Protein AF-0000000083462766 (afdb_homodimer)

Organism: Laodelphax striatellus (NCBI:txid195883)

InterPro domains:
  IPR001007 VWFC domain [PS50184] (150-227)

Secondary structure (DSSP, 8-state):
--------------------------B--SS--HHHHHTTPEEEE-TTT-BEEEEE-HHHHT--TTSEEETTEEE-TT-EEEGGG-S-TTEEEEEEEEETTEEEEEEEEPPPHHHH-----TTEEEE--TT-SS--EEEE--SS------EEEETTEEEETT-EE--TT-TTEEEE--TT--S---TTTEEE----HHHHSHHHHHTT-EEEEETTS-SS-SEEEPP-TT-EE-HHHHHHHHHSTTS-TT--EEEETTEEEETT-BEESSS-TTSEEEE-SSTTS-EEEE-HHHHHT-/--------------------------B--SS--HHHHHTTPEEEE-TTT-BEEEEE-HHHHT--TTSEEETTEEE-TT-EEEGGG-S-TTEEEEEEEEETTEEEEEEEEPPPHHHH-----TTEEEE--TT-SS--EEEE--SS------EEEETTEEEETT-EE--TT-TTEEEE--TT--S---TTTEEE----HHHHSHHHHHTT-EEEEESSS-SS-SEEEPP-TT-EE-HHHHHHHHHSTTS-TT--EEEETTEEEETT-BEESSS-GGGEEEE-SSTTS-EEEE-HHHHHT-

Foldseek 3Di:
DPPPPPPPPPPPPPPPPPPPPPDDPQDAPAFDCLVCVQLVWAFDADPVVSHGFATHNVLLVPDDFQWADHPSDTHHAQDKDACVNDPDQFWGIWGWHADPNGTAIDTDGHDEVCVVVVDDDPQKAFADAPNHPYTPGIDHDDPDDDDDFQWDDDPHDIDTARHWDADQVQQQKIAGRDPPDDHDQDPPGIDGHDQCCSRHPVVLVSQQWFFECAPRRHNYGPDTGADDPPKDWDPVQVVVCVVVVVVPDPDAFEDHVVDTHDAPIWIPPCQDPQQWHWGHGYPHGIHIYRDPVVNVVD/DPPPPPPPPPPPPPPPPPPPPPPDPQDAPAFDCLVCVQLVWAFDADPVVSHGFATHNVLLVPDDFQWADHPSDTHHAQDKDACVNDPDQFWGIWGWHADPNGTAIDTDGHDEVCVVVVDDDPQKAFADAPNHPYTPGIDHDDPDDDDDFQWDDDPHDIDTARHWDADQVQQQKIAGRDPPDDHDQDPPGIDGHDQCCSRHPVVLVSQQWFFECAPRRHNYGPDTGADDPPKDWDPVQVVVCVVVVPVPDPDAFEDHVVDTHDAPIWIPPCQDDQQWHWGHGYPHGIHIYRDPVVNVVD

Solvent-accessible surface area (backbone atoms only — not comparable to full-atom values): 34525 Å² total; per-residue (Å²): 136,82,78,77,78,75,78,74,76,73,76,73,72,74,72,73,70,72,68,71,65,79,63,79,84,71,37,79,76,66,68,71,54,48,64,43,61,76,69,65,32,44,77,39,63,38,82,88,78,41,26,52,52,32,43,53,51,63,74,63,74,69,53,59,56,67,29,26,57,56,97,87,39,80,38,46,72,70,37,72,44,51,40,90,78,40,88,50,64,42,41,53,34,31,30,23,34,76,54,94,69,27,21,30,46,49,67,44,65,61,83,46,67,56,79,79,46,71,77,69,62,88,68,45,44,56,22,50,47,97,85,42,61,42,70,77,45,70,51,65,69,68,91,73,84,68,77,86,73,50,66,35,72,56,97,90,43,76,40,45,58,26,22,69,49,56,51,82,91,42,38,47,35,46,28,40,30,47,88,82,70,78,78,65,81,43,75,91,39,16,44,76,63,75,72,58,53,53,50,73,37,36,56,46,54,75,67,44,28,28,55,27,25,59,42,71,68,33,32,46,46,59,49,68,52,65,60,54,94,80,63,44,63,33,64,71,49,55,56,47,46,72,68,41,62,70,81,40,90,85,62,75,43,14,52,48,64,92,43,77,35,50,65,74,32,34,35,43,58,62,58,34,96,45,24,38,29,38,29,19,68,46,24,42,45,48,46,30,22,33,38,57,75,51,44,72,70,50,135,84,78,76,76,76,77,76,76,76,77,75,73,75,72,72,70,71,68,72,66,79,66,77,84,73,37,80,77,66,66,70,54,50,65,43,59,76,69,66,34,44,77,40,62,38,83,88,78,41,25,51,52,33,42,51,52,63,74,64,74,69,54,59,54,66,30,26,58,54,94,89,38,79,37,46,70,71,37,72,44,50,41,90,77,41,90,49,63,42,43,54,34,32,30,24,35,77,54,95,70,26,21,29,47,48,66,44,67,62,82,47,68,54,78,78,46,71,76,68,62,88,67,45,45,58,22,51,48,98,84,40,62,44,69,78,47,69,50,63,69,68,93,72,84,70,77,88,74,51,67,36,70,56,97,90,42,77,40,44,59,25,23,69,49,57,50,80,89,43,39,45,35,46,29,39,29,46,86,81,70,78,78,63,81,43,75,91,40,16,44,75,63,77,70,57,53,55,52,73,38,36,57,46,53,74,67,42,29,26,54,26,26,59,41,72,68,30,32,45,50,58,50,67,53,65,60,55,94,81,62,44,64,33,64,73,48,53,57,49,46,72,67,42,64,69,81,41,90,84,62,75,43,13,53,47,65,92,43,76,35,50,67,73,33,34,36,42,54,67,61,28,87,53,24,36,31,38,28,18,69,46,23,42,45,48,44,30,22,33,38,57,77,52,44,71,70,50

Radius of gyration: 29.71 Å; Cα contacts (8 Å, |Δi|>4): 1114; chains: 2; bounding box: 69×146×95 Å

Structure (mmCIF, N/CA/C/O backbone):
data_AF-0000000083462766-model_v1
#
loop_
_entity.id
_entity.type
_entity.pdbx_description
1 polymer 'VWFC domain-containing protein'
#
loop_
_atom_site.group_PDB
_atom_site.id
_atom_site.type_symbol
_atom_site.label_atom_id
_atom_site.label_alt_id
_atom_site.label_comp_id
_atom_site.label_asym_id
_atom_site.label_entity_id
_atom_site.label_seq_id
_atom_site.pdbx_PDB_ins_code
_atom_site.Cartn_x
_atom_site.Cartn_y
_atom_site.Cartn_z
_atom_site.occupancy
_atom_site.B_iso_or_equiv
_atom_site.auth_seq_id
_atom_site.auth_comp_id
_atom_site.auth_asym_id
_atom_site.auth_atom_id
_atom_site.pdbx_PDB_model_num
ATOM 1 N N . MET A 1 1 ? -16.875 82.688 24.891 1 31.55 1 MET A N 1
ATOM 2 C CA . MET A 1 1 ? -16.188 81.5 25.453 1 31.55 1 MET A CA 1
ATOM 3 C C . MET A 1 1 ? -17.062 80.25 25.328 1 31.55 1 MET A C 1
ATOM 5 O O . MET A 1 1 ? -17.906 80 26.172 1 31.55 1 MET A O 1
ATOM 9 N N . THR A 1 2 ? -17.562 80 24.078 1 38.16 2 THR A N 1
ATOM 10 C CA . THR A 1 2 ? -18.375 78.875 23.641 1 38.16 2 THR A CA 1
ATOM 11 C C . THR A 1 2 ? -17.609 77.562 23.828 1 38.16 2 THR A C 1
ATOM 13 O O . THR A 1 2 ? -16.5 77.438 23.281 1 38.16 2 THR A O 1
ATOM 16 N N . ASP A 1 3 ? -17.75 76.938 24.969 1 34.5 3 ASP A N 1
ATOM 17 C CA . ASP A 1 3 ? -17.203 75.625 25.375 1 34.5 3 ASP A CA 1
ATOM 18 C C . ASP A 1 3 ? -17.641 74.562 24.438 1 34.5 3 ASP A C 1
ATOM 20 O O . ASP A 1 3 ? -18.828 74.25 24.297 1 34.5 3 ASP A O 1
ATOM 24 N N . VAL A 1 4 ? -16.938 74.375 23.328 1 42.16 4 VAL A N 1
ATOM 25 C CA . VAL A 1 4 ? -17.078 73.25 22.406 1 42.16 4 VAL A CA 1
ATOM 26 C C . VAL A 1 4 ? -16.859 71.938 23.141 1 42.16 4 VAL A C 1
ATOM 28 O O . VAL A 1 4 ? -15.781 71.688 23.672 1 42.16 4 VAL A O 1
ATOM 31 N N . LEU A 1 5 ? -17.922 71.438 23.797 1 38 5 LEU A N 1
ATOM 32 C CA . LEU A 1 5 ? -17.891 70.125 24.375 1 38 5 LEU A CA 1
ATOM 33 C C . LEU A 1 5 ? -17.484 69.062 23.328 1 38 5 LEU A C 1
ATOM 35 O O . LEU A 1 5 ? -18.172 68.938 22.312 1 38 5 LEU A O 1
ATOM 39 N N . LYS A 1 6 ? -16.172 68.812 23.188 1 40.78 6 LYS A N 1
ATOM 40 C CA . LYS A 1 6 ? -15.656 67.688 22.375 1 40.78 6 LYS A CA 1
ATOM 41 C C . LYS A 1 6 ? -16.203 66.375 22.859 1 40.78 6 LYS A C 1
ATOM 43 O O . LYS A 1 6 ? -15.938 66 24 1 40.78 6 LYS A O 1
ATOM 48 N N . ILE A 1 7 ? -17.375 66 22.406 1 39.03 7 ILE A N 1
ATOM 49 C CA . ILE A 1 7 ? -17.844 64.625 22.688 1 39.03 7 ILE A CA 1
ATOM 50 C C . ILE A 1 7 ? -16.859 63.656 22.078 1 39.03 7 ILE A C 1
ATOM 52 O O . ILE A 1 7 ? -16.656 63.625 20.859 1 39.03 7 ILE A O 1
ATOM 56 N N . LEU A 1 8 ? -15.82 63.344 22.844 1 35.56 8 LEU A N 1
ATOM 57 C CA . LEU A 1 8 ? -15 62.219 22.453 1 35.56 8 LEU A CA 1
ATOM 58 C C . LEU A 1 8 ? -15.844 60.938 22.344 1 35.56 8 LEU A C 1
ATOM 60 O O . LEU A 1 8 ? -16.406 60.469 23.328 1 35.56 8 LEU A O 1
ATOM 64 N N . LEU A 1 9 ? -16.375 60.719 21.141 1 36.56 9 LEU A N 1
ATOM 65 C CA . LEU A 1 9 ? -17 59.438 20.859 1 36.56 9 LEU A CA 1
ATOM 66 C C . LEU A 1 9 ? -16.016 58.312 21.062 1 36.56 9 LEU A C 1
ATOM 68 O O . LEU A 1 9 ? -15 58.219 20.359 1 36.56 9 LEU A O 1
ATOM 72 N N . ILE A 1 10 ? -15.93 57.844 22.312 1 38.28 10 ILE A N 1
ATOM 73 C CA . ILE A 1 10 ? -15.195 56.625 22.547 1 38.28 10 ILE A CA 1
ATOM 74 C C . ILE A 1 10 ? -15.828 55.5 21.734 1 38.28 10 ILE A C 1
ATOM 76 O O . ILE A 1 10 ? -16.984 55.125 21.969 1 38.28 10 ILE A O 1
ATOM 80 N N . VAL A 1 11 ? -15.398 55.344 20.516 1 38.25 11 VAL A N 1
ATOM 81 C CA . VAL A 1 11 ? -15.75 54.125 19.797 1 38.25 11 VAL A CA 1
ATOM 82 C C . VAL A 1 11 ? -15.219 52.906 20.547 1 38.25 11 VAL A C 1
ATOM 84 O O . VAL A 1 11 ? -14 52.719 20.656 1 38.25 11 VAL A O 1
ATOM 87 N N . GLN A 1 12 ? -15.961 52.469 21.531 1 39.69 12 GLN A N 1
ATOM 88 C CA . GLN A 1 12 ? -15.625 51.156 22.094 1 39.69 12 GLN A CA 1
ATOM 89 C C . GLN A 1 12 ? -15.633 50.062 21 1 39.69 12 GLN A C 1
ATOM 91 O O . GLN A 1 12 ? -16.672 49.812 20.406 1 39.69 12 GLN A O 1
ATOM 96 N N . THR A 1 13 ? -14.555 49.969 20.359 1 39.75 13 THR A N 1
ATOM 97 C CA . THR A 1 13 ? -14.461 48.781 19.531 1 39.75 13 THR A CA 1
ATOM 98 C C . THR A 1 13 ? -14.633 47.531 20.359 1 39.75 13 THR A C 1
ATOM 100 O O . THR A 1 13 ? -13.867 47.281 21.297 1 39.75 13 THR A O 1
ATOM 103 N N . PHE A 1 14 ? -15.898 47.188 20.562 1 38.22 14 PHE A N 1
ATOM 104 C CA . PHE A 1 14 ? -16.078 45.812 21.047 1 38.22 14 PHE A CA 1
ATOM 105 C C . PHE A 1 14 ? -15.289 44.844 20.203 1 38.22 14 PHE A C 1
ATOM 107 O O . PHE A 1 14 ? -15.57 44.656 19.016 1 38.22 14 PHE A O 1
ATOM 114 N N . ALA A 1 15 ? -14.062 44.688 20.594 1 37.03 15 ALA A N 1
ATOM 115 C CA . ALA A 1 15 ? -13.414 43.5 20.062 1 37.03 15 ALA A CA 1
ATOM 116 C C . ALA A 1 15 ? -14.242 42.25 20.359 1 37.03 15 ALA A C 1
ATOM 118 O O . ALA A 1 15 ? -14.453 41.906 21.516 1 37.03 15 ALA A O 1
ATOM 119 N N . ALA A 1 16 ? -15.242 42 19.578 1 35.84 16 ALA A N 1
ATOM 120 C CA . ALA A 1 16 ? -15.773 40.625 19.641 1 35.84 16 ALA A CA 1
ATOM 121 C C . ALA A 1 16 ? -14.648 39.594 19.656 1 35.84 16 ALA A C 1
ATOM 123 O O . ALA A 1 16 ? -13.922 39.438 18.672 1 35.84 16 ALA A O 1
ATOM 124 N N . SER A 1 17 ? -14.078 39.406 20.797 1 33.94 17 SER A N 1
ATOM 125 C CA . SER A 1 17 ? -13.297 38.188 20.875 1 33.94 17 SER A CA 1
ATOM 126 C C . SER A 1 17 ? -14.047 37 20.266 1 33.94 17 SER A C 1
ATOM 128 O O . SER A 1 17 ? -15.117 36.625 20.75 1 33.94 17 SER A O 1
ATOM 130 N N . SER A 1 18 ? -14 36.875 19.016 1 34.31 18 SER A N 1
ATOM 131 C CA . SER A 1 18 ? -14.383 35.531 18.578 1 34.31 18 SER A CA 1
ATOM 132 C C . SER A 1 18 ? -13.781 34.469 19.484 1 34.31 18 SER A C 1
ATOM 134 O O . SER A 1 18 ? -12.562 34.281 19.516 1 34.31 18 SER A O 1
ATOM 136 N N . VAL A 1 19 ? -14.305 34.344 20.656 1 31.89 19 VAL A N 1
ATOM 137 C CA . VAL A 1 19 ? -14 33.062 21.297 1 31.89 19 VAL A CA 1
ATOM 138 C C . VAL A 1 19 ? -14.047 31.953 20.266 1 31.89 19 VAL A C 1
ATOM 140 O O . VAL A 1 19 ? -15.086 31.734 19.625 1 31.89 19 VAL A O 1
ATOM 143 N N . TYR A 1 20 ? -13.031 31.75 19.547 1 33.16 20 TYR A N 1
ATOM 144 C CA . TYR A 1 20 ? -12.945 30.406 19 1 33.16 20 TYR A CA 1
ATOM 145 C C . TYR A 1 20 ? -13.398 29.375 20.016 1 33.16 20 TYR A C 1
ATOM 147 O O . TYR A 1 20 ? -12.766 29.203 21.062 1 33.16 20 TYR A O 1
ATOM 155 N N . VAL A 1 21 ? -14.672 29.359 20.375 1 33.16 21 VAL A N 1
ATOM 156 C CA . VAL A 1 21 ? -15.156 28.188 21.078 1 33.16 21 VAL A CA 1
ATOM 157 C C . VAL A 1 21 ? -14.352 26.953 20.641 1 33.16 21 VAL A C 1
ATOM 159 O O . VAL A 1 21 ? -14.289 26.641 19.453 1 33.16 21 VAL A O 1
ATOM 162 N N . LEU A 1 22 ? -13.25 26.719 21.234 1 35.84 22 LEU A N 1
ATOM 163 C CA . LEU A 1 22 ? -12.75 25.344 21.219 1 35.84 22 LEU A CA 1
ATOM 164 C C . LEU A 1 22 ? -13.906 24.344 21.188 1 35.84 22 LEU A C 1
ATOM 166 O O . LEU A 1 22 ? -14.703 24.297 22.141 1 35.84 22 LEU A O 1
ATOM 170 N N . GLY A 1 23 ? -14.773 24.359 20.172 1 37.78 23 GLY A N 1
ATOM 171 C CA . GLY A 1 23 ? -15.906 23.469 20 1 37.78 23 GLY A CA 1
ATOM 172 C C . GLY A 1 23 ? -15.758 22.156 20.734 1 37.78 23 GLY A C 1
ATOM 173 O O . GLY A 1 23 ? -14.648 21.781 21.125 1 37.78 23 GLY A O 1
ATOM 174 N N . GLU A 1 24 ? -16.875 21.562 21.219 1 47.84 24 GLU A N 1
ATOM 175 C CA . GLU A 1 24 ? -17.141 20.234 21.766 1 47.84 24 GLU A CA 1
ATOM 176 C C . GLU A 1 24 ? -16.234 19.188 21.109 1 47.84 24 GLU A C 1
ATOM 178 O O . GLU A 1 24 ? -15.875 19.312 19.938 1 47.84 24 GLU A O 1
ATOM 183 N N . ASP A 1 25 ? -15.477 18.438 21.828 1 55.19 25 ASP A N 1
ATOM 184 C CA . ASP A 1 25 ? -14.648 17.281 21.531 1 55.19 25 ASP A CA 1
ATOM 185 C C . ASP A 1 25 ? -15.312 16.391 20.484 1 55.19 25 ASP A C 1
ATOM 187 O O . ASP A 1 25 ? -16.266 15.664 20.781 1 55.19 25 ASP A O 1
ATOM 191 N N . LYS A 1 26 ? -15.57 16.828 19.281 1 65.69 26 LYS A N 1
ATOM 192 C CA . LYS A 1 26 ? -16.094 15.961 18.219 1 65.69 26 LYS A CA 1
ATOM 193 C C . LYS A 1 26 ? -15.438 14.578 18.281 1 65.69 26 LYS A C 1
ATOM 195 O O . LYS A 1 26 ? -14.219 14.469 18.391 1 65.69 26 LYS A O 1
ATOM 200 N N . LYS A 1 27 ? -16.359 13.672 18.484 1 82.94 27 LYS A N 1
ATOM 201 C CA . LYS A 1 27 ? -15.961 12.281 18.656 1 82.94 27 LYS A CA 1
ATOM 202 C C . LYS A 1 27 ? -15.656 11.617 17.312 1 82.94 27 LYS A C 1
ATOM 204 O O . LYS A 1 27 ? -16.5 11.617 16.422 1 82.94 27 LYS A O 1
ATOM 209 N N . VAL A 1 28 ? -14.453 11.266 17.109 1 79.88 28 VAL A N 1
ATOM 210 C CA . VAL A 1 28 ? -14.055 10.484 15.938 1 79.88 28 VAL A CA 1
ATOM 211 C C . VAL A 1 28 ? -14.391 9.016 16.156 1 79.88 28 VAL A C 1
ATOM 213 O O . VAL A 1 28 ? -13.828 8.375 17.062 1 79.88 28 VAL A O 1
ATOM 216 N N . CYS A 1 29 ? -15.328 8.539 15.359 1 89 29 CYS A N 1
ATOM 217 C CA . CYS A 1 29 ? -15.812 7.18 15.57 1 89 29 CYS A CA 1
ATOM 218 C C . CYS A 1 29 ? -15.281 6.242 14.484 1 89 29 CYS A C 1
ATOM 220 O O . CYS A 1 29 ? -15.602 5.055 14.484 1 89 29 CYS A O 1
ATOM 222 N N . HIS A 1 30 ? -14.578 6.805 13.539 1 91.06 30 HIS A N 1
ATOM 223 C CA . HIS A 1 30 ? -13.977 6.008 12.477 1 91.06 30 HIS A CA 1
ATOM 224 C C . HIS A 1 30 ? -12.484 6.273 12.367 1 91.06 30 HIS A C 1
ATOM 226 O O . HIS A 1 30 ? -12.008 7.355 12.727 1 91.06 30 HIS A O 1
ATOM 232 N N . ASN A 1 31 ? -11.789 5.262 11.875 1 90.75 31 ASN A N 1
ATOM 233 C CA . ASN A 1 31 ? -10.352 5.402 11.68 1 90.75 31 ASN A CA 1
ATOM 234 C C . ASN A 1 31 ? -10.023 5.898 10.273 1 90.75 31 ASN A C 1
ATOM 236 O O . ASN A 1 31 ? -10.906 5.98 9.414 1 90.75 31 ASN A O 1
ATOM 240 N N . ASN A 1 32 ? -8.781 6.293 10.094 1 92.81 32 ASN A N 1
ATOM 241 C CA . ASN A 1 32 ? -8.273 6.625 8.766 1 92.81 32 ASN A CA 1
ATOM 242 C C . ASN A 1 32 ? -8.992 7.832 8.172 1 92.81 32 ASN A C 1
ATOM 244 O O . ASN A 1 32 ? -9.469 7.781 7.039 1 92.81 32 ASN A O 1
ATOM 248 N N . LEU A 1 33 ? -9.055 8.914 8.992 1 94.94 33 LEU A N 1
ATOM 249 C CA . LEU A 1 33 ? -9.781 10.094 8.539 1 94.94 33 LEU A CA 1
ATOM 250 C C . LEU A 1 33 ? -8.836 11.273 8.359 1 94.94 33 LEU A C 1
ATOM 252 O O . LEU A 1 33 ? -9.281 12.414 8.188 1 94.94 33 LEU A O 1
ATOM 256 N N . LYS A 1 34 ? -7.508 11.008 8.375 1 94.94 34 LYS A N 1
ATOM 257 C CA . LYS A 1 34 ? -6.504 12.062 8.344 1 94.94 34 LYS A CA 1
ATOM 258 C C . LYS A 1 34 ? -6.637 12.914 7.086 1 94.94 34 LYS A C 1
ATOM 260 O O . LYS A 1 34 ? -6.371 14.117 7.109 1 94.94 34 LYS A O 1
ATOM 265 N N . HIS A 1 35 ? -7.117 12.344 5.984 1 96.62 35 HIS A N 1
ATOM 266 C CA . HIS A 1 35 ? -7.215 13.062 4.719 1 96.62 35 HIS A CA 1
ATOM 267 C C . HIS A 1 35 ? -8.234 14.195 4.809 1 96.62 35 HIS A C 1
ATOM 269 O O . HIS A 1 35 ? -8.039 15.258 4.215 1 96.62 35 HIS A O 1
ATOM 275 N N . TYR A 1 36 ? -9.266 14.055 5.59 1 96.56 36 TYR A N 1
ATOM 276 C CA . TYR A 1 36 ? -10.273 15.102 5.703 1 96.56 36 TYR A CA 1
ATOM 277 C C . TYR A 1 36 ? -9.703 16.328 6.41 1 96.56 36 TYR A C 1
ATOM 279 O O . TYR A 1 36 ? -9.961 17.469 5.996 1 96.56 36 TYR A O 1
ATOM 287 N N . GLU A 1 37 ? -8.945 16.031 7.426 1 93.31 37 GLU A N 1
ATOM 288 C CA . GLU A 1 37 ? -8.312 17.125 8.164 1 93.31 37 GLU A CA 1
ATOM 289 C C . GLU A 1 37 ? -7.309 17.875 7.297 1 93.31 37 GLU A C 1
ATOM 291 O O . GLU A 1 37 ? -7.328 19.109 7.234 1 93.31 37 GLU A O 1
ATOM 296 N N . GLU A 1 38 ? -6.496 17.141 6.688 1 93.88 38 GLU A N 1
ATOM 297 C CA . GLU A 1 38 ? -5.418 17.766 5.926 1 93.88 38 GLU A CA 1
ATOM 298 C C . GLU A 1 38 ? -5.961 18.5 4.699 1 93.88 38 GLU A C 1
ATOM 300 O O . GLU A 1 38 ? -5.379 19.484 4.246 1 93.88 38 GLU A O 1
ATOM 305 N N . LEU A 1 39 ? -7.074 18.078 4.164 1 95.5 39 LEU A N 1
ATOM 306 C CA . LEU A 1 39 ? -7.684 18.734 3.004 1 95.5 39 LEU A CA 1
ATOM 307 C C . LEU A 1 39 ? -8.648 19.828 3.436 1 95.5 39 LEU A C 1
ATOM 309 O O . LEU A 1 39 ? -9.352 20.406 2.604 1 95.5 39 LEU A O 1
ATOM 313 N N . ARG A 1 40 ? -8.727 20.016 4.75 1 94.38 40 ARG A N 1
ATOM 314 C CA . ARG A 1 40 ? -9.492 21.109 5.355 1 94.38 40 ARG A CA 1
ATOM 315 C C . ARG A 1 40 ? -10.984 20.938 5.086 1 94.38 40 ARG A C 1
ATOM 317 O O . ARG A 1 40 ? -11.68 21.906 4.77 1 94.38 40 ARG A O 1
ATOM 324 N N . CYS A 1 41 ? -11.43 19.719 5.086 1 96.31 41 CYS A N 1
ATOM 325 C CA . CYS A 1 41 ? -12.859 19.453 5.059 1 96.31 41 CYS A CA 1
ATOM 326 C C . CYS A 1 41 ? -13.492 19.734 6.414 1 96.31 41 CYS A C 1
ATOM 328 O O . CYS A 1 41 ? -12.836 19.609 7.449 1 96.31 41 CYS A O 1
ATOM 330 N N . THR A 1 42 ? -14.734 20.125 6.41 1 95.69 42 THR A N 1
ATOM 331 C CA . THR A 1 42 ? -15.438 20.453 7.645 1 95.69 42 THR A CA 1
ATOM 332 C C . THR A 1 42 ? -16.25 19.25 8.141 1 95.69 42 THR A C 1
ATOM 334 O O . THR A 1 42 ? -17.094 18.734 7.414 1 95.69 42 THR A O 1
ATOM 337 N N . PRO A 1 43 ? -15.969 18.859 9.344 1 95.81 43 PRO A N 1
ATOM 338 C CA . PRO A 1 43 ? -16.719 17.703 9.852 1 95.81 43 PRO A CA 1
ATOM 339 C C . PRO A 1 43 ? -18.172 18.031 10.18 1 95.81 43 PRO A C 1
ATOM 341 O O . PRO A 1 43 ? -18.469 19.141 10.609 1 95.81 43 PRO A O 1
ATOM 344 N N . VAL A 1 44 ? -19.047 17.109 9.906 1 94.69 44 VAL A N 1
ATOM 345 C CA . VAL A 1 44 ? -20.453 17.156 10.289 1 94.69 44 VAL A CA 1
ATOM 346 C C . VAL A 1 44 ? -20.75 16.078 11.32 1 94.69 44 VAL A C 1
ATOM 348 O O . VAL A 1 44 ? -20.469 14.891 11.086 1 94.69 44 VAL A O 1
ATOM 351 N N . THR A 1 45 ? -21.281 16.453 12.438 1 92.75 45 THR A N 1
ATOM 352 C CA . THR A 1 45 ? -21.5 15.531 13.547 1 92.75 45 THR A CA 1
ATOM 353 C C . THR A 1 45 ? -22.969 15.156 13.656 1 92.75 45 THR A C 1
ATOM 355 O O . THR A 1 45 ? -23.844 15.992 13.438 1 92.75 45 THR A O 1
ATOM 358 N N . ASP A 1 46 ? -23.141 13.898 13.883 1 90.38 46 ASP A N 1
ATOM 359 C CA . ASP A 1 46 ? -24.484 13.438 14.242 1 90.38 46 ASP A CA 1
ATOM 360 C C . ASP A 1 46 ? -24.828 13.82 15.68 1 90.38 46 ASP A C 1
ATOM 362 O O . ASP A 1 46 ? -24.062 13.547 16.609 1 90.38 46 ASP A O 1
ATOM 366 N N . GLN A 1 47 ? -25.984 14.414 15.898 1 87.81 47 GLN A N 1
ATOM 367 C CA . GLN A 1 47 ? -26.359 14.953 17.203 1 87.81 47 GLN A CA 1
ATOM 368 C C . GLN A 1 47 ? -26.594 13.828 18.203 1 87.81 47 GLN A C 1
ATOM 370 O O . GLN A 1 47 ? -26.266 13.961 19.391 1 87.81 47 GLN A O 1
ATOM 375 N N . ALA A 1 48 ? -27.141 12.758 17.688 1 88.38 48 ALA A N 1
ATOM 376 C CA . ALA A 1 48 ? -27.5 11.656 18.578 1 88.38 48 ALA A CA 1
ATOM 377 C C . ALA A 1 48 ? -26.25 10.93 19.078 1 88.38 48 ALA A C 1
ATOM 379 O O . ALA A 1 48 ? -26.109 10.703 20.281 1 88.38 48 ALA A O 1
ATOM 380 N N . SER A 1 49 ? -25.328 10.641 18.25 1 87.81 49 SER A N 1
ATOM 381 C CA . SER A 1 49 ? -24.156 9.836 18.609 1 87.81 49 SER A CA 1
ATOM 382 C C . SER A 1 49 ? -22.969 10.711 18.969 1 87.81 49 SER A C 1
ATOM 384 O O . SER A 1 49 ? -22.047 10.266 19.656 1 87.81 49 SER A O 1
ATOM 386 N N . GLY A 1 50 ? -23.031 11.961 18.547 1 91.06 50 GLY A N 1
ATOM 387 C CA . GLY A 1 50 ? -21.891 12.836 18.719 1 91.06 50 GLY A CA 1
ATOM 388 C C . GLY A 1 50 ? -20.734 12.516 17.797 1 91.06 50 GLY A C 1
ATOM 389 O O . GLY A 1 50 ? -19.703 13.18 17.812 1 91.06 50 GLY A O 1
ATOM 390 N N . CYS A 1 51 ? -20.875 11.539 16.906 1 93.06 51 CYS A N 1
ATOM 391 C CA . CYS A 1 51 ? -19.812 11.086 16.016 1 93.06 51 CYS A CA 1
ATOM 392 C C . CYS A 1 51 ? -19.812 11.914 14.727 1 93.06 51 CYS A C 1
ATOM 394 O O . CYS A 1 51 ? -20.859 12.336 14.25 1 93.06 51 CYS A O 1
ATOM 396 N N . ILE A 1 52 ? -18.625 12.102 14.289 1 94.38 52 ILE A N 1
ATOM 397 C CA . ILE A 1 52 ? -18.516 12.641 12.938 1 94.38 52 ILE A CA 1
ATOM 398 C C . ILE A 1 52 ? -19.016 11.617 11.93 1 94.38 52 ILE A C 1
ATOM 400 O O . ILE A 1 52 ? -18.516 10.484 11.875 1 94.38 52 ILE A O 1
ATOM 404 N N . VAL A 1 53 ? -19.953 11.977 11.094 1 94 53 VAL A N 1
ATOM 405 C CA . VAL A 1 53 ? -20.578 10.992 10.227 1 94 53 VAL A CA 1
ATOM 406 C C . VAL A 1 53 ? -20.312 11.336 8.766 1 94 53 VAL A C 1
ATOM 408 O O . VAL A 1 53 ? -20.484 10.5 7.875 1 94 53 VAL A O 1
ATOM 411 N N . ASN A 1 54 ? -19.953 12.531 8.492 1 96 54 ASN A N 1
ATOM 412 C CA . ASN A 1 54 ? -19.547 12.938 7.152 1 96 54 ASN A CA 1
ATOM 413 C C . ASN A 1 54 ? -18.75 14.242 7.188 1 96 54 ASN A C 1
ATOM 415 O O . ASN A 1 54 ? -18.578 14.844 8.25 1 96 54 ASN A O 1
ATOM 419 N N . TYR A 1 55 ? -18.219 14.602 6.043 1 96.62 55 TYR A N 1
ATOM 420 C CA . TYR A 1 55 ? -17.484 15.852 5.902 1 96.62 55 TYR A CA 1
ATOM 421 C C . TYR A 1 55 ? -18 16.656 4.723 1 96.62 55 TYR A C 1
ATOM 423 O O . TYR A 1 55 ? -18.453 16.094 3.721 1 96.62 55 TYR A O 1
ATOM 431 N N . ASP A 1 56 ? -17.969 17.938 4.945 1 96.44 56 ASP A N 1
ATOM 432 C CA . ASP A 1 56 ? -18.172 18.844 3.818 1 96.44 56 ASP A CA 1
ATOM 433 C C . ASP A 1 56 ? -16.844 19.203 3.162 1 96.44 56 ASP A C 1
ATOM 435 O O . ASP A 1 56 ? -16.031 19.953 3.738 1 96.44 56 ASP A O 1
ATOM 439 N N . CYS A 1 57 ? -16.656 18.688 1.913 1 96 57 CYS A N 1
ATOM 440 C CA . CYS A 1 57 ? -15.422 18.938 1.181 1 96 57 CYS A CA 1
ATOM 441 C C . CYS A 1 57 ? -15.688 19.781 -0.057 1 96 57 CYS A C 1
ATOM 443 O O . CYS A 1 57 ? -14.992 19.656 -1.068 1 96 57 CYS A O 1
ATOM 445 N N . GLY A 1 58 ? -16.641 20.547 -0.034 1 93.31 58 GLY A N 1
ATOM 446 C CA . GLY A 1 58 ? -17.031 21.375 -1.166 1 93.31 58 GLY A CA 1
ATOM 447 C C . GLY A 1 58 ? -15.922 22.281 -1.654 1 93.31 58 GLY A C 1
ATOM 448 O O . GLY A 1 58 ? -15.867 22.625 -2.838 1 93.31 58 GLY A O 1
ATOM 449 N N . SER A 1 59 ? -15.031 22.719 -0.805 1 91.06 59 SER A N 1
ATOM 450 C CA . SER A 1 59 ? -13.93 23.609 -1.171 1 91.06 59 SER A CA 1
ATOM 451 C C . SER A 1 59 ? -13.016 22.953 -2.199 1 91.06 59 SER A C 1
ATOM 453 O O . SER A 1 59 ? -12.406 23.625 -3.021 1 91.06 59 SER A O 1
ATOM 455 N N . ILE A 1 60 ? -12.914 21.641 -2.193 1 91.31 60 ILE A N 1
ATOM 456 C CA . ILE A 1 60 ? -12.078 20.906 -3.141 1 91.31 60 ILE A CA 1
ATOM 457 C C . ILE A 1 60 ? -12.711 20.953 -4.527 1 91.31 60 ILE A C 1
ATOM 459 O O . ILE A 1 60 ? -12.023 21.172 -5.527 1 91.31 60 ILE A O 1
ATOM 463 N N . ALA A 1 61 ? -14.039 20.766 -4.539 1 84.94 61 ALA A N 1
ATOM 464 C CA . ALA A 1 61 ? -14.758 20.734 -5.805 1 84.94 61 ALA A CA 1
ATOM 465 C C . ALA A 1 61 ? -14.695 22.078 -6.516 1 84.94 61 ALA A C 1
ATOM 467 O O . ALA A 1 61 ? -14.852 22.156 -7.738 1 84.94 61 ALA A O 1
ATOM 468 N N . LYS A 1 62 ? -14.469 23.062 -5.812 1 89.38 62 LYS A N 1
ATOM 469 C CA . LYS A 1 62 ? -14.461 24.406 -6.367 1 89.38 62 LYS A CA 1
ATOM 470 C C . LYS A 1 62 ? -13.086 24.781 -6.918 1 89.38 62 LYS A C 1
ATOM 472 O O . LYS A 1 62 ? -12.93 25.812 -7.562 1 89.38 62 LYS A O 1
ATOM 477 N N . GLN A 1 63 ? -12.141 23.953 -6.703 1 91.62 63 GLN A N 1
ATOM 478 C CA . GLN A 1 63 ? -10.789 24.234 -7.164 1 91.62 63 GLN A CA 1
ATOM 479 C C . GLN A 1 63 ? -10.688 24.125 -8.68 1 91.62 63 GLN A C 1
A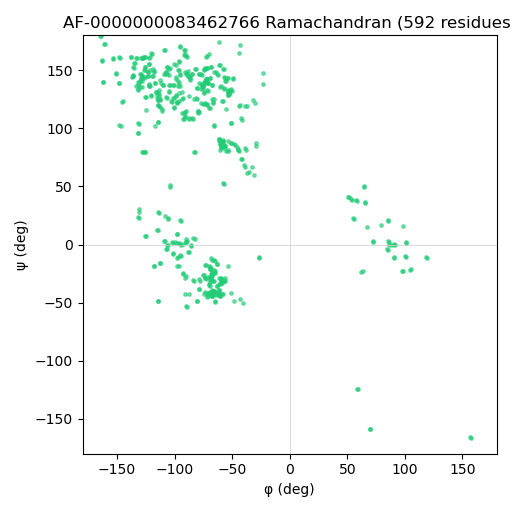TOM 481 O O . GLN A 1 63 ? -11.305 23.25 -9.289 1 91.62 63 GLN A O 1
ATOM 486 N N . LYS A 1 64 ? -9.969 25.047 -9.195 1 92.69 64 LYS A N 1
ATOM 487 C CA . LYS A 1 64 ? -9.719 25.016 -10.633 1 92.69 64 LYS A CA 1
ATOM 488 C C . LYS A 1 64 ? -8.641 24 -10.984 1 92.69 64 LYS A C 1
ATOM 490 O O . LYS A 1 64 ? -7.656 23.844 -10.25 1 92.69 64 LYS A O 1
ATOM 495 N N . GLU A 1 65 ? -8.773 23.391 -12.133 1 89 65 GLU A N 1
ATOM 496 C CA . GLU A 1 65 ? -7.867 22.328 -12.531 1 89 65 GLU A CA 1
ATOM 497 C C . GLU A 1 65 ? -6.496 22.875 -12.914 1 89 65 GLU A C 1
ATOM 499 O O . GLU A 1 65 ? -5.484 22.172 -12.797 1 89 65 GLU A O 1
ATOM 504 N N . ASP A 1 66 ? -6.539 24.125 -13.406 1 91.62 66 ASP A N 1
ATOM 505 C CA . ASP A 1 66 ? -5.297 24.672 -13.93 1 91.62 66 ASP A CA 1
ATOM 506 C C . ASP A 1 66 ? -4.566 25.484 -12.867 1 91.62 66 ASP A C 1
ATOM 508 O O . ASP A 1 66 ? -3.859 26.453 -13.188 1 91.62 66 ASP A O 1
ATOM 512 N N . LYS A 1 67 ? -4.887 25.234 -11.672 1 95.44 67 LYS A N 1
ATOM 513 C CA . LYS A 1 67 ? -4.238 25.875 -10.531 1 95.44 67 LYS A CA 1
ATOM 514 C C . LYS A 1 67 ? -3.766 24.844 -9.516 1 95.44 67 LYS A C 1
ATOM 516 O O . LYS A 1 67 ? -4.18 23.688 -9.562 1 95.44 67 LYS A O 1
ATOM 521 N N . CYS A 1 68 ? -2.852 25.281 -8.703 1 95.31 68 CYS A N 1
ATOM 522 C CA . CYS A 1 68 ? -2.49 24.5 -7.531 1 95.31 68 CYS A CA 1
ATOM 523 C C . CYS A 1 68 ? -3.084 25.109 -6.266 1 95.31 68 CYS A C 1
ATOM 525 O O . CYS A 1 68 ? -3.348 26.312 -6.215 1 95.31 68 CYS A O 1
ATOM 527 N N . TYR A 1 69 ? -3.316 24.297 -5.332 1 95.06 69 TYR A N 1
ATOM 528 C CA . TYR A 1 69 ? -3.863 24.766 -4.062 1 95.06 69 TYR A CA 1
ATOM 529 C C . TYR A 1 69 ? -3.096 24.156 -2.889 1 95.06 69 TYR A C 1
ATOM 531 O O . TYR A 1 69 ? -2.705 23 -2.926 1 95.06 69 TYR A O 1
ATOM 539 N N . TYR A 1 70 ? -2.818 24.984 -1.933 1 95.81 70 TYR A N 1
ATOM 540 C CA . TYR A 1 70 ? -2.197 24.547 -0.689 1 95.81 70 TYR A CA 1
ATOM 541 C C . TYR A 1 70 ? -2.713 25.359 0.495 1 95.81 70 TYR A C 1
ATOM 543 O O . TYR A 1 70 ? -2.678 26.594 0.475 1 95.81 70 TYR A O 1
ATOM 551 N N . GLN A 1 71 ? -3.242 24.656 1.451 1 93.75 71 GLN A N 1
ATOM 552 C CA . GLN A 1 71 ? -3.771 25.297 2.646 1 93.75 71 GLN A CA 1
ATOM 553 C C . GLN A 1 71 ? -4.777 26.391 2.283 1 93.75 71 GLN A C 1
ATOM 555 O O . GLN A 1 71 ? -4.758 27.484 2.861 1 93.75 71 GLN A O 1
ATOM 560 N N . GLY A 1 72 ? -5.535 26.109 1.315 1 91.81 72 GLY A N 1
ATOM 561 C CA . GLY A 1 72 ? -6.617 27 0.94 1 91.81 72 GLY A CA 1
ATOM 562 C C . GLY A 1 72 ? -6.176 28.125 0.019 1 91.81 72 GLY A C 1
ATOM 563 O O . GLY A 1 72 ? -6.996 28.922 -0.445 1 91.81 72 GLY A O 1
ATOM 564 N N . LYS A 1 73 ? -4.965 28.172 -0.226 1 94.5 73 LYS A N 1
ATOM 565 C CA . LYS A 1 73 ? -4.426 29.234 -1.088 1 94.5 73 LYS A CA 1
ATOM 566 C C . LYS A 1 73 ? -4.215 28.719 -2.51 1 94.5 73 LYS A C 1
ATOM 568 O O . LYS A 1 73 ? -3.768 27.578 -2.709 1 94.5 73 LYS A O 1
ATOM 573 N N . GLU A 1 74 ? -4.473 29.625 -3.43 1 95.69 74 GLU A N 1
ATOM 574 C CA . GLU A 1 74 ? -4.355 29.297 -4.848 1 95.69 74 GLU A CA 1
ATOM 575 C C . GLU A 1 74 ? -3.004 29.734 -5.406 1 95.69 74 GLU A C 1
ATOM 577 O O . GLU A 1 74 ? -2.512 30.812 -5.082 1 95.69 74 GLU A O 1
ATOM 582 N N . TYR A 1 75 ? -2.393 28.922 -6.285 1 96.56 75 TYR A N 1
ATOM 583 C CA . TYR A 1 75 ? -1.126 29.172 -6.961 1 96.56 75 TYR A CA 1
ATOM 584 C C . TYR A 1 75 ? -1.255 28.938 -8.461 1 96.56 75 TYR A C 1
ATOM 586 O O . TYR A 1 75 ? -1.932 28.016 -8.898 1 96.56 75 TYR A O 1
ATOM 594 N N . SER A 1 76 ? -0.615 29.797 -9.172 1 96.75 76 SER A N 1
ATOM 595 C CA . SER A 1 76 ? -0.573 29.625 -10.617 1 96.75 76 SER A CA 1
ATOM 596 C C . SER A 1 76 ? 0.644 28.812 -11.047 1 96.75 76 SER A C 1
ATOM 598 O O . SER A 1 76 ? 1.589 28.641 -10.273 1 96.75 76 SER A O 1
ATOM 600 N N . PHE A 1 77 ? 0.5 28.359 -12.297 1 95.06 77 PHE A N 1
ATOM 601 C CA . PHE A 1 77 ? 1.66 27.672 -12.852 1 95.06 77 PHE A CA 1
ATOM 602 C C . PHE A 1 77 ? 2.91 28.531 -12.727 1 95.06 77 PHE A C 1
ATOM 604 O O . PHE A 1 77 ? 2.879 29.719 -13.039 1 95.06 77 PHE A O 1
ATOM 611 N N . GLY A 1 78 ? 3.957 27.891 -12.18 1 95.62 78 GLY A N 1
ATOM 612 C CA . GLY A 1 78 ? 5.207 28.625 -12.031 1 95.62 78 GLY A CA 1
ATOM 613 C C . GLY A 1 78 ? 5.406 29.188 -10.641 1 95.62 78 GLY A C 1
ATOM 614 O O . GLY A 1 78 ? 6.535 29.484 -10.234 1 95.62 78 GLY A O 1
ATOM 615 N N . ASP A 1 79 ? 4.32 29.375 -9.906 1 96.62 79 ASP A N 1
ATOM 616 C CA . ASP A 1 79 ? 4.422 29.906 -8.547 1 96.62 79 ASP A CA 1
ATOM 617 C C . ASP A 1 79 ? 5.199 28.953 -7.648 1 96.62 79 ASP A C 1
ATOM 619 O O . ASP A 1 79 ? 5.145 27.734 -7.832 1 96.62 79 ASP A O 1
ATOM 623 N N . GLU A 1 80 ? 5.93 29.531 -6.707 1 95.5 80 GLU A N 1
ATOM 624 C CA . GLU A 1 80 ? 6.734 28.75 -5.777 1 95.5 80 GLU A CA 1
ATOM 625 C C . GLU A 1 80 ? 6.156 28.797 -4.367 1 95.5 80 GLU A C 1
ATOM 627 O O . GLU A 1 80 ? 5.652 29.828 -3.932 1 95.5 80 GLU A O 1
ATOM 632 N N . LEU A 1 81 ? 6.156 27.688 -3.793 1 94.5 81 LEU A N 1
ATOM 633 C CA . LEU A 1 81 ? 5.898 27.531 -2.365 1 94.5 81 LEU A CA 1
ATOM 634 C C . LEU A 1 81 ? 7.203 27.359 -1.596 1 94.5 81 LEU A C 1
ATOM 636 O O . LEU A 1 81 ? 7.91 26.359 -1.782 1 94.5 81 LEU A O 1
ATOM 640 N N . VAL A 1 82 ? 7.465 28.328 -0.665 1 90.31 82 VAL A N 1
ATOM 641 C CA . VAL A 1 82 ? 8.742 28.281 0.036 1 90.31 82 VAL A CA 1
ATOM 642 C C . VAL A 1 82 ? 8.578 27.562 1.369 1 90.31 82 VAL A C 1
ATOM 644 O O . VAL A 1 82 ? 7.453 27.344 1.826 1 90.31 82 VAL A O 1
ATOM 647 N N . SER A 1 83 ? 9.695 27.281 2.02 1 88.5 83 SER A N 1
ATOM 648 C CA . SER A 1 83 ? 9.734 26.422 3.205 1 88.5 83 SER A CA 1
ATOM 649 C C . SER A 1 83 ? 8.898 27.016 4.336 1 88.5 83 SER A C 1
ATOM 651 O O . SER A 1 83 ? 8.25 26.281 5.086 1 88.5 83 SER A O 1
ATOM 653 N N . SER A 1 84 ? 8.867 28.281 4.418 1 90.25 84 SER A N 1
ATOM 654 C CA . SER A 1 84 ? 8.156 28.938 5.508 1 90.25 84 SER A CA 1
ATOM 655 C C . SER A 1 84 ? 6.648 28.766 5.363 1 90.25 84 SER A C 1
ATOM 657 O O . SER A 1 84 ? 5.906 28.938 6.336 1 90.25 84 SER A O 1
ATOM 659 N N . GLU A 1 85 ? 6.211 28.484 4.203 1 91.06 85 GLU A N 1
ATOM 660 C CA . GLU A 1 85 ? 4.785 28.328 3.922 1 91.06 85 GLU A CA 1
ATOM 661 C C . GLU A 1 85 ? 4.363 26.859 4.004 1 91.06 85 GLU A C 1
ATOM 663 O O . GLU A 1 85 ? 3.174 26.547 3.943 1 91.06 85 GLU A O 1
ATOM 668 N N . ILE A 1 86 ? 5.344 26.078 4.098 1 93.81 86 ILE A N 1
ATOM 669 C CA . ILE A 1 86 ? 5.078 24.641 4.074 1 93.81 86 ILE A CA 1
ATOM 670 C C . ILE A 1 86 ? 5.062 24.094 5.5 1 93.81 86 ILE A C 1
ATOM 672 O O . ILE A 1 86 ? 5.992 24.344 6.273 1 93.81 86 ILE A O 1
ATOM 676 N N . LEU A 1 87 ? 4.035 23.406 5.875 1 91.5 87 LEU A N 1
ATOM 677 C CA . LEU A 1 87 ? 3.855 22.891 7.23 1 91.5 87 LEU A CA 1
ATOM 678 C C . LEU A 1 87 ? 4.898 21.828 7.547 1 91.5 87 LEU A C 1
ATOM 680 O O . LEU A 1 87 ? 5.422 21.781 8.664 1 91.5 87 LEU A O 1
ATOM 684 N N . SER A 1 88 ? 5.207 20.984 6.598 1 90.81 88 SER A N 1
ATOM 685 C CA . SER A 1 88 ? 6.172 19.906 6.793 1 90.81 88 SER A CA 1
ATOM 686 C C . SER A 1 88 ? 7.602 20.438 6.797 1 90.81 88 SER A C 1
ATOM 688 O O . SER A 1 88 ? 7.965 21.266 5.957 1 90.81 88 SER A O 1
ATOM 690 N N . ASN A 1 89 ? 8.367 19.953 7.727 1 90.69 89 ASN A N 1
ATOM 691 C CA . ASN A 1 89 ? 9.773 20.312 7.773 1 90.69 89 ASN A CA 1
ATOM 692 C C . ASN A 1 89 ? 10.609 19.469 6.824 1 90.69 89 ASN A C 1
ATOM 694 O O . ASN A 1 89 ? 11.828 19.625 6.75 1 90.69 89 ASN A O 1
ATOM 698 N N . CYS A 1 90 ? 9.945 18.641 6.059 1 88.69 90 CYS A N 1
ATOM 699 C CA . CYS A 1 90 ? 10.695 17.703 5.223 1 88.69 90 CYS A CA 1
ATOM 700 C C . CYS A 1 90 ? 10.656 18.125 3.76 1 88.69 90 CYS A C 1
ATOM 702 O O . CYS A 1 90 ? 11.156 17.406 2.889 1 88.69 90 CYS A O 1
ATOM 704 N N . ILE A 1 91 ? 9.977 19.219 3.514 1 91.44 91 ILE A N 1
ATOM 705 C CA . ILE A 1 91 ? 9.883 19.766 2.16 1 91.44 91 ILE A CA 1
ATOM 706 C C . ILE A 1 91 ? 10.586 21.109 2.09 1 91.44 91 ILE A C 1
ATOM 708 O O . ILE A 1 91 ? 10.297 22.016 2.885 1 91.44 91 ILE A O 1
ATOM 712 N N . ALA A 1 92 ? 11.508 21.203 1.188 1 91.12 92 ALA A N 1
ATOM 713 C CA . ALA A 1 92 ? 12.281 22.438 1.062 1 91.12 92 ALA A CA 1
ATOM 714 C C . ALA A 1 92 ? 11.5 23.5 0.283 1 91.12 92 ALA A C 1
ATOM 716 O O . ALA A 1 92 ? 11.461 24.672 0.677 1 91.12 92 ALA A O 1
ATOM 717 N N . SER A 1 93 ? 10.984 23.109 -0.812 1 94.25 93 SER A N 1
ATOM 718 C CA . SER A 1 93 ? 10.203 24 -1.665 1 94.25 93 SER A CA 1
ATOM 719 C C . SER A 1 93 ? 9.367 23.219 -2.668 1 94.25 93 SER A C 1
ATOM 721 O O . SER A 1 93 ? 9.633 22.031 -2.918 1 94.25 93 SER A O 1
ATOM 723 N N . CYS A 1 94 ? 8.344 23.906 -3.121 1 95 94 CYS A N 1
ATOM 724 C CA . CYS A 1 94 ? 7.523 23.328 -4.184 1 95 94 CYS A CA 1
ATOM 725 C C . CYS A 1 94 ? 7.234 24.359 -5.266 1 95 94 CYS A C 1
ATOM 727 O O . CYS A 1 94 ? 7.32 25.562 -5.02 1 95 94 CYS A O 1
ATOM 729 N N . ARG A 1 95 ? 6.953 23.859 -6.441 1 95.25 95 ARG A N 1
ATOM 730 C CA . ARG A 1 95 ? 6.555 24.703 -7.566 1 95.25 95 ARG A CA 1
ATOM 731 C C . ARG A 1 95 ? 5.312 24.141 -8.25 1 95.25 95 ARG A C 1
ATOM 733 O O . ARG A 1 95 ? 5.207 22.922 -8.461 1 95.25 95 ARG A O 1
ATOM 740 N N . CYS A 1 96 ? 4.391 25.047 -8.5 1 95.88 96 CYS A N 1
ATOM 741 C CA . CYS A 1 96 ? 3.193 24.625 -9.219 1 95.88 96 CYS A CA 1
ATOM 742 C C . CYS A 1 96 ? 3.5 24.391 -10.695 1 95.88 96 CYS A C 1
ATOM 744 O O . CYS A 1 96 ? 3.969 25.281 -11.391 1 95.88 96 CYS A O 1
ATOM 746 N N . THR A 1 97 ? 3.23 23.172 -11.133 1 92.56 97 THR A N 1
ATOM 747 C CA . THR A 1 97 ? 3.516 22.797 -12.516 1 92.56 97 THR A CA 1
ATOM 748 C C . THR A 1 97 ? 2.248 22.328 -13.219 1 92.56 97 THR A C 1
ATOM 750 O O . THR A 1 97 ? 1.238 22.047 -12.578 1 92.56 97 THR A O 1
ATOM 753 N N . ASN A 1 98 ? 2.361 22.375 -14.539 1 88.25 98 ASN A N 1
ATOM 754 C CA . ASN A 1 98 ? 1.283 21.875 -15.391 1 88.25 98 ASN A CA 1
ATOM 755 C C . ASN A 1 98 ? 1.491 20.406 -15.758 1 88.25 98 ASN A C 1
ATOM 757 O O . ASN A 1 98 ? 2.438 20.062 -16.469 1 88.25 98 ASN A O 1
ATOM 761 N N . VAL A 1 99 ? 0.639 19.594 -15.273 1 80.25 99 VAL A N 1
ATOM 762 C CA . VAL A 1 99 ? 0.655 18.188 -15.656 1 80.25 99 VAL A CA 1
ATOM 763 C C . VAL A 1 99 ? -0.622 17.844 -16.422 1 80.25 99 VAL A C 1
ATOM 765 O O . VAL A 1 99 ? -1.676 17.625 -15.812 1 80.25 99 VAL A O 1
ATOM 768 N N . ASN A 1 100 ? -0.521 17.688 -17.703 1 78.94 100 ASN A N 1
ATOM 769 C CA . ASN A 1 100 ? -1.649 17.375 -18.578 1 78.94 100 ASN A CA 1
ATOM 770 C C . ASN A 1 100 ? -2.807 18.344 -18.344 1 78.94 100 ASN A C 1
ATOM 772 O O . ASN A 1 100 ? -3.957 17.922 -18.203 1 78.94 100 ASN A O 1
ATOM 776 N N . GLY A 1 101 ? -2.488 19.578 -18.172 1 84.25 101 GLY A N 1
ATOM 777 C CA . GLY A 1 101 ? -3.502 20.609 -18 1 84.25 101 GLY A CA 1
ATOM 778 C C . GLY A 1 101 ? -3.971 20.766 -16.578 1 84.25 101 GLY A C 1
ATOM 779 O O . GLY A 1 101 ? -4.848 21.578 -16.281 1 84.25 101 GLY A O 1
ATOM 780 N N . ARG A 1 102 ? -3.369 20 -15.695 1 86.94 102 ARG A N 1
ATOM 781 C CA . ARG A 1 102 ? -3.775 20.031 -14.289 1 86.94 102 ARG A CA 1
ATOM 782 C C . ARG A 1 102 ? -2.633 20.516 -13.398 1 86.94 102 ARG A C 1
ATOM 784 O O . ARG A 1 102 ? -1.472 20.172 -13.641 1 86.94 102 ARG A O 1
ATOM 791 N N . GLY A 1 103 ? -3.018 21.312 -12.477 1 89.12 103 GLY A N 1
ATOM 792 C CA . GLY A 1 103 ? -2.016 21.797 -11.539 1 89.12 103 GLY A CA 1
ATOM 793 C C . GLY A 1 103 ? -1.527 20.734 -10.586 1 89.12 103 GLY A C 1
ATOM 794 O O . GLY A 1 103 ? -2.328 19.984 -10.023 1 89.12 103 GLY A O 1
ATOM 795 N N . SER A 1 104 ? -0.216 20.656 -10.453 1 89.75 104 SER A N 1
ATOM 796 C CA . SER A 1 104 ? 0.425 19.766 -9.5 1 89.75 104 SER A CA 1
ATOM 797 C C . SER A 1 104 ? 1.729 20.359 -8.977 1 89.75 104 SER A C 1
ATOM 799 O O . SER A 1 104 ? 2.482 20.969 -9.727 1 89.75 104 SER A O 1
ATOM 801 N N . PHE A 1 105 ? 1.922 20.172 -7.672 1 92.31 105 PHE A N 1
ATOM 802 C CA . PHE A 1 105 ? 3.168 20.672 -7.113 1 92.31 105 PHE A CA 1
ATOM 803 C C . PHE A 1 105 ? 4.316 19.703 -7.379 1 92.31 105 PHE A C 1
ATOM 805 O O . PHE A 1 105 ? 4.141 18.484 -7.293 1 92.31 105 PHE A O 1
ATOM 812 N N . ASN A 1 106 ? 5.34 20.234 -7.773 1 89.44 106 ASN A N 1
ATOM 813 C CA . ASN A 1 106 ? 6.629 19.562 -7.758 1 89.44 106 ASN A CA 1
ATOM 814 C C . ASN A 1 106 ? 7.504 20.031 -6.602 1 89.44 106 ASN A C 1
ATOM 816 O O . ASN A 1 106 ? 7.832 21.203 -6.508 1 89.44 106 ASN A O 1
ATOM 820 N N . CYS A 1 107 ? 7.918 19.094 -5.762 1 90.56 107 CYS A N 1
ATOM 821 C CA . CYS A 1 107 ? 8.531 19.531 -4.512 1 90.56 107 CYS A CA 1
ATOM 822 C C . CYS A 1 107 ? 9.938 18.953 -4.363 1 90.56 107 CYS A C 1
ATOM 824 O O . CYS A 1 107 ? 10.211 17.844 -4.82 1 90.56 107 CYS A O 1
ATOM 826 N N . ALA A 1 108 ? 10.727 19.75 -3.793 1 87.25 108 ALA A N 1
ATOM 827 C CA . ALA A 1 108 ? 12.055 19.312 -3.363 1 87.25 108 ALA A CA 1
ATOM 828 C C . ALA A 1 108 ? 12.023 18.781 -1.932 1 87.25 108 ALA A C 1
ATOM 830 O O . ALA A 1 108 ? 11.773 19.547 -0.991 1 87.25 108 ALA A O 1
ATOM 831 N N . ASN A 1 109 ? 12.305 17.5 -1.802 1 83.88 109 ASN A N 1
ATOM 832 C CA . ASN A 1 109 ? 12.281 16.859 -0.486 1 83.88 109 ASN A CA 1
ATOM 833 C C . ASN A 1 109 ? 13.656 16.922 0.18 1 83.88 109 ASN A C 1
ATOM 835 O O . ASN A 1 109 ? 14.68 16.906 -0.502 1 83.88 109 ASN A O 1
ATOM 839 N N . ILE A 1 110 ? 13.578 17 1.476 1 84.94 110 ILE A N 1
ATOM 840 C CA . ILE A 1 110 ? 14.805 16.922 2.256 1 84.94 110 ILE A CA 1
ATOM 841 C C . ILE A 1 110 ? 15.219 15.461 2.426 1 84.94 110 ILE A C 1
ATOM 843 O O . ILE A 1 110 ? 14.406 14.617 2.82 1 84.94 110 ILE A O 1
ATOM 847 N N . GLU A 1 111 ? 16.469 15.133 2.045 1 80.75 111 GLU A N 1
ATOM 848 C CA . GLU A 1 111 ? 17 13.789 2.182 1 80.75 111 GLU A CA 1
ATOM 849 C C . GLU A 1 111 ? 17.75 13.625 3.502 1 80.75 111 GLU A C 1
ATOM 851 O O . GLU A 1 111 ? 18.656 14.398 3.809 1 80.75 111 GLU A O 1
ATOM 856 N N . CYS A 1 112 ? 17.312 12.594 4.219 1 84.62 112 CYS A N 1
ATOM 857 C CA . CYS A 1 112 ? 17.922 12.383 5.527 1 84.62 112 CYS A CA 1
ATOM 858 C C . CYS A 1 112 ? 19.047 11.352 5.445 1 84.62 112 CYS A C 1
ATOM 860 O O . CYS A 1 112 ? 18.844 10.242 4.945 1 84.62 112 CYS A O 1
ATOM 862 N N . ALA A 1 113 ? 20.125 11.664 5.961 1 82.38 113 ALA A N 1
ATOM 863 C CA . ALA A 1 113 ? 21.312 10.797 5.914 1 82.38 113 ALA A CA 1
ATOM 864 C C . ALA A 1 113 ? 21.031 9.453 6.578 1 82.38 113 ALA A C 1
ATOM 866 O O . ALA A 1 113 ? 21.578 8.43 6.168 1 82.38 113 ALA A O 1
ATOM 867 N N . GLU A 1 114 ? 20.172 9.5 7.547 1 83.94 114 GLU A N 1
ATOM 868 C CA . GLU A 1 114 ? 19.922 8.281 8.312 1 83.94 114 GLU A CA 1
ATOM 869 C C . GLU A 1 114 ? 19.172 7.246 7.48 1 83.94 114 GLU A C 1
ATOM 871 O O . GLU A 1 114 ? 19.125 6.066 7.836 1 83.94 114 GLU A O 1
ATOM 876 N N . VAL A 1 115 ? 18.547 7.664 6.422 1 76.75 115 VAL A N 1
ATOM 877 C CA . VAL A 1 115 ? 17.875 6.734 5.523 1 76.75 115 VAL A CA 1
ATOM 878 C C . VAL A 1 115 ? 18.906 5.934 4.734 1 76.75 115 VAL A C 1
ATOM 880 O O . VAL A 1 115 ? 18.688 4.766 4.41 1 76.75 115 VAL A O 1
ATOM 883 N N . PHE A 1 116 ? 20.047 6.547 4.508 1 73.94 116 PHE A N 1
ATOM 884 C CA . PHE A 1 116 ? 21.109 5.926 3.729 1 73.94 116 PHE A CA 1
ATOM 885 C C . PHE A 1 116 ? 22.047 5.137 4.629 1 73.94 116 PHE A C 1
ATOM 887 O O . PHE A 1 116 ? 22.703 4.184 4.184 1 73.94 116 PHE A O 1
ATOM 894 N N . GLN A 1 117 ? 22.125 5.535 5.812 1 77.5 117 GLN A N 1
ATOM 895 C CA . GLN A 1 117 ? 22.938 4.859 6.828 1 77.5 117 GLN A CA 1
ATOM 896 C C . GLN A 1 117 ? 22.109 4.574 8.078 1 77.5 117 GLN A C 1
ATOM 898 O O . GLN A 1 117 ? 22.281 5.234 9.109 1 77.5 117 GLN A O 1
ATOM 903 N N . PRO A 1 118 ? 21.359 3.541 7.949 1 73.44 118 PRO A N 1
ATOM 904 C CA . PRO A 1 118 ? 20.453 3.293 9.07 1 73.44 118 PRO A CA 1
ATOM 905 C C . PRO A 1 118 ? 21.172 2.758 10.305 1 73.44 118 PRO A C 1
ATOM 907 O O . PRO A 1 118 ? 20.641 2.846 11.414 1 73.44 118 PRO A O 1
ATOM 910 N N . SER A 1 119 ? 22.359 2.258 10.141 1 81.62 119 SER A N 1
ATOM 911 C CA . SER A 1 119 ? 23.078 1.685 11.273 1 81.62 119 SER A CA 1
ATOM 912 C C . SER A 1 119 ? 23.625 2.775 12.188 1 81.62 119 SER A C 1
ATOM 914 O O . SER A 1 119 ? 24.047 3.836 11.711 1 81.62 119 SER A O 1
ATOM 916 N N . ILE A 1 120 ? 23.453 2.602 13.43 1 84.5 120 ILE A N 1
ATOM 917 C CA . ILE A 1 120 ? 24 3.492 14.445 1 84.5 120 ILE A CA 1
ATOM 918 C C . ILE A 1 120 ? 24.906 2.709 15.383 1 84.5 120 ILE A C 1
ATOM 920 O O . ILE A 1 120 ? 24.766 1.491 15.523 1 84.5 120 ILE A O 1
ATOM 924 N N . LYS A 1 121 ? 25.875 3.439 15.875 1 84.62 121 LYS A N 1
ATOM 925 C CA . LYS A 1 121 ? 26.781 2.799 16.828 1 84.62 121 LYS A CA 1
ATOM 926 C C . LYS A 1 121 ? 26.016 2.209 18 1 84.62 121 LYS A C 1
ATOM 928 O O . LYS A 1 121 ? 25.031 2.789 18.469 1 84.62 121 LYS A O 1
ATOM 933 N N . LYS A 1 122 ? 26.562 1.056 18.422 1 85 122 LYS A N 1
ATOM 934 C CA . LYS A 1 122 ? 25.938 0.416 19.594 1 85 122 LYS A CA 1
ATOM 935 C C . LYS A 1 122 ? 25.922 1.355 20.781 1 85 122 LYS A C 1
ATOM 937 O O . LYS A 1 122 ? 26.922 2.033 21.062 1 85 122 LYS A O 1
ATOM 942 N N . GLY A 1 123 ? 24.844 1.485 21.484 1 84.06 123 GLY A N 1
ATOM 943 C CA . GLY A 1 123 ? 24.719 2.32 22.672 1 84.06 123 GLY A CA 1
ATOM 944 C C . GLY A 1 123 ? 24.312 3.748 22.344 1 84.06 123 GLY A C 1
ATOM 945 O O . GLY A 1 123 ? 24.203 4.586 23.25 1 84.06 123 GLY A O 1
ATOM 946 N N . CYS A 1 124 ? 24.172 3.963 21.141 1 90.31 124 CYS A N 1
ATOM 947 C CA . CYS A 1 124 ? 23.797 5.316 20.766 1 90.31 124 CYS A CA 1
ATOM 948 C C . CYS A 1 124 ? 22.328 5.371 20.328 1 90.31 124 CYS A C 1
ATOM 950 O O . CYS A 1 124 ? 21.766 4.359 19.922 1 90.31 124 CYS A O 1
ATOM 952 N N . VAL A 1 125 ? 21.734 6.562 20.516 1 91.75 125 VAL A N 1
ATOM 953 C CA . VAL A 1 125 ? 20.375 6.785 20.047 1 91.75 125 VAL A CA 1
ATOM 954 C C . VAL A 1 125 ? 20.312 8.07 19.219 1 91.75 125 VAL A C 1
ATOM 956 O O . VAL A 1 125 ? 20.969 9.062 19.547 1 91.75 125 VAL A O 1
ATOM 959 N N . ARG A 1 126 ? 19.531 8.07 18.203 1 93.88 126 ARG A N 1
ATOM 960 C CA . ARG A 1 126 ? 19.359 9.258 17.359 1 93.88 126 ARG A CA 1
ATOM 961 C C . ARG A 1 126 ? 18.531 10.312 18.078 1 93.88 126 ARG A C 1
ATOM 963 O O . ARG A 1 126 ? 17.562 9.984 18.781 1 93.88 126 ARG A O 1
ATOM 970 N N . GLN A 1 127 ? 18.969 11.516 17.891 1 95.06 127 GLN A N 1
ATOM 971 C CA . GLN A 1 127 ? 18.281 12.656 18.484 1 95.06 127 GLN A CA 1
ATOM 972 C C . GLN A 1 127 ? 17.406 13.367 17.438 1 95.06 127 GLN A C 1
ATOM 974 O O . GLN A 1 127 ? 17.828 13.547 16.297 1 95.06 127 GLN A O 1
ATOM 979 N N . TYR A 1 128 ? 16.188 13.727 17.891 1 96 128 TYR A N 1
ATOM 980 C CA . TYR A 1 128 ? 15.266 14.375 16.969 1 96 128 TYR A CA 1
ATOM 981 C C . TYR A 1 128 ? 14.734 15.68 17.562 1 96 128 TYR A C 1
ATOM 983 O O . TYR A 1 128 ? 14.875 15.93 18.75 1 96 128 TYR A O 1
ATOM 991 N N . SER A 1 129 ? 14.227 16.516 16.703 1 96.12 129 SER A N 1
ATOM 992 C CA . SER A 1 129 ? 13.539 17.75 17.031 1 96.12 129 SER A CA 1
ATOM 993 C C . SER A 1 129 ? 12.273 17.938 16.188 1 96.12 129 SER A C 1
ATOM 995 O O . SER A 1 129 ? 12.25 17.562 15.016 1 96.12 129 SER A O 1
ATOM 997 N N . HIS A 1 130 ? 11.211 18.562 16.828 1 95.44 130 HIS A N 1
ATOM 998 C CA . HIS A 1 130 ? 9.977 18.797 16.094 1 95.44 130 HIS A CA 1
ATOM 999 C C . HIS A 1 130 ? 10.18 19.828 14.984 1 95.44 130 HIS A C 1
ATOM 1001 O O . HIS A 1 130 ? 9.367 19.938 14.07 1 95.44 130 HIS A O 1
ATOM 1007 N N . ASP A 1 131 ? 11.281 20.516 15.016 1 94.5 131 ASP A N 1
ATOM 1008 C CA . ASP A 1 131 ? 11.555 21.562 14.047 1 94.5 131 ASP A CA 1
ATOM 1009 C C . ASP A 1 131 ? 12.445 21.062 12.914 1 94.5 131 ASP A C 1
ATOM 1011 O O . ASP A 1 131 ? 12.836 21.828 12.031 1 94.5 131 ASP A O 1
ATOM 1015 N N . SER A 1 132 ? 12.789 19.797 12.984 1 93.62 132 SER A N 1
ATOM 1016 C CA . SER A 1 132 ? 13.688 19.234 11.992 1 93.62 132 SER A CA 1
ATOM 1017 C C . SER A 1 132 ? 13.086 18 11.328 1 93.62 132 SER A C 1
ATOM 1019 O O . SER A 1 132 ? 12.406 17.203 11.984 1 93.62 132 SER A O 1
ATOM 1021 N N . CYS A 1 133 ? 13.398 17.906 10.078 1 90.75 133 CYS A N 1
ATOM 1022 C CA . CYS A 1 133 ? 12.938 16.734 9.336 1 90.75 133 CYS A CA 1
ATOM 1023 C C . CYS A 1 133 ? 13.742 15.5 9.719 1 90.75 133 CYS A C 1
ATOM 1025 O O . CYS A 1 133 ? 13.18 14.414 9.875 1 90.75 133 CYS A O 1
ATOM 1027 N N . CYS A 1 134 ? 15.008 15.695 9.836 1 92.5 134 CYS A N 1
ATOM 1028 C CA . CYS A 1 134 ? 15.922 14.578 10.047 1 92.5 134 CYS A CA 1
ATOM 1029 C C . CYS A 1 134 ? 16.469 14.586 11.469 1 92.5 134 CYS A C 1
ATOM 1031 O O . CYS A 1 134 ? 16.25 15.539 12.219 1 92.5 134 CYS A O 1
ATOM 1033 N N . SER A 1 135 ? 17.094 13.453 11.789 1 93.38 135 SER A N 1
ATOM 1034 C CA . SER A 1 135 ? 17.812 13.422 13.062 1 93.38 135 SER A CA 1
ATOM 1035 C C . SER A 1 135 ? 18.812 14.578 13.156 1 93.38 135 SER A C 1
ATOM 1037 O O . SER A 1 135 ? 19.438 14.945 12.164 1 93.38 135 SER A O 1
ATOM 1039 N N . ILE A 1 136 ? 18.922 15.086 14.344 1 95.31 136 ILE A N 1
ATOM 1040 C CA . ILE A 1 136 ? 19.797 16.234 14.523 1 95.31 136 ILE A CA 1
ATOM 1041 C C . ILE A 1 136 ? 21.109 15.781 15.156 1 95.31 136 ILE A C 1
ATOM 1043 O O . ILE A 1 136 ? 21.969 16.609 15.477 1 95.31 136 ILE A O 1
ATOM 1047 N N . GLY A 1 137 ? 21.234 14.508 15.367 1 92.06 137 GLY A N 1
ATOM 1048 C CA . GLY A 1 137 ? 22.453 13.945 15.953 1 92.06 137 GLY A CA 1
ATOM 1049 C C . GLY A 1 137 ? 22.219 12.609 16.625 1 92.06 137 GLY A C 1
ATOM 1050 O O . GLY A 1 137 ? 21.266 11.898 16.312 1 92.06 137 GLY A O 1
ATOM 1051 N N . GLN A 1 138 ? 23.234 12.32 17.375 1 91.12 138 GLN A N 1
ATOM 1052 C CA . GLN A 1 138 ? 23.156 11.109 18.172 1 91.12 138 GLN A CA 1
ATOM 1053 C C . GLN A 1 138 ? 23.688 11.336 19.578 1 91.12 138 GLN A C 1
ATOM 1055 O O . GLN A 1 138 ? 24.547 12.195 19.797 1 91.12 138 GLN A O 1
ATOM 1060 N N . ASN A 1 139 ? 23.078 10.695 20.469 1 90.5 139 ASN A N 1
ATOM 1061 C CA . ASN A 1 139 ? 23.562 10.656 21.844 1 90.5 139 ASN A CA 1
ATOM 1062 C C . ASN A 1 139 ? 24.031 9.258 22.25 1 90.5 139 ASN A C 1
ATOM 1064 O O . ASN A 1 139 ? 23.266 8.297 22.156 1 90.5 139 ASN A O 1
ATOM 1068 N N . CYS A 1 140 ? 25.375 9.125 22.609 1 88.44 140 CYS A N 1
ATOM 1069 C CA . CYS A 1 140 ? 25.953 7.844 23 1 88.44 140 CYS A CA 1
ATOM 1070 C C . CYS A 1 140 ? 26.219 7.785 24.5 1 88.44 140 CYS A C 1
ATOM 1072 O O . CYS A 1 140 ? 26.75 8.734 25.078 1 88.44 140 CYS A O 1
ATOM 1074 N N . ARG A 1 141 ? 25.641 6.695 25.156 1 73.75 141 ARG A N 1
ATOM 1075 C CA . ARG A 1 141 ? 25.875 6.535 26.578 1 73.75 141 ARG A CA 1
ATOM 1076 C C . ARG A 1 141 ? 27.344 6.246 26.875 1 73.75 141 ARG A C 1
ATOM 1078 O O . ARG A 1 141 ? 27.953 5.379 26.234 1 73.75 141 ARG A O 1
ATOM 1085 N N . ASP A 1 142 ? 28.156 7.152 27.312 1 62.03 142 ASP A N 1
ATOM 1086 C CA . ASP A 1 142 ? 29.422 6.723 27.891 1 62.03 142 ASP A CA 1
ATOM 1087 C C . ASP A 1 142 ? 29.188 5.785 29.078 1 62.03 142 ASP A C 1
ATOM 1089 O O . ASP A 1 142 ? 28.281 5.996 29.891 1 62.03 142 ASP A O 1
ATOM 1093 N N . ARG A 1 143 ? 29.812 4.43 29.031 1 50.81 143 ARG A N 1
ATOM 1094 C CA . ARG A 1 143 ? 29.75 3.428 30.094 1 50.81 143 ARG A CA 1
ATOM 1095 C C . ARG A 1 143 ? 29.922 4.066 31.469 1 50.81 143 ARG A C 1
ATOM 1097 O O . ARG A 1 143 ? 29.516 3.486 32.469 1 50.81 143 ARG A O 1
ATOM 1104 N N . GLU A 1 144 ? 30.875 4.824 31.656 1 45.09 144 GLU A N 1
ATOM 1105 C CA . GLU A 1 144 ? 31.297 5.281 32.969 1 45.09 144 GLU A CA 1
ATOM 1106 C C . GLU A 1 144 ? 30.469 6.469 33.438 1 45.09 144 GLU A C 1
ATOM 1108 O O . GLU A 1 144 ? 30.375 7.48 32.75 1 45.09 144 GLU A O 1
ATOM 1113 N N . GLY A 1 145 ? 29.734 6.531 34.719 1 48.06 145 GLY A N 1
ATOM 1114 C CA . GLY A 1 145 ? 29.172 7.277 35.844 1 48.06 145 GLY A CA 1
ATOM 1115 C C . GLY A 1 145 ? 28.109 8.266 35.406 1 48.06 145 GLY A C 1
ATOM 1116 O O . GLY A 1 145 ? 27.75 9.172 36.188 1 48.06 145 GLY A O 1
ATOM 1117 N N . SER A 1 146 ? 28.203 8.656 34.156 1 48.56 146 SER A N 1
ATOM 1118 C CA . SER A 1 146 ? 27.453 9.906 34.062 1 48.56 146 SER A CA 1
ATOM 1119 C C . SER A 1 146 ? 26.016 9.734 34.5 1 48.56 146 SER A C 1
ATOM 1121 O O . SER A 1 146 ? 25.469 8.625 34.438 1 48.56 146 SER A O 1
ATOM 1123 N N . ASP A 1 147 ? 25.406 10.852 35.031 1 50.22 147 ASP A N 1
ATOM 1124 C CA . ASP A 1 147 ? 24.125 11.227 35.625 1 50.22 147 ASP A CA 1
ATOM 1125 C C . ASP A 1 147 ? 22.953 10.633 34.844 1 50.22 147 ASP A C 1
ATOM 1127 O O . ASP A 1 147 ? 23.109 10.25 33.688 1 50.22 147 ASP A O 1
ATOM 1131 N N . ALA A 1 148 ? 21.625 10.828 35.531 1 55.31 148 ALA A N 1
ATOM 1132 C CA . ALA A 1 148 ? 20.25 10.336 35.344 1 55.31 148 ALA A CA 1
ATOM 1133 C C . ALA A 1 148 ? 19.75 10.586 33.938 1 55.31 148 ALA A C 1
ATOM 1135 O O . ALA A 1 148 ? 19.438 11.719 33.562 1 55.31 148 ALA A O 1
ATOM 1136 N N . ALA A 1 149 ? 20.109 9.766 32.969 1 72.56 149 ALA A N 1
ATOM 1137 C CA . ALA A 1 149 ? 19.625 9.883 31.594 1 72.56 149 ALA A CA 1
ATOM 1138 C C . ALA A 1 149 ? 18.109 9.969 31.547 1 72.56 149 ALA A C 1
ATOM 1140 O O . ALA A 1 149 ? 17.422 9.25 32.281 1 72.56 149 ALA A O 1
ATOM 1141 N N . VAL A 1 150 ? 17.609 11.195 31.297 1 87.56 150 VAL A N 1
ATOM 1142 C CA . VAL A 1 150 ? 16.172 11.398 31.109 1 87.56 150 VAL A CA 1
ATOM 1143 C C . VAL A 1 150 ? 15.602 10.297 30.219 1 87.56 150 VAL A C 1
ATOM 1145 O O . VAL A 1 150 ? 16.156 9.992 29.156 1 87.56 150 VAL A O 1
ATOM 1148 N N . THR A 1 151 ? 14.633 9.531 30.781 1 93.06 151 THR A N 1
ATOM 1149 C CA . THR A 1 151 ? 13.93 8.5 30.016 1 93.06 151 THR A CA 1
ATOM 1150 C C . THR A 1 151 ? 12.422 8.742 30.047 1 93.06 151 THR A C 1
ATOM 1152 O O . THR A 1 151 ? 11.914 9.406 30.953 1 93.06 151 THR A O 1
ATOM 1155 N N . CYS A 1 152 ? 11.781 8.398 29.062 1 95.31 152 CYS A N 1
ATOM 1156 C CA . CYS A 1 152 ? 10.328 8.391 28.984 1 95.31 152 CYS A CA 1
ATOM 1157 C C . CYS A 1 152 ? 9.797 6.965 28.891 1 95.31 152 CYS A C 1
ATOM 1159 O O . CYS A 1 152 ? 10.422 6.102 28.266 1 95.31 152 CYS A O 1
ATOM 1161 N N . GLU A 1 153 ? 8.719 6.773 29.562 1 94 153 GLU A N 1
ATOM 1162 C CA . GLU A 1 153 ? 8.117 5.441 29.547 1 94 153 GLU A CA 1
ATOM 1163 C C . GLU A 1 153 ? 6.629 5.516 29.219 1 94 153 GLU A C 1
ATOM 1165 O O . GLU A 1 153 ? 5.918 6.371 29.75 1 94 153 GLU A O 1
ATOM 1170 N N . TYR A 1 154 ? 6.242 4.625 28.359 1 93.19 154 TYR A N 1
ATOM 1171 C CA . TYR A 1 154 ? 4.836 4.5 28 1 93.19 154 TYR A CA 1
ATOM 1172 C C . TYR A 1 154 ? 4.559 3.152 27.344 1 93.19 154 TYR A C 1
ATOM 1174 O O . TYR A 1 154 ? 5.336 2.689 26.5 1 93.19 154 TYR A O 1
ATOM 1182 N N . GLY A 1 155 ? 3.434 2.531 27.672 1 90.12 155 GLY A N 1
ATOM 1183 C CA . GLY A 1 155 ? 3.029 1.275 27.062 1 90.12 155 GLY A CA 1
ATOM 1184 C C . GLY A 1 155 ? 4.074 0.185 27.203 1 90.12 155 GLY A C 1
ATOM 1185 O O . GLY A 1 155 ? 4.258 -0.623 26.281 1 90.12 155 GLY A O 1
ATOM 1186 N N . GLY A 1 156 ? 4.914 0.262 28.094 1 91.12 156 GLY A N 1
ATOM 1187 C CA . GLY A 1 156 ? 5.914 -0.765 28.328 1 91.12 156 GLY A CA 1
ATOM 1188 C C . GLY A 1 156 ? 7.207 -0.521 27.578 1 91.12 156 GLY A C 1
ATOM 1189 O O . GLY A 1 156 ? 8.133 -1.336 27.641 1 91.12 156 GLY A O 1
ATOM 1190 N N . GLU A 1 157 ? 7.25 0.515 26.859 1 93.44 157 GLU A N 1
ATOM 1191 C CA . GLU A 1 157 ? 8.453 0.867 26.125 1 93.44 157 GLU A CA 1
ATOM 1192 C C . GLU A 1 157 ? 9.164 2.066 26.75 1 93.44 157 GLU A C 1
ATOM 1194 O O . GLU A 1 157 ? 8.523 2.906 27.391 1 93.44 157 GLU A O 1
ATOM 1199 N N . VAL A 1 158 ? 10.469 2.055 26.609 1 93.56 158 VAL A N 1
ATOM 1200 C CA . VAL A 1 158 ? 11.273 3.121 27.203 1 93.56 158 VAL A CA 1
ATOM 1201 C C . VAL A 1 158 ? 12.094 3.811 26.109 1 93.56 158 VAL A C 1
ATOM 1203 O O . VAL A 1 158 ? 12.656 3.15 25.234 1 93.56 158 VAL A O 1
ATOM 1206 N N . TRP A 1 159 ? 12.125 5.09 26.156 1 95.06 159 TRP A N 1
ATOM 1207 C CA . TRP A 1 159 ? 12.906 5.902 25.234 1 95.06 159 TRP A CA 1
ATOM 1208 C C . TRP A 1 159 ? 13.828 6.852 25.984 1 95.06 159 TRP A C 1
ATOM 1210 O O . TRP A 1 159 ? 13.5 7.309 27.094 1 95.06 159 TRP A O 1
ATOM 1220 N N . GLU A 1 160 ? 14.938 7.148 25.359 1 93 160 GLU A N 1
ATOM 1221 C CA . GLU A 1 160 ? 15.867 8.117 25.922 1 93 160 GLU A CA 1
ATOM 1222 C C . GLU A 1 160 ? 15.547 9.539 25.453 1 93 160 GLU A C 1
ATOM 1224 O O . GLU A 1 160 ? 14.812 9.719 24.484 1 93 160 GLU A O 1
ATOM 1229 N N . GLU A 1 161 ? 16.094 10.438 26.219 1 93.88 161 GLU A N 1
ATOM 1230 C CA . GLU A 1 161 ? 15.867 11.836 25.844 1 93.88 161 GLU A CA 1
ATOM 1231 C C . GLU A 1 161 ? 16.266 12.094 24.391 1 93.88 161 GLU A C 1
ATOM 1233 O O . GLU A 1 161 ? 17.344 11.695 23.969 1 93.88 161 GLU A O 1
ATOM 1238 N N . GLY A 1 162 ? 15.359 12.75 23.672 1 95.75 162 GLY A N 1
ATOM 1239 C CA . GLY A 1 162 ? 15.633 13.117 22.281 1 95.75 162 GLY A CA 1
ATOM 1240 C C . GLY A 1 162 ? 15.203 12.062 21.281 1 95.75 162 GLY A C 1
ATOM 1241 O O . GLY A 1 162 ? 15.164 12.32 20.078 1 95.75 162 GLY A O 1
ATOM 1242 N N . GLN A 1 163 ? 14.883 10.93 21.781 1 95.12 163 GLN A N 1
ATOM 1243 C CA . GLN A 1 163 ? 14.445 9.844 20.922 1 95.12 163 GLN A CA 1
ATOM 1244 C C . GLN A 1 163 ? 13 10.031 20.469 1 95.12 163 GLN A C 1
ATOM 1246 O O . GLN A 1 163 ? 12.156 10.461 21.266 1 95.12 163 GLN A O 1
ATOM 1251 N N . ALA A 1 164 ? 12.781 9.75 19.266 1 95 164 ALA A N 1
ATOM 1252 C CA . ALA A 1 164 ? 11.414 9.82 18.766 1 95 164 ALA A CA 1
ATOM 1253 C C . ALA A 1 164 ? 10.656 8.523 19.047 1 95 164 ALA A C 1
ATOM 1255 O O . ALA A 1 164 ? 11.258 7.445 19.078 1 95 164 ALA A O 1
ATOM 1256 N N . PHE A 1 165 ? 9.359 8.672 19.281 1 95 165 PHE A N 1
ATOM 1257 C CA . PHE A 1 165 ? 8.516 7.488 19.406 1 95 165 PHE A CA 1
ATOM 1258 C C . PHE A 1 165 ? 7.109 7.777 18.891 1 95 165 PHE A C 1
ATOM 1260 O O . PHE A 1 165 ? 6.727 8.938 18.734 1 95 165 PHE A O 1
ATOM 1267 N N . TYR A 1 166 ? 6.355 6.777 18.594 1 93.69 166 TYR A N 1
ATOM 1268 C CA . TYR A 1 166 ? 5.059 6.836 17.922 1 93.69 166 TYR A CA 1
ATOM 1269 C C . TYR A 1 166 ? 4.031 5.984 18.672 1 93.69 166 TYR A C 1
ATOM 1271 O O . TYR A 1 166 ? 4 4.762 18.516 1 93.69 166 TYR A O 1
ATOM 1279 N N . PRO A 1 167 ? 3.182 6.688 19.375 1 92.88 167 PRO A N 1
ATOM 1280 C CA . PRO A 1 167 ? 2.229 5.914 20.188 1 92.88 167 PRO A CA 1
ATOM 1281 C C . PRO A 1 167 ? 1.171 5.215 19.328 1 92.88 167 PRO A C 1
ATOM 1283 O O . PRO A 1 167 ? 0.574 5.84 18.453 1 92.88 167 PRO A O 1
ATOM 1286 N N . LYS A 1 168 ? 0.834 4.008 19.641 1 87.88 168 LYS A N 1
ATOM 1287 C CA . LYS A 1 168 ? -0.136 3.219 18.891 1 87.88 168 LYS A CA 1
ATOM 1288 C C . LYS A 1 168 ? -1.543 3.793 19.031 1 87.88 168 LYS A C 1
ATOM 1290 O O . LYS A 1 168 ? -2.354 3.703 18.109 1 87.88 168 LYS A O 1
ATOM 1295 N N . GLU A 1 169 ? -1.794 4.398 20.156 1 89 169 GLU A N 1
ATOM 1296 C CA . GLU A 1 169 ? -3.119 4.934 20.453 1 89 169 GLU A CA 1
ATOM 1297 C C . GLU A 1 169 ? -3.389 6.211 19.672 1 89 169 GLU A C 1
ATOM 1299 O O . GLU A 1 169 ? -4.543 6.609 19.5 1 89 169 GLU A O 1
ATOM 1304 N N . LYS A 1 170 ? -2.348 6.879 19.344 1 91.94 170 LYS A N 1
ATOM 1305 C CA . LYS A 1 170 ? -2.436 8.109 18.562 1 91.94 170 LYS A CA 1
ATOM 1306 C C . LYS A 1 170 ? -1.557 8.023 17.312 1 91.94 170 LYS A C 1
ATOM 1308 O O . LYS A 1 170 ? -0.497 8.656 17.25 1 91.94 170 LYS A O 1
ATOM 1313 N N . PRO A 1 171 ? -2.064 7.355 16.328 1 90.94 171 PRO A N 1
ATOM 1314 C CA . PRO A 1 171 ? -1.214 7.023 15.188 1 90.94 171 PRO A CA 1
ATOM 1315 C C . PRO A 1 171 ? -0.761 8.258 14.414 1 90.94 171 PRO A C 1
ATOM 1317 O O . PRO A 1 171 ? 0.202 8.195 13.641 1 90.94 171 PRO A O 1
ATOM 1320 N N . CYS A 1 172 ? -1.373 9.383 14.672 1 93.81 172 CYS A N 1
ATOM 1321 C CA . CYS A 1 172 ? -1.016 10.562 13.891 1 93.81 172 CYS A CA 1
ATOM 1322 C C . CYS A 1 172 ? -0.168 11.523 14.719 1 93.81 172 CYS A C 1
ATOM 1324 O O . CYS A 1 172 ? -0.112 12.719 14.422 1 93.81 172 CYS A O 1
ATOM 1326 N N . LYS A 1 173 ? 0.494 11.008 15.781 1 94.88 173 LYS A N 1
ATOM 1327 C CA . LYS A 1 173 ? 1.372 11.82 16.625 1 94.88 173 LYS A CA 1
ATOM 1328 C C . LYS A 1 173 ? 2.816 11.336 16.531 1 94.88 173 LYS A C 1
ATOM 1330 O O . LYS A 1 173 ? 3.072 10.133 16.531 1 94.88 173 LYS A O 1
ATOM 1335 N N . LYS A 1 174 ? 3.684 12.234 16.328 1 95.69 174 LYS A N 1
ATOM 1336 C CA . LYS A 1 174 ? 5.113 12.023 16.531 1 95.69 174 LYS A CA 1
ATOM 1337 C C . LYS A 1 174 ? 5.57 12.633 17.859 1 95.69 174 LYS A C 1
ATOM 1339 O O . LYS A 1 174 ? 5.367 13.82 18.109 1 95.69 174 LYS A O 1
ATOM 1344 N N . CYS A 1 175 ? 6.215 11.797 18.688 1 97.19 175 CYS A N 1
ATOM 1345 C CA . CYS A 1 175 ? 6.633 12.273 20 1 97.19 175 CYS A CA 1
ATOM 1346 C C . CYS A 1 175 ? 8.148 12.211 20.141 1 97.19 175 CYS A C 1
ATOM 1348 O O . CYS A 1 175 ? 8.805 11.398 19.484 1 97.19 175 CYS A O 1
ATOM 1350 N N . ILE A 1 176 ? 8.664 13.094 20.891 1 97.5 176 ILE A N 1
ATOM 1351 C CA . ILE A 1 176 ? 10.07 13.117 21.266 1 97.5 176 ILE A CA 1
ATOM 1352 C C . ILE A 1 176 ? 10.211 13.156 22.781 1 97.5 176 ILE A C 1
ATOM 1354 O O . ILE A 1 176 ? 9.617 14 23.438 1 97.5 176 ILE A O 1
ATOM 1358 N N . CYS A 1 177 ? 11.008 12.195 23.25 1 97.5 177 CYS A N 1
ATOM 1359 C CA . CYS A 1 177 ? 11.172 12.094 24.703 1 97.5 177 CYS A CA 1
ATOM 1360 C C . CYS A 1 177 ? 11.906 13.312 25.25 1 97.5 177 CYS A C 1
ATOM 1362 O O . CYS A 1 177 ? 13.008 13.625 24.812 1 97.5 177 CYS A O 1
ATOM 1364 N N . LYS A 1 178 ? 11.258 13.969 26.156 1 95.75 178 LYS A N 1
ATOM 1365 C CA . LYS A 1 178 ? 11.805 15.109 26.875 1 95.75 178 LYS A CA 1
ATOM 1366 C C . LYS A 1 178 ? 11.492 15.016 28.375 1 95.75 178 LYS A C 1
ATOM 1368 O O . LYS A 1 178 ? 10.508 14.383 28.766 1 95.75 178 LYS A O 1
ATOM 1373 N N . GLN A 1 179 ? 12.383 15.633 29.078 1 93.94 179 GLN A N 1
ATOM 1374 C CA . GLN A 1 179 ? 12.133 15.688 30.5 1 93.94 179 GLN A CA 1
ATOM 1375 C C . GLN A 1 179 ? 10.734 16.219 30.797 1 93.94 179 GLN A C 1
ATOM 1377 O O . GLN A 1 179 ? 10.305 17.203 30.203 1 93.94 179 GLN A O 1
ATOM 1382 N N . GLY A 1 180 ? 9.992 15.547 31.688 1 94.19 180 GLY A N 1
ATOM 1383 C CA . GLY A 1 180 ? 8.672 16.016 32.094 1 94.19 180 GLY A CA 1
ATOM 1384 C C . GLY A 1 180 ? 7.551 15.289 31.375 1 94.19 180 GLY A C 1
ATOM 1385 O O . GLY A 1 180 ? 6.375 15.484 31.688 1 94.19 180 GLY A O 1
ATOM 1386 N N . PHE A 1 181 ? 7.934 14.531 30.391 1 95.56 181 PHE A N 1
ATOM 1387 C CA . PHE A 1 181 ? 6.898 13.766 29.703 1 95.56 181 PHE A CA 1
ATOM 1388 C C . PHE A 1 181 ? 6.047 12.992 30.719 1 95.56 181 PHE A C 1
ATOM 1390 O O . PHE A 1 181 ? 6.574 12.281 31.562 1 95.56 181 PHE A O 1
ATOM 1397 N N . ASN A 1 182 ? 4.715 13.078 30.531 1 93.38 182 ASN A N 1
ATOM 1398 C CA . ASN A 1 182 ? 3.82 12.492 31.516 1 93.38 182 ASN A CA 1
ATOM 1399 C C . ASN A 1 182 ? 2.83 11.523 30.891 1 93.38 182 ASN A C 1
ATOM 1401 O O . ASN A 1 182 ? 1.825 11.164 31.5 1 93.38 182 ASN A O 1
ATOM 1405 N N . GLY A 1 183 ? 2.982 11.227 29.672 1 93.12 183 GLY A N 1
ATOM 1406 C CA . GLY A 1 183 ? 2.113 10.25 29.031 1 93.12 183 GLY A CA 1
ATOM 1407 C C . GLY A 1 183 ? 1.029 10.891 28.188 1 93.12 183 GLY A C 1
ATOM 1408 O O . GLY A 1 183 ? 0.202 10.188 27.594 1 93.12 183 GLY A O 1
ATOM 1409 N N . THR A 1 184 ? 1.093 12.172 28.156 1 94.19 184 THR A N 1
ATOM 1410 C CA . THR A 1 184 ? 0.143 12.859 27.281 1 94.19 184 THR A CA 1
ATOM 1411 C C . THR A 1 184 ? 0.775 13.164 25.922 1 94.19 184 THR A C 1
ATOM 1413 O O . THR A 1 184 ? 1.965 13.477 25.844 1 94.19 184 THR A O 1
ATOM 1416 N N . PHE A 1 185 ? -0.016 13.102 24.953 1 95.69 185 PHE A N 1
ATOM 1417 C CA . PHE A 1 185 ? 0.511 13.211 23.594 1 95.69 185 PHE A CA 1
ATOM 1418 C C . PHE A 1 185 ? 0.23 14.586 23.016 1 95.69 185 PHE A C 1
ATOM 1420 O O . PHE A 1 185 ? -0.34 14.703 21.922 1 95.69 185 PHE A O 1
ATOM 1427 N N . VAL A 1 186 ? 0.597 15.57 23.766 1 95.75 186 VAL A N 1
ATOM 1428 C CA . VAL A 1 186 ? 0.372 16.953 23.359 1 95.75 186 VAL A CA 1
ATOM 1429 C C . VAL A 1 186 ? 1.706 17.703 23.281 1 95.75 186 VAL A C 1
ATOM 1431 O O . VAL A 1 186 ? 2.732 17.188 23.734 1 95.75 186 VAL A O 1
ATOM 1434 N N . SER A 1 187 ? 1.697 18.859 22.625 1 94.12 187 SER A N 1
ATOM 1435 C CA . SER A 1 187 ? 2.877 19.703 22.625 1 94.12 187 SER A CA 1
ATOM 1436 C C . SER A 1 187 ? 3.318 20.047 24.047 1 94.12 187 SER A C 1
ATOM 1438 O O . SER A 1 187 ? 2.484 20.203 24.938 1 94.12 187 SER A O 1
ATOM 1440 N N . PRO A 1 188 ? 4.516 20.078 24.328 1 96 188 PRO A N 1
ATOM 1441 C CA . PRO A 1 188 ? 5.652 20.094 23.406 1 96 188 PRO A CA 1
ATOM 1442 C C . PRO A 1 188 ? 6.207 18.688 23.141 1 96 188 PRO A C 1
ATOM 1444 O O . PRO A 1 188 ? 7.195 18.547 22.422 1 96 188 PRO A O 1
ATOM 1447 N N . TYR A 1 189 ? 5.656 17.703 23.719 1 96.94 189 TYR A N 1
ATOM 1448 C CA . TYR A 1 189 ? 6.203 16.359 23.625 1 96.94 189 TYR A CA 1
ATOM 1449 C C . TYR A 1 189 ? 5.836 15.711 22.297 1 96.94 189 TYR A C 1
ATOM 1451 O O . TYR A 1 189 ? 6.637 14.984 21.719 1 96.94 189 TYR A O 1
ATOM 1459 N N . CYS A 1 190 ? 4.637 15.984 21.891 1 97.44 190 CYS A N 1
ATOM 1460 C CA . CYS A 1 190 ? 4.156 15.344 20.672 1 97.44 190 CYS A CA 1
ATOM 1461 C C . CYS A 1 190 ? 3.57 16.375 19.703 1 97.44 190 CYS A C 1
ATOM 1463 O O . CYS A 1 190 ? 3.033 17.391 20.141 1 97.44 190 CYS A O 1
ATOM 1465 N N . GLU A 1 191 ? 3.707 16.141 18.5 1 96.12 191 GLU A N 1
ATOM 1466 C CA . GLU A 1 191 ? 3.115 16.969 17.438 1 96.12 191 GLU A CA 1
ATOM 1467 C C . GLU A 1 191 ? 2.432 16.094 16.391 1 96.12 191 GLU A C 1
ATOM 1469 O O . GLU A 1 191 ? 2.691 14.891 16.297 1 96.12 191 GLU A O 1
ATOM 1474 N N . ASP A 1 192 ? 1.531 16.734 15.617 1 94.31 192 ASP A N 1
ATOM 1475 C CA . ASP A 1 192 ? 0.795 16.016 14.578 1 94.31 192 ASP A CA 1
ATOM 1476 C C . ASP A 1 192 ? 1.69 15.703 13.383 1 94.31 192 ASP A C 1
ATOM 1478 O O . ASP A 1 192 ? 2.496 16.547 12.969 1 94.31 192 ASP A O 1
ATOM 1482 N N . ILE A 1 193 ? 1.493 14.531 12.875 1 93.12 193 ILE A N 1
ATOM 1483 C CA . ILE A 1 193 ? 2.162 14.148 11.633 1 93.12 193 ILE A CA 1
ATOM 1484 C C . ILE A 1 193 ? 1.481 14.828 10.445 1 93.12 193 ILE A C 1
ATOM 1486 O O . ILE A 1 193 ? 0.253 14.922 10.398 1 93.12 193 ILE A O 1
ATOM 1490 N N . ILE A 1 194 ? 2.266 15.328 9.539 1 92.5 194 ILE A N 1
ATOM 1491 C CA . ILE A 1 194 ? 1.762 15.914 8.305 1 92.5 194 ILE A CA 1
ATOM 1492 C C . ILE A 1 194 ? 2.006 14.961 7.141 1 92.5 194 ILE A C 1
ATOM 1494 O O . ILE A 1 194 ? 3.125 14.477 6.953 1 92.5 194 ILE A O 1
ATOM 1498 N N . CYS A 1 195 ? 0.973 14.734 6.332 1 92.31 195 CYS A N 1
ATOM 1499 C CA . CYS A 1 195 ? 1.069 13.727 5.277 1 92.31 195 CYS A CA 1
ATOM 1500 C C . CYS A 1 195 ? 1.313 14.383 3.922 1 92.31 195 CYS A C 1
ATOM 1502 O O . CYS A 1 195 ? 1.519 13.695 2.922 1 92.31 195 CYS A O 1
ATOM 1504 N N . GLU A 1 196 ? 1.248 15.68 3.861 1 91.56 196 GLU A N 1
ATOM 1505 C CA . GLU A 1 196 ? 1.58 16.469 2.674 1 91.56 196 GLU A CA 1
ATOM 1506 C C . GLU A 1 196 ? 0.727 16.047 1.481 1 91.56 196 GLU A C 1
ATOM 1508 O O . GLU A 1 196 ? 1.223 15.961 0.355 1 91.56 196 GLU A O 1
ATOM 1513 N N . MET A 1 197 ? -0.483 15.734 1.601 1 92.12 197 MET A N 1
ATOM 1514 C CA . MET A 1 197 ? -1.351 15.164 0.575 1 92.12 197 MET A CA 1
ATOM 1515 C C . MET A 1 197 ? -1.576 16.156 -0.562 1 92.12 197 MET A C 1
ATOM 1517 O O . MET A 1 197 ? -1.521 15.781 -1.735 1 92.12 197 MET A O 1
ATOM 1521 N N . GLU A 1 198 ? -1.749 17.422 -0.248 1 92.38 198 GLU A N 1
ATOM 1522 C CA . GLU A 1 198 ? -1.994 18.422 -1.278 1 92.38 198 GLU A CA 1
ATOM 1523 C C . GLU A 1 198 ? -0.756 18.641 -2.143 1 92.38 198 GLU A C 1
ATOM 1525 O O . GLU A 1 198 ? -0.861 19.094 -3.285 1 92.38 198 GLU A O 1
ATOM 1530 N N . LEU A 1 199 ? 0.344 18.359 -1.584 1 91.75 199 LEU A N 1
ATOM 1531 C CA . LEU A 1 199 ? 1.592 18.594 -2.299 1 91.75 199 LEU A CA 1
ATOM 1532 C C . LEU A 1 199 ? 1.921 17.438 -3.23 1 91.75 199 LEU A C 1
ATOM 1534 O O . LEU A 1 199 ? 2.439 17.641 -4.332 1 91.75 199 LEU A O 1
ATOM 1538 N N . HIS A 1 200 ? 1.5 16.312 -2.791 1 88.12 200 HIS A N 1
ATOM 1539 C CA . HIS A 1 200 ? 1.999 15.156 -3.533 1 88.12 200 HIS A CA 1
ATOM 1540 C C . HIS A 1 200 ? 0.874 14.461 -4.293 1 88.12 200 HIS A C 1
ATOM 1542 O O . HIS A 1 200 ? 1.13 13.688 -5.219 1 88.12 200 HIS A O 1
ATOM 1548 N N . TYR A 1 201 ? -0.363 14.734 -3.963 1 88.62 201 TYR A N 1
ATOM 1549 C CA . TYR A 1 201 ? -1.444 13.945 -4.535 1 88.62 201 TYR A CA 1
ATOM 1550 C C . TYR A 1 201 ? -2.541 14.844 -5.098 1 88.62 201 TYR A C 1
ATOM 1552 O O . TYR A 1 201 ? -3.697 14.43 -5.203 1 88.62 201 TYR A O 1
ATOM 1560 N N . ALA A 1 202 ? -2.232 16.062 -5.426 1 89.12 202 ALA A N 1
ATOM 1561 C CA . ALA A 1 202 ? -3.227 17 -5.914 1 89.12 202 ALA A CA 1
ATOM 1562 C C . ALA A 1 202 ? -3.924 16.484 -7.164 1 89.12 202 ALA A C 1
ATOM 1564 O O . ALA A 1 202 ? -5.137 16.641 -7.316 1 89.12 202 ALA A O 1
ATOM 1565 N N . ASP A 1 203 ? -3.172 15.914 -8.07 1 85.31 203 ASP A N 1
ATOM 1566 C CA . ASP A 1 203 ? -3.748 15.398 -9.305 1 85.31 203 ASP A CA 1
ATOM 1567 C C . ASP A 1 203 ? -4.691 14.227 -9.031 1 85.31 203 ASP A C 1
ATOM 1569 O O . ASP A 1 203 ? -5.766 14.133 -9.625 1 85.31 203 ASP A O 1
ATOM 1573 N N . TYR A 1 204 ? -4.34 13.328 -8.094 1 87.88 204 TYR A N 1
ATOM 1574 C CA . TYR A 1 204 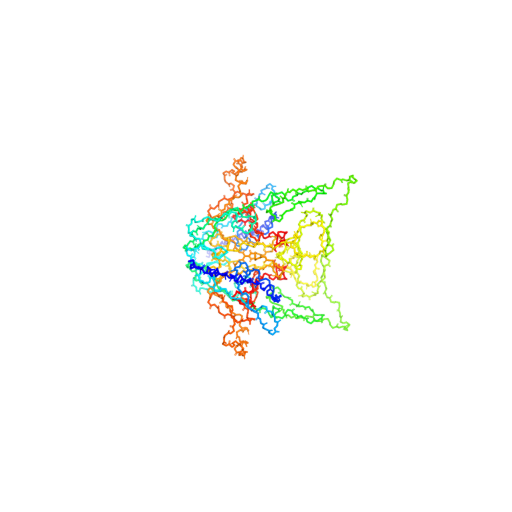? -5.195 12.211 -7.715 1 87.88 204 TYR A CA 1
ATOM 1575 C C . TYR A 1 204 ? -6.488 12.703 -7.074 1 87.88 204 TYR A C 1
ATOM 1577 O O . TYR A 1 204 ? -7.57 12.195 -7.379 1 87.88 204 TYR A O 1
ATOM 1585 N N . ILE A 1 205 ? -6.328 13.68 -6.199 1 91.38 205 ILE A N 1
ATOM 1586 C CA . ILE A 1 205 ? -7.484 14.258 -5.516 1 91.38 205 ILE A CA 1
ATOM 1587 C C . ILE A 1 205 ? -8.43 14.875 -6.539 1 91.38 205 ILE A C 1
ATOM 1589 O O . ILE A 1 205 ? -9.641 14.641 -6.496 1 91.38 205 ILE A O 1
ATOM 1593 N N . SER A 1 206 ? -7.91 15.586 -7.5 1 87.88 206 SER A N 1
ATOM 1594 C CA . SER A 1 206 ? -8.727 16.25 -8.516 1 87.88 206 SER A CA 1
ATOM 1595 C C . SER A 1 206 ? -9.414 15.234 -9.422 1 87.88 206 SER A C 1
ATOM 1597 O O . SER A 1 206 ? -10.484 15.508 -9.969 1 87.88 206 SER A O 1
ATOM 1599 N N . GLU A 1 207 ? -8.82 14.086 -9.555 1 87.06 207 GLU A N 1
ATOM 1600 C CA . GLU A 1 207 ? -9.367 13.047 -10.422 1 87.06 207 GLU A CA 1
ATOM 1601 C C . GLU A 1 207 ? -10.406 12.203 -9.68 1 87.06 207 GLU A C 1
ATOM 1603 O O . GLU A 1 207 ? -11.008 11.305 -10.266 1 87.06 207 GLU A O 1
ATOM 1608 N N . GLY A 1 208 ? -10.602 12.508 -8.469 1 91.94 208 GLY A N 1
ATOM 1609 C CA . GLY A 1 208 ? -11.609 11.805 -7.688 1 91.94 208 GLY A CA 1
ATOM 1610 C C . GLY A 1 208 ? -11.094 10.516 -7.074 1 91.94 208 GLY A C 1
ATOM 1611 O O . GLY A 1 208 ? -11.883 9.641 -6.703 1 91.94 208 GLY A O 1
ATOM 1612 N N . CYS A 1 209 ? -9.781 10.367 -6.949 1 95.19 209 CYS A N 1
ATOM 1613 C CA . CYS A 1 209 ? -9.203 9.188 -6.309 1 95.19 209 CYS A CA 1
ATOM 1614 C C . CYS A 1 209 ? -9.438 9.219 -4.801 1 95.19 209 CYS A C 1
ATOM 1616 O O . CYS A 1 209 ? -9.789 10.266 -4.246 1 95.19 209 CYS A O 1
ATOM 1618 N N . THR A 1 210 ? -9.297 8.07 -4.219 1 97.25 210 THR A N 1
ATOM 1619 C CA . THR A 1 210 ? -9.477 7.965 -2.773 1 97.25 210 THR A CA 1
ATOM 1620 C C . THR A 1 210 ? -8.195 7.465 -2.107 1 97.25 210 THR A C 1
ATOM 1622 O O . THR A 1 210 ? -7.453 6.676 -2.697 1 97.25 210 THR A O 1
ATOM 1625 N N . PRO A 1 211 ? -7.938 7.973 -0.882 1 96.62 211 PRO A N 1
ATOM 1626 C CA . PRO A 1 211 ? -6.738 7.496 -0.192 1 96.62 211 PRO A CA 1
ATOM 1627 C C . PRO A 1 211 ? -6.879 6.062 0.311 1 96.62 211 PRO A C 1
ATOM 1629 O O . PRO A 1 211 ? -7.961 5.66 0.749 1 96.62 211 PRO A O 1
ATOM 1632 N N . VAL A 1 212 ? -5.781 5.324 0.223 1 96 212 VAL A N 1
ATOM 1633 C CA . VAL A 1 212 ? -5.734 3.951 0.718 1 96 212 VAL A CA 1
ATOM 1634 C C . VAL A 1 212 ? -4.766 3.859 1.895 1 96 212 VAL A C 1
ATOM 1636 O O . VAL A 1 212 ? -3.586 4.195 1.764 1 96 212 VAL A O 1
ATOM 1639 N N . TYR A 1 213 ? -5.309 3.441 3.051 1 94.62 213 TYR A N 1
ATOM 1640 C CA . TYR A 1 213 ? -4.508 3.279 4.262 1 94.62 213 TYR A CA 1
ATOM 1641 C C . TYR A 1 213 ? -4.07 1.831 4.434 1 94.62 213 TYR A C 1
ATOM 1643 O O . TYR A 1 213 ? -4.586 0.934 3.762 1 94.62 213 TYR A O 1
ATOM 1651 N N . TYR A 1 214 ? -2.984 1.668 5.211 1 92.69 214 TYR A N 1
ATOM 1652 C CA . TYR A 1 214 ? -2.6 0.31 5.578 1 92.69 214 TYR A CA 1
ATOM 1653 C C . TYR A 1 214 ? -3.221 -0.09 6.91 1 92.69 214 TYR A C 1
ATOM 1655 O O . TYR A 1 214 ? -2.812 0.404 7.965 1 92.69 214 TYR A O 1
ATOM 1663 N N . GLY A 1 215 ? -4.191 -0.964 6.797 1 91.69 215 GLY A N 1
ATOM 1664 C CA . GLY A 1 215 ? -4.906 -1.334 8.008 1 91.69 215 GLY A CA 1
ATOM 1665 C C . GLY A 1 215 ? -5.77 -0.214 8.555 1 91.69 215 GLY A C 1
ATOM 1666 O O . GLY A 1 215 ? -6.172 0.687 7.816 1 91.69 215 GLY A O 1
ATOM 1667 N N . ASP A 1 216 ? -6.082 -0.326 9.859 1 88.88 216 ASP A N 1
ATOM 1668 C CA . ASP A 1 216 ? -7.031 0.602 10.469 1 88.88 216 ASP A CA 1
ATOM 1669 C C . ASP A 1 216 ? -6.32 1.568 11.414 1 88.88 216 ASP A C 1
ATOM 1671 O O . ASP A 1 216 ? -6.957 2.436 12.016 1 88.88 216 ASP A O 1
ATOM 1675 N N . ASP A 1 217 ? -5.027 1.488 11.492 1 87.62 217 ASP A N 1
ATOM 1676 C CA . ASP A 1 217 ? -4.352 2.283 12.516 1 87.62 217 ASP A CA 1
ATOM 1677 C C . ASP A 1 217 ? -3.18 3.061 11.922 1 87.62 217 ASP A C 1
ATOM 1679 O O . ASP A 1 217 ? -2.189 3.318 12.609 1 87.62 217 ASP A O 1
ATOM 1683 N N . SER A 1 218 ? -3.246 3.387 10.711 1 90.81 218 SER A N 1
ATOM 1684 C CA . SER A 1 218 ? -2.207 4.199 10.094 1 90.81 218 SER A CA 1
ATOM 1685 C C . SER A 1 218 ? -2.619 5.668 10.023 1 90.81 218 SER A C 1
ATOM 1687 O O . SER A 1 218 ? -3.807 5.988 10.117 1 90.81 218 SER A O 1
ATOM 1689 N N . CYS A 1 219 ? -1.682 6.52 9.984 1 93.5 219 CYS A N 1
ATOM 1690 C CA . CYS A 1 219 ? -1.976 7.945 9.922 1 93.5 219 CYS A CA 1
ATOM 1691 C C . CYS A 1 219 ? -2.1 8.414 8.477 1 93.5 219 CYS A C 1
ATOM 1693 O O . CYS A 1 219 ? -3.123 8.984 8.086 1 93.5 219 CYS A O 1
ATOM 1695 N N . CYS A 1 220 ? -1.117 8.148 7.684 1 94.38 220 CYS A N 1
ATOM 1696 C CA . CYS A 1 220 ? -1.088 8.641 6.312 1 94.38 220 CYS A CA 1
ATOM 1697 C C . CYS A 1 220 ? -1.395 7.523 5.324 1 94.38 220 CYS A C 1
ATOM 1699 O O . CYS A 1 220 ? -1.025 6.371 5.551 1 94.38 220 CYS A O 1
ATOM 1701 N N . PRO A 1 221 ? -2.07 7.871 4.219 1 94.12 221 PRO A N 1
ATOM 1702 C CA . PRO A 1 221 ? -2.314 6.852 3.193 1 94.12 221 PRO A CA 1
ATOM 1703 C C . PRO A 1 221 ? -1.035 6.41 2.486 1 94.12 221 PRO A C 1
ATOM 1705 O O . PRO A 1 221 ? -0.074 7.18 2.402 1 94.12 221 PRO A O 1
ATOM 1708 N N . ILE A 1 222 ? -1.017 5.203 1.99 1 92.19 222 ILE A N 1
ATOM 1709 C CA . ILE A 1 222 ? 0.173 4.672 1.334 1 92.19 222 ILE A CA 1
ATOM 1710 C C . ILE A 1 222 ? 0.091 4.93 -0.169 1 92.19 222 ILE A C 1
ATOM 1712 O O . ILE A 1 222 ? 1.112 4.934 -0.86 1 92.19 222 ILE A O 1
ATOM 1716 N N . TYR A 1 223 ? -1.091 5.074 -0.695 1 92.12 223 TYR A N 1
ATOM 1717 C CA . TYR A 1 223 ? -1.3 5.473 -2.082 1 92.12 223 TYR A CA 1
ATOM 1718 C C . TYR A 1 223 ? -2.738 5.918 -2.311 1 92.12 223 TYR A C 1
ATOM 1720 O O . TYR A 1 223 ? -3.518 6.035 -1.361 1 92.12 223 TYR A O 1
ATOM 1728 N N . TRP A 1 224 ? -3.088 6.316 -3.5 1 92.69 224 TRP A N 1
ATOM 1729 C CA . TRP A 1 224 ? -4.434 6.746 -3.865 1 92.69 224 TRP A CA 1
ATOM 1730 C C . TRP A 1 224 ? -4.996 5.875 -4.984 1 92.69 224 TRP A C 1
ATOM 1732 O O . TRP A 1 224 ? -4.316 5.613 -5.977 1 92.69 224 TRP A O 1
ATOM 1742 N N . HIS A 1 225 ? -6.156 5.387 -4.75 1 94.25 225 HIS A N 1
ATOM 1743 C CA . HIS A 1 225 ? -6.836 4.504 -5.691 1 94.25 225 HIS A CA 1
ATOM 1744 C C . HIS A 1 225 ? -7.84 5.273 -6.543 1 94.25 225 HIS A C 1
ATOM 1746 O O . HIS A 1 225 ? -8.766 5.887 -6.012 1 94.25 225 HIS A O 1
ATOM 1752 N N . CYS A 1 226 ? -7.676 5.219 -7.863 1 92.25 226 CYS A N 1
ATOM 1753 C CA . CYS A 1 226 ? -8.523 5.992 -8.766 1 92.25 226 CYS A CA 1
ATOM 1754 C C . CYS A 1 226 ? -9.672 5.145 -9.297 1 92.25 226 CYS A C 1
ATOM 1756 O O . CYS A 1 226 ? -9.539 3.926 -9.438 1 92.25 226 CYS A O 1
ATOM 1758 N N . PRO A 1 227 ? -10.758 5.816 -9.57 1 93.19 227 PRO A N 1
ATOM 1759 C CA . PRO A 1 227 ? -11.906 5.086 -10.109 1 93.19 227 PRO A CA 1
ATOM 1760 C C . PRO A 1 227 ? -11.711 4.672 -11.57 1 93.19 227 PRO A C 1
ATOM 1762 O O . PRO A 1 227 ? -10.938 5.305 -12.297 1 93.19 227 PRO A O 1
ATOM 1765 N N . THR A 1 228 ? -12.352 3.609 -11.891 1 85 228 THR A N 1
ATOM 1766 C CA . THR A 1 228 ? -12.43 3.158 -13.273 1 85 228 THR A CA 1
ATOM 1767 C C . THR A 1 228 ? -13.875 2.959 -13.695 1 85 228 THR A C 1
ATOM 1769 O O . THR A 1 228 ? -14.773 2.863 -12.852 1 85 228 THR A O 1
ATOM 1772 N N . LYS A 1 229 ? -14.07 2.936 -14.992 1 82.19 229 LYS A N 1
ATOM 1773 C CA . LYS A 1 229 ? -15.422 2.762 -15.523 1 82.19 229 LYS A CA 1
ATOM 1774 C C . LYS A 1 229 ? -15.992 1.401 -15.133 1 82.19 229 LYS A C 1
ATOM 1776 O O . LYS A 1 229 ? -17.203 1.207 -15.148 1 82.19 229 LYS A O 1
ATOM 1781 N N . ASN A 1 230 ? -15.188 0.493 -14.727 1 78.88 230 ASN A N 1
ATOM 1782 C CA . ASN A 1 230 ? -15.602 -0.878 -14.453 1 78.88 230 ASN A CA 1
ATOM 1783 C C . ASN A 1 230 ? -15.922 -1.08 -12.969 1 78.88 230 ASN A C 1
ATOM 1785 O O . ASN A 1 230 ? -16.344 -2.164 -12.562 1 78.88 230 ASN A O 1
ATOM 1789 N N . ASP A 1 231 ? -15.781 -0.001 -12.258 1 88.12 231 ASP A N 1
ATOM 1790 C CA . ASP A 1 231 ? -16.062 -0.114 -10.828 1 88.12 231 ASP A CA 1
ATOM 1791 C C . ASP A 1 231 ? -17.547 -0.367 -10.586 1 88.12 231 ASP A C 1
ATOM 1793 O O . ASP A 1 231 ? -18.406 0.218 -11.25 1 88.12 231 ASP A O 1
ATOM 1797 N N . THR A 1 232 ? -17.844 -1.293 -9.641 1 89 232 THR A N 1
ATOM 1798 C CA . THR A 1 232 ? -19.219 -1.6 -9.289 1 89 232 THR A CA 1
ATOM 1799 C C . THR A 1 232 ? -19.375 -1.748 -7.773 1 89 232 THR A C 1
ATOM 1801 O O . THR A 1 232 ? -18.375 -1.829 -7.055 1 89 232 THR A O 1
ATOM 1804 N N . ILE A 1 233 ? -20.609 -1.65 -7.344 1 92.38 233 ILE A N 1
ATOM 1805 C CA . ILE A 1 233 ? -20.953 -1.906 -5.949 1 92.38 233 ILE A CA 1
ATOM 1806 C C . ILE A 1 233 ? -21.25 -3.391 -5.754 1 92.38 233 ILE A C 1
ATOM 1808 O O . ILE A 1 233 ? -21.828 -4.031 -6.637 1 92.38 233 ILE A O 1
ATOM 1812 N N . VAL A 1 234 ? -20.875 -3.893 -4.602 1 89 234 VAL A N 1
ATOM 1813 C CA . VAL A 1 234 ? -21.172 -5.281 -4.281 1 89 234 VAL A CA 1
ATOM 1814 C C . VAL A 1 234 ? -22.672 -5.543 -4.465 1 89 234 VAL A C 1
ATOM 1816 O O . VAL A 1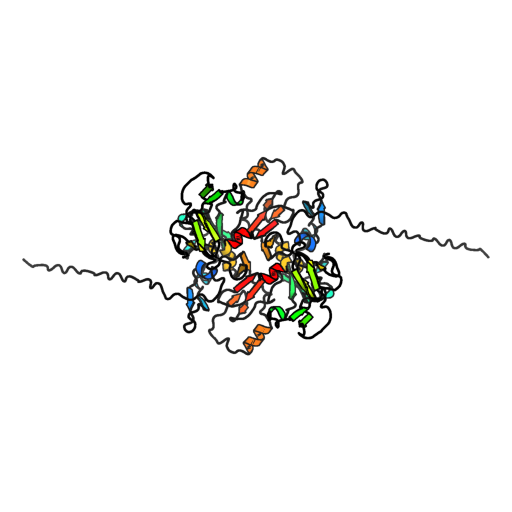 234 ? -23.5 -4.797 -3.947 1 89 234 VAL A O 1
ATOM 1819 N N . LYS A 1 235 ? -22.984 -6.594 -5.141 1 83.75 235 LYS A N 1
ATOM 1820 C CA . LYS A 1 235 ? -24.359 -6.891 -5.523 1 83.75 235 LYS A CA 1
ATOM 1821 C C . LYS A 1 235 ? -25.25 -7.043 -4.293 1 83.75 235 LYS A C 1
ATOM 1823 O O . LYS A 1 235 ? -26.375 -6.543 -4.266 1 83.75 235 LYS A O 1
ATOM 1828 N N . GLU A 1 236 ? -24.766 -7.738 -3.322 1 83.38 236 GLU A N 1
ATOM 1829 C CA . GLU A 1 236 ? -25.547 -7.977 -2.107 1 83.38 236 GLU A CA 1
ATOM 1830 C C . GLU A 1 236 ? -25.922 -6.664 -1.433 1 83.38 236 GLU A C 1
ATOM 1832 O O . GLU A 1 236 ? -27 -6.555 -0.835 1 83.38 236 GLU A O 1
ATOM 1837 N N . ASP A 1 237 ? -25.047 -5.711 -1.562 1 87.31 237 ASP A N 1
ATOM 1838 C CA . ASP A 1 237 ? -25.281 -4.438 -0.888 1 87.31 237 ASP A CA 1
ATOM 1839 C C . ASP A 1 237 ? -26.297 -3.594 -1.648 1 87.31 237 ASP A C 1
ATOM 1841 O O . ASP A 1 237 ? -27.031 -2.799 -1.048 1 87.31 237 ASP A O 1
ATOM 1845 N N . VAL A 1 238 ? -26.328 -3.73 -2.926 1 84.69 238 VAL A N 1
ATOM 1846 C CA . VAL A 1 238 ? -27.312 -3.025 -3.748 1 84.69 238 VAL A CA 1
ATOM 1847 C C . VAL A 1 238 ? -28.719 -3.553 -3.449 1 84.69 238 VAL A C 1
ATOM 1849 O O . VAL A 1 238 ? -29.672 -2.775 -3.336 1 84.69 238 VAL A O 1
ATOM 1852 N N . GLU A 1 239 ? -28.781 -4.805 -3.34 1 82.19 239 GLU A N 1
ATOM 1853 C CA . GLU A 1 239 ? -30.078 -5.441 -3.109 1 82.19 239 GLU A CA 1
ATOM 1854 C C . GLU A 1 239 ? -30.625 -5.094 -1.728 1 82.19 239 GLU A C 1
ATOM 1856 O O . GLU A 1 239 ? -31.828 -4.879 -1.566 1 82.19 239 GLU A O 1
ATOM 1861 N N . LYS A 1 240 ? -29.812 -5.086 -0.788 1 80.5 240 LYS A N 1
ATOM 1862 C CA . LYS A 1 240 ? -30.234 -4.75 0.57 1 80.5 240 LYS A CA 1
ATOM 1863 C C . LYS A 1 240 ? -30.766 -3.322 0.644 1 80.5 240 LYS A C 1
ATOM 1865 O O . LYS A 1 240 ? -31.734 -3.053 1.368 1 80.5 240 LYS A O 1
ATOM 1870 N N . ASP A 1 241 ? -30.125 -2.441 -0.001 1 72.38 241 ASP A N 1
ATOM 1871 C CA . ASP A 1 241 ? -30.516 -1.034 0.063 1 72.38 241 ASP A CA 1
ATOM 1872 C C . ASP A 1 241 ? -31.844 -0.793 -0.64 1 72.38 241 ASP A C 1
ATOM 1874 O O . ASP A 1 241 ? -32.562 0.14 -0.296 1 72.38 241 ASP A O 1
ATOM 1878 N N . LYS A 1 242 ? -32.094 -1.531 -1.644 1 66.56 242 LYS A N 1
ATOM 1879 C CA . LYS A 1 242 ? -33.375 -1.432 -2.287 1 66.56 242 LYS A CA 1
ATOM 1880 C C . LYS A 1 242 ? -34.5 -1.704 -1.291 1 66.56 242 LYS A C 1
ATOM 1882 O O . LYS A 1 242 ? -35.594 -1.11 -1.385 1 66.56 242 LYS A O 1
ATOM 1887 N N . VAL A 1 243 ? -34.062 -2.561 -0.396 1 57.22 243 VAL A N 1
ATOM 1888 C CA . VAL A 1 243 ? -35.062 -2.98 0.566 1 57.22 243 VAL A CA 1
ATOM 1889 C C . VAL A 1 243 ? -35.094 -2.01 1.746 1 57.22 243 VAL A C 1
ATOM 1891 O O . VAL A 1 243 ? -36.156 -1.787 2.352 1 57.22 243 VAL A O 1
ATOM 1894 N N . THR A 1 244 ? -33.844 -1.681 2.115 1 55.91 244 THR A N 1
ATOM 1895 C CA . THR A 1 244 ? -33.781 -0.788 3.268 1 55.91 244 THR A CA 1
ATOM 1896 C C . THR A 1 244 ? -33.969 0.663 2.838 1 55.91 244 THR A C 1
ATOM 1898 O O . THR A 1 244 ? -33.219 1.186 2.021 1 55.91 244 THR A O 1
ATOM 1901 N N . ILE A 1 245 ? -35.031 1.1 2.617 1 47.09 245 ILE A N 1
ATOM 1902 C CA . ILE A 1 245 ? -35.562 2.414 2.279 1 47.09 245 ILE A CA 1
ATOM 1903 C C . ILE A 1 245 ? -34.656 3.502 2.834 1 47.09 245 ILE A C 1
ATOM 1905 O O . ILE A 1 245 ? -34.906 4.695 2.654 1 47.09 245 ILE A O 1
ATOM 1909 N N . LYS A 1 246 ? -33.781 3.07 3.633 1 49.12 246 LYS A N 1
ATOM 1910 C CA . LYS A 1 246 ? -33.188 4.203 4.348 1 49.12 246 LYS A CA 1
ATOM 1911 C C . LYS A 1 246 ? -32.375 5.082 3.412 1 49.12 246 LYS A C 1
ATOM 1913 O O . LYS A 1 246 ? -31.797 6.09 3.838 1 49.12 246 LYS A O 1
ATOM 1918 N N . ASN A 1 247 ? -31.906 4.512 2.303 1 54.69 247 ASN A N 1
ATOM 1919 C CA . ASN A 1 247 ? -31.25 5.547 1.508 1 54.69 247 ASN A CA 1
ATOM 1920 C C . ASN A 1 247 ? -32.188 6.691 1.188 1 54.69 247 ASN A C 1
ATOM 1922 O O . ASN A 1 247 ? -32.875 6.676 0.157 1 54.69 247 ASN A O 1
ATOM 1926 N N . LYS A 1 248 ? -32.781 7.148 2.375 1 54.62 248 LYS A N 1
ATOM 1927 C CA . LYS A 1 248 ? -33.656 8.297 2.252 1 54.62 248 LYS A CA 1
ATOM 1928 C C . LYS A 1 248 ? -33 9.43 1.463 1 54.62 248 LYS A C 1
ATOM 1930 O O . LYS A 1 248 ? -31.766 9.57 1.488 1 54.62 248 LYS A O 1
ATOM 1935 N N . ASP A 1 249 ? -33.688 10.047 0.767 1 61.97 249 ASP A N 1
ATOM 1936 C CA . ASP A 1 249 ? -33.438 11.305 0.084 1 61.97 249 ASP A CA 1
ATOM 1937 C C . ASP A 1 249 ? -32.688 12.281 1.004 1 61.97 249 ASP A C 1
ATOM 1939 O O . ASP A 1 249 ? -33.125 12.516 2.137 1 61.97 249 ASP A O 1
ATOM 1943 N N . GLY A 1 250 ? -31.375 12.578 0.813 1 75.56 250 GLY A N 1
ATOM 1944 C CA . GLY A 1 250 ? -30.672 13.625 1.536 1 75.56 250 GLY A CA 1
ATOM 1945 C C . GLY A 1 250 ? -29.516 13.102 2.361 1 75.56 250 GLY A C 1
ATOM 1946 O O . GLY A 1 250 ? -28.734 13.891 2.914 1 75.56 250 GLY A O 1
ATOM 1947 N N . GLU A 1 251 ? -29.453 11.711 2.496 1 85.62 251 GLU A N 1
ATOM 1948 C CA . GLU A 1 251 ? -28.344 11.203 3.297 1 85.62 251 GLU A CA 1
ATOM 1949 C C . GLU A 1 251 ? -27.016 11.328 2.551 1 85.62 251 GLU A C 1
ATOM 1951 O O . GLU A 1 251 ? -26.969 11.188 1.327 1 85.62 251 GLU A O 1
ATOM 1956 N N . PRO A 1 252 ? -26.047 11.664 3.334 1 91.69 252 PRO A N 1
ATOM 1957 C CA . PRO A 1 252 ? -24.734 11.805 2.693 1 91.69 252 PRO A CA 1
ATOM 1958 C C . PRO A 1 252 ? -24.266 10.516 2.039 1 91.69 252 PRO A C 1
ATOM 1960 O O . PRO A 1 252 ? -24.5 9.422 2.57 1 91.69 252 PRO A O 1
ATOM 1963 N N . LYS A 1 253 ? -23.734 10.633 0.833 1 95.25 253 LYS A N 1
ATOM 1964 C CA . LYS A 1 253 ? -23.234 9.5 0.063 1 95.25 253 LYS A CA 1
ATOM 1965 C C . LYS A 1 253 ? -21.766 9.688 -0.293 1 95.25 253 LYS A C 1
ATOM 1967 O O . LYS A 1 253 ? -21.25 10.812 -0.303 1 95.25 253 LYS A O 1
ATOM 1972 N N . CYS A 1 254 ? -21.109 8.531 -0.509 1 96.94 254 CYS A N 1
ATOM 1973 C CA . CYS A 1 254 ? -19.766 8.586 -1.062 1 96.94 254 CYS A CA 1
ATOM 1974 C C . CYS A 1 254 ? -19.797 8.633 -2.586 1 96.94 254 CYS A C 1
ATOM 1976 O O . CYS A 1 254 ? -20.688 8.031 -3.207 1 96.94 254 CYS A O 1
ATOM 1978 N N . LYS A 1 255 ? -18.938 9.367 -3.035 1 95.5 255 LYS A N 1
ATOM 1979 C CA . LYS A 1 255 ? -18.797 9.453 -4.488 1 95.5 255 LYS A CA 1
ATOM 1980 C C . LYS A 1 255 ? -17.469 8.867 -4.953 1 95.5 255 LYS A C 1
ATOM 1982 O O . LYS A 1 255 ? -16.422 9.195 -4.414 1 95.5 255 LYS A O 1
ATOM 1987 N N . PHE A 1 256 ? -17.516 7.996 -6.023 1 96.94 256 PHE A N 1
ATOM 1988 C CA . PHE A 1 256 ? -16.328 7.371 -6.598 1 96.94 256 PHE A CA 1
ATOM 1989 C C . PHE A 1 256 ? -16.5 7.129 -8.094 1 96.94 256 PHE A C 1
ATOM 1991 O O . PHE A 1 256 ? -17.078 6.117 -8.492 1 96.94 256 PHE A O 1
ATOM 1998 N N . GLY A 1 257 ? -15.836 8.047 -8.789 1 94.38 257 GLY A N 1
ATOM 1999 C CA . GLY A 1 257 ? -16.141 8.016 -10.211 1 94.38 257 GLY A CA 1
ATOM 2000 C C . GLY A 1 257 ? -17.609 8.227 -10.516 1 94.38 257 GLY A C 1
ATOM 2001 O O . GLY A 1 257 ? -18.203 9.211 -10.07 1 94.38 257 GLY A O 1
ATOM 2002 N N . ASN A 1 258 ? -18.125 7.266 -11.234 1 93.44 258 ASN A N 1
ATOM 2003 C CA . ASN A 1 258 ? -19.531 7.371 -11.602 1 93.44 258 ASN A CA 1
ATOM 2004 C C . ASN A 1 258 ? -20.438 6.742 -10.547 1 93.44 258 ASN A C 1
ATOM 2006 O O . ASN A 1 258 ? -21.672 6.742 -10.695 1 93.44 258 ASN A O 1
ATOM 2010 N N . LEU A 1 259 ? -19.875 6.301 -9.523 1 95.56 259 LEU A N 1
ATOM 2011 C CA . LEU A 1 259 ? -20.656 5.621 -8.5 1 95.56 259 LEU A CA 1
ATOM 2012 C C . LEU A 1 259 ? -21.062 6.586 -7.383 1 95.56 259 LEU A C 1
ATOM 2014 O O . LEU A 1 259 ? -20.266 7.441 -6.988 1 95.56 259 LEU A O 1
ATOM 2018 N N . GLU A 1 260 ? -22.281 6.512 -6.949 1 94.25 260 GLU A N 1
ATOM 2019 C CA . GLU A 1 260 ? -22.781 7.066 -5.695 1 94.25 260 GLU A CA 1
ATOM 2020 C C . GLU A 1 260 ? -23.156 5.961 -4.707 1 94.25 260 GLU A C 1
ATOM 2022 O O . GLU A 1 260 ? -24.062 5.184 -4.961 1 94.25 260 GLU A O 1
ATOM 2027 N N . MET A 1 261 ? -22.438 5.934 -3.648 1 95.19 261 MET A N 1
ATOM 2028 C CA . MET A 1 261 ? -22.562 4.805 -2.73 1 95.19 261 MET A CA 1
ATOM 2029 C C . MET A 1 261 ? -23.141 5.25 -1.395 1 95.19 261 MET A C 1
ATOM 2031 O O . MET A 1 261 ? -22.641 6.195 -0.78 1 95.19 261 MET A O 1
ATOM 2035 N N . ALA A 1 262 ? -24.156 4.543 -0.965 1 93.88 262 ALA A N 1
ATOM 2036 C CA . ALA A 1 262 ? -24.703 4.793 0.362 1 93.88 262 ALA A CA 1
ATOM 2037 C C . ALA A 1 262 ? -23.766 4.293 1.455 1 93.88 262 ALA A C 1
ATOM 2039 O O . ALA A 1 262 ? -22.953 3.393 1.223 1 93.88 262 ALA A O 1
ATOM 2040 N N . VAL A 1 263 ? -23.844 4.957 2.623 1 93.44 263 VAL A N 1
ATOM 2041 C CA . VAL A 1 263 ? -23.047 4.523 3.766 1 93.44 263 VAL A CA 1
ATOM 2042 C C . VAL A 1 263 ? -23.297 3.043 4.039 1 93.44 263 VAL A C 1
ATOM 2044 O O . VAL A 1 263 ? -24.438 2.594 4.074 1 93.44 263 VAL A O 1
ATOM 2047 N N . GLY A 1 264 ? -22.266 2.279 4.145 1 92.06 264 GLY A N 1
ATOM 2048 C CA . GLY A 1 264 ? -22.359 0.851 4.398 1 92.06 264 GLY A CA 1
ATOM 2049 C C . GLY A 1 264 ? -22.078 0.007 3.17 1 92.06 264 GLY A C 1
ATOM 2050 O O . GLY A 1 264 ? -21.766 -1.179 3.285 1 92.06 264 GLY A O 1
ATOM 2051 N N . GLN A 1 265 ? -22.219 0.562 1.951 1 93.31 265 GLN A N 1
ATOM 2052 C CA . GLN A 1 265 ? -22 -0.193 0.721 1 93.31 265 GLN A CA 1
ATOM 2053 C C . GLN A 1 265 ? -20.516 -0.389 0.449 1 93.31 265 GLN A C 1
ATOM 2055 O O . GLN A 1 265 ? -19.703 0.492 0.74 1 93.31 265 GLN A O 1
ATOM 2060 N N . ARG A 1 266 ? -20.172 -1.569 -0.149 1 94 266 ARG A N 1
ATOM 2061 C CA . ARG A 1 266 ? -18.797 -1.93 -0.447 1 94 266 ARG A CA 1
ATOM 2062 C C . ARG A 1 266 ? -18.516 -1.865 -1.946 1 94 266 ARG A C 1
ATOM 2064 O O . ARG A 1 266 ? -19.422 -2.107 -2.756 1 94 266 ARG A O 1
ATOM 2071 N N . LEU A 1 267 ? -17.297 -1.499 -2.275 1 92.81 267 LEU A N 1
ATOM 2072 C CA . LEU A 1 267 ? -16.828 -1.569 -3.652 1 92.81 267 LEU A CA 1
ATOM 2073 C C . LEU A 1 267 ? -16.516 -3.012 -4.051 1 92.81 267 LEU A C 1
ATOM 2075 O O . LEU A 1 267 ? -15.922 -3.762 -3.275 1 92.81 267 LEU A O 1
ATOM 2079 N N . ALA A 1 268 ? -16.906 -3.391 -5.23 1 86.5 268 ALA A N 1
ATOM 2080 C CA . ALA A 1 268 ? -16.672 -4.746 -5.715 1 86.5 268 ALA A CA 1
ATOM 2081 C C . ALA A 1 268 ? -15.328 -4.832 -6.449 1 86.5 268 ALA A C 1
ATOM 2083 O O . ALA A 1 268 ? -14.953 -3.91 -7.176 1 86.5 268 ALA A O 1
ATOM 2084 N N . PRO A 1 269 ? -14.656 -5.934 -6.371 1 83.69 269 PRO A N 1
ATOM 2085 C CA . PRO A 1 269 ? -14.867 -7.012 -5.406 1 83.69 269 PRO A CA 1
ATOM 2086 C C . PRO A 1 269 ? -14.609 -6.578 -3.965 1 83.69 269 PRO A C 1
ATOM 2088 O O . PRO A 1 269 ? -13.906 -5.594 -3.73 1 83.69 269 PRO A O 1
ATOM 2091 N N . PRO A 1 270 ? -15.344 -7.184 -2.941 1 79.88 270 PRO A N 1
ATOM 2092 C CA . PRO A 1 270 ? -15.211 -6.727 -1.555 1 79.88 270 PRO A CA 1
ATOM 2093 C C . PRO A 1 270 ? -13.758 -6.641 -1.096 1 79.88 270 PRO A C 1
ATOM 2095 O O . PRO A 1 270 ? -13.422 -5.805 -0.252 1 79.88 270 PRO A O 1
ATOM 2098 N N . ILE A 1 271 ? -13.055 -7.477 -1.4 1 81.31 271 ILE A N 1
ATOM 2099 C CA . ILE A 1 271 ? -11.602 -7.41 -1.234 1 81.31 271 ILE A CA 1
ATOM 2100 C C . ILE A 1 271 ? -10.914 -7.656 -2.576 1 81.31 271 ILE A C 1
ATOM 2102 O O . ILE A 1 271 ? -11.07 -8.727 -3.172 1 81.31 271 ILE A O 1
ATOM 2106 N N . ARG A 1 272 ? -10.242 -6.594 -2.975 1 71.75 272 ARG A N 1
ATOM 2107 C CA . ARG A 1 272 ? -9.547 -6.723 -4.254 1 71.75 272 ARG A CA 1
ATOM 2108 C C . ARG A 1 272 ? -8.359 -7.668 -4.141 1 71.75 272 ARG A C 1
ATOM 2110 O O . ARG A 1 272 ? -7.953 -8.031 -3.035 1 71.75 272 ARG A O 1
ATOM 2117 N N . GLU A 1 273 ? -7.848 -8.133 -5.273 1 65.5 273 GLU A N 1
ATOM 2118 C CA . GLU A 1 273 ? -6.73 -9.062 -5.387 1 65.5 273 GLU A CA 1
ATOM 2119 C C . GLU A 1 273 ? -5.508 -8.555 -4.633 1 65.5 273 GLU A C 1
ATOM 2121 O O . GLU A 1 273 ? -4.715 -9.344 -4.117 1 65.5 273 GLU A O 1
ATOM 2126 N N . ASN A 1 274 ? -5.449 -7.387 -4.348 1 75.69 274 ASN A N 1
ATOM 2127 C CA . ASN A 1 274 ? -4.324 -6.828 -3.605 1 75.69 274 ASN A CA 1
ATOM 2128 C C . ASN A 1 274 ? -4.715 -6.465 -2.176 1 75.69 274 ASN A C 1
ATOM 2130 O O . ASN A 1 274 ? -4.152 -5.543 -1.588 1 75.69 274 ASN A O 1
ATOM 2134 N N . CYS A 1 275 ? -5.777 -7.184 -1.743 1 88.88 275 CYS A N 1
ATOM 2135 C CA . CYS A 1 275 ? -6.215 -7.062 -0.356 1 88.88 275 CYS A CA 1
ATOM 2136 C C . CYS A 1 275 ? -6.777 -5.676 -0.081 1 88.88 275 CYS A C 1
ATOM 2138 O O . CYS A 1 275 ? -6.887 -5.262 1.075 1 88.88 275 CYS A O 1
ATOM 2140 N N . LEU A 1 276 ? -7.043 -4.984 -1.192 1 92.56 276 LEU A N 1
ATOM 2141 C CA . LEU A 1 276 ? -7.672 -3.678 -1.048 1 92.56 276 LEU A CA 1
ATOM 2142 C C . LEU A 1 276 ? -9.156 -3.822 -0.715 1 92.56 276 LEU A C 1
ATOM 2144 O O . LEU A 1 276 ? -9.891 -4.516 -1.423 1 92.56 276 LEU A O 1
ATOM 2148 N N . GLU A 1 277 ? -9.555 -3.293 0.387 1 93.31 277 GLU A N 1
ATOM 2149 C CA . GLU A 1 277 ? -10.953 -3.236 0.803 1 93.31 277 GLU A CA 1
ATOM 2150 C C . GLU A 1 277 ? -11.461 -1.797 0.846 1 93.31 277 GLU A C 1
ATOM 2152 O O . GLU A 1 277 ? -10.844 -0.935 1.474 1 93.31 277 GLU A O 1
ATOM 2157 N N . CYS A 1 278 ? -12.617 -1.608 0.143 1 95.56 278 CYS A N 1
ATOM 2158 C CA . CYS A 1 278 ? -13.188 -0.268 0.114 1 95.56 278 CYS A CA 1
ATOM 2159 C C . CYS A 1 278 ? -14.68 -0.307 0.421 1 95.56 278 CYS A C 1
ATOM 2161 O O . CYS A 1 278 ? -15.391 -1.212 -0.025 1 95.56 278 CYS A O 1
ATOM 2163 N N . SER A 1 279 ? -15.117 0.671 1.202 1 95.69 279 SER A N 1
ATOM 2164 C CA . SER A 1 279 ? -16.531 0.836 1.502 1 95.69 279 SER A CA 1
ATOM 2165 C C . SER A 1 279 ? -16.859 2.287 1.837 1 95.69 279 SER A C 1
ATOM 2167 O O . SER A 1 279 ? -15.969 3.082 2.125 1 95.69 279 SER A O 1
ATOM 2169 N N . CYS A 1 280 ? -18.141 2.613 1.713 1 96.62 280 CYS A N 1
ATOM 2170 C CA . CYS A 1 280 ? -18.578 3.938 2.145 1 96.62 280 CYS A CA 1
ATOM 2171 C C . CYS A 1 280 ? -18.859 3.955 3.641 1 96.62 280 CYS A C 1
ATOM 2173 O O . CYS A 1 280 ? -19.859 3.389 4.09 1 96.62 280 CYS A O 1
ATOM 2175 N N . LYS A 1 281 ? -17.969 4.625 4.41 1 95.81 281 LYS A N 1
ATOM 2176 C CA . LYS A 1 281 ? -18.172 4.73 5.855 1 95.81 281 LYS A CA 1
ATOM 2177 C C . LYS A 1 281 ? -18.422 6.18 6.27 1 95.81 281 LYS A C 1
ATOM 2179 O O . LYS A 1 281 ? -19.359 6.469 7.004 1 95.81 281 LYS A O 1
ATOM 2184 N N . VAL A 1 282 ? -17.562 7.07 5.785 1 96.56 282 VAL A N 1
ATOM 2185 C CA . VAL A 1 282 ? -17.641 8.492 6.094 1 96.56 282 VAL A CA 1
ATOM 2186 C C . VAL A 1 282 ? -17.531 9.305 4.809 1 96.56 282 VAL A C 1
ATOM 2188 O O . VAL A 1 282 ? -16.422 9.633 4.367 1 96.56 282 VAL A O 1
ATOM 2191 N N . PRO A 1 283 ? -18.656 9.672 4.27 1 96.75 283 PRO A N 1
ATOM 2192 C CA . PRO A 1 283 ? -18.641 10.438 3.02 1 96.75 283 PRO A CA 1
ATOM 2193 C C . PRO A 1 283 ? -17.922 11.773 3.154 1 96.75 283 PRO A C 1
ATOM 2195 O O . PRO A 1 283 ? -17.812 12.305 4.258 1 96.75 283 PRO A O 1
ATOM 2198 N N . PRO A 1 284 ? -17.375 12.336 2.012 1 97.31 284 PRO A N 1
ATOM 2199 C CA . PRO A 1 284 ? -17.688 11.93 0.637 1 97.31 284 PRO A CA 1
ATOM 2200 C C . PRO A 1 284 ? -16.672 10.953 0.062 1 97.31 284 PRO A C 1
ATOM 2202 O O . PRO A 1 284 ? -16.906 10.352 -0.99 1 97.31 284 PRO A O 1
ATOM 2205 N N . PHE A 1 285 ? -15.508 10.688 0.683 1 97.69 285 PHE A N 1
ATOM 2206 C CA . PHE A 1 285 ? -14.5 9.758 0.19 1 97.69 285 PHE A CA 1
ATOM 2207 C C . PHE A 1 285 ? -14.859 8.328 0.576 1 97.69 285 PHE A C 1
ATOM 2209 O O . PHE A 1 285 ? -15.484 8.094 1.612 1 97.69 285 PHE A O 1
ATOM 2216 N N . LEU A 1 286 ? -14.398 7.371 -0.306 1 97.38 286 LEU A N 1
ATOM 2217 C CA . LEU A 1 286 ? -14.422 5.98 0.134 1 97.38 286 LEU A CA 1
ATOM 2218 C C . LEU A 1 286 ? -13.391 5.742 1.232 1 97.38 286 LEU A C 1
ATOM 2220 O O . LEU A 1 286 ? -12.336 6.391 1.257 1 97.38 286 LEU A O 1
ATOM 2224 N N . SER A 1 287 ? -13.859 4.867 2.143 1 96.69 287 SER A N 1
ATOM 2225 C CA . SER A 1 287 ? -12.898 4.348 3.113 1 96.69 287 SER A CA 1
ATOM 2226 C C . SER A 1 287 ? -12.195 3.107 2.58 1 96.69 287 SER A C 1
ATOM 2228 O O . SER A 1 287 ? -12.805 2.043 2.459 1 96.69 287 SER A O 1
ATOM 2230 N N . CYS A 1 288 ? -10.914 3.285 2.25 1 97 288 CYS A N 1
ATOM 2231 C CA . CYS A 1 288 ? -10.172 2.18 1.661 1 97 288 CYS A CA 1
ATOM 2232 C C . CYS A 1 288 ? -8.938 1.853 2.492 1 97 288 CYS A C 1
ATOM 2234 O O . CYS A 1 288 ? -8.242 2.754 2.967 1 97 288 CYS A O 1
ATOM 2236 N N . ALA A 1 289 ? -8.688 0.551 2.676 1 96 289 ALA A N 1
ATOM 2237 C CA . ALA A 1 289 ? -7.523 0.09 3.426 1 96 289 ALA A CA 1
ATOM 2238 C C . ALA A 1 289 ? -7.055 -1.274 2.93 1 96 289 ALA A C 1
ATOM 2240 O O . ALA A 1 289 ? -7.852 -2.057 2.404 1 96 289 ALA A O 1
ATOM 2241 N N . ILE A 1 290 ? -5.746 -1.462 3.002 1 93.62 290 ILE A N 1
ATOM 2242 C CA . ILE A 1 290 ? -5.215 -2.803 2.791 1 93.62 290 ILE A CA 1
ATOM 2243 C C . ILE A 1 290 ? -5.559 -3.689 3.986 1 93.62 290 ILE A C 1
ATOM 2245 O O . ILE A 1 290 ? -5.258 -3.34 5.133 1 93.62 290 ILE A O 1
ATOM 2249 N N . ASN A 1 291 ? -6.266 -4.734 3.725 1 91.5 291 ASN A N 1
ATOM 2250 C CA . ASN A 1 291 ? -6.594 -5.703 4.766 1 91.5 291 ASN A CA 1
ATOM 2251 C C . ASN A 1 291 ? -5.367 -6.488 5.215 1 91.5 291 ASN A C 1
ATOM 2253 O O . ASN A 1 291 ? -4.82 -7.289 4.453 1 91.5 291 ASN A O 1
ATOM 2257 N N . ILE A 1 292 ? -5.02 -6.34 6.473 1 87.56 292 ILE A N 1
ATOM 2258 C CA . ILE A 1 292 ? -3.766 -6.875 7 1 87.56 292 ILE A CA 1
ATOM 2259 C C . ILE A 1 292 ? -3.812 -8.398 7 1 87.56 292 ILE A C 1
ATOM 2261 O O . ILE A 1 292 ? -2.832 -9.055 6.645 1 87.56 292 ILE A O 1
ATOM 2265 N N . GLU A 1 293 ? -4.926 -8.977 7.434 1 84.12 293 GLU A N 1
ATOM 2266 C CA . GLU A 1 293 ? -5.062 -10.43 7.465 1 84.12 293 GLU A CA 1
ATOM 2267 C C . GLU A 1 293 ? -4.945 -11.031 6.066 1 84.12 293 GLU A C 1
ATOM 2269 O O . GLU A 1 293 ? -4.301 -12.062 5.879 1 84.12 293 GLU A O 1
ATOM 2274 N N . CYS A 1 294 ? -5.5 -10.352 5.148 1 85.56 294 CYS A N 1
ATOM 2275 C CA . CYS A 1 294 ? -5.398 -10.773 3.756 1 85.56 294 CYS A CA 1
ATOM 2276 C C . CYS A 1 294 ? -3.965 -10.648 3.25 1 85.56 294 CYS A C 1
ATOM 2278 O O . CYS A 1 294 ? -3.459 -11.539 2.57 1 85.56 294 CYS A O 1
ATOM 2280 N N . GLN A 1 295 ? -3.344 -9.531 3.574 1 84.94 295 GLN A N 1
ATOM 2281 C CA . GLN A 1 295 ? -1.991 -9.25 3.105 1 84.94 295 GLN A CA 1
ATOM 2282 C C . GLN A 1 295 ? -0.995 -10.273 3.645 1 84.94 295 GLN A C 1
ATOM 2284 O O . GLN A 1 295 ? -0.044 -10.648 2.955 1 84.94 295 GLN A O 1
ATOM 2289 N N . LYS A 1 296 ? -1.221 -10.703 4.852 1 78.56 296 LYS A N 1
ATOM 2290 C CA . LYS A 1 296 ? -0.337 -11.695 5.461 1 78.56 296 LYS A CA 1
ATOM 2291 C C . LYS A 1 296 ? -0.415 -13.023 4.719 1 78.56 296 LYS A C 1
ATOM 2293 O O . LYS A 1 296 ? 0.502 -13.844 4.809 1 78.56 296 LYS A O 1
ATOM 2298 N N . LYS A 1 297 ? -1.574 -13.227 4.039 1 76.75 297 LYS A N 1
ATOM 2299 C CA . LYS A 1 297 ? -1.817 -14.484 3.334 1 76.75 297 LYS A CA 1
ATOM 2300 C C . LYS A 1 297 ? -1.502 -14.352 1.847 1 76.75 297 LYS A C 1
ATOM 2302 O O . LYS A 1 297 ? -1.841 -15.234 1.053 1 76.75 297 LYS A O 1
ATOM 2307 N N . SER A 1 298 ? -0.858 -13.141 1.449 1 73.94 298 SER A N 1
ATOM 2308 C CA . SER A 1 298 ? -0.636 -12.859 0.035 1 73.94 298 SER A CA 1
ATOM 2309 C C . SER A 1 298 ? 0.825 -12.516 -0.237 1 73.94 298 SER A C 1
ATOM 2311 O O . SER A 1 298 ? 1.483 -11.875 0.589 1 73.94 298 SER A O 1
ATOM 2313 N N . MET B 1 1 ? 7.125 -64.312 -60.75 1 30.97 1 MET B N 1
ATOM 2314 C CA . MET B 1 1 ? 6.867 -64.125 -59.344 1 30.97 1 MET B CA 1
ATOM 2315 C C . MET B 1 1 ? 7.969 -63.312 -58.688 1 30.97 1 MET B C 1
ATOM 2317 O O . MET B 1 1 ? 9.039 -63.844 -58.375 1 30.97 1 MET B O 1
ATOM 2321 N N . THR B 1 2 ? 8.195 -62.062 -59.219 1 39.69 2 THR B N 1
ATOM 2322 C CA . THR B 1 2 ? 9.141 -61.031 -58.844 1 39.69 2 THR B CA 1
ATOM 2323 C C . THR B 1 2 ? 8.875 -60.562 -57.406 1 39.69 2 THR B C 1
ATOM 2325 O O . THR B 1 2 ? 7.773 -60.094 -57.094 1 39.69 2 THR B O 1
ATOM 2328 N N . ASP B 1 3 ? 9.5 -61.156 -56.438 1 35.78 3 ASP B N 1
ATOM 2329 C CA . ASP B 1 3 ? 9.453 -60.906 -55 1 35.78 3 ASP B CA 1
ATOM 2330 C C . ASP B 1 3 ? 9.914 -59.5 -54.688 1 35.78 3 ASP B C 1
ATOM 2332 O O . ASP B 1 3 ? 11.062 -59.125 -54.938 1 35.78 3 ASP B O 1
ATOM 2336 N N . VAL B 1 4 ? 9.016 -58.531 -54.844 1 44 4 VAL B N 1
ATOM 2337 C CA . VAL B 1 4 ? 9.258 -57.125 -54.469 1 44 4 VAL B CA 1
ATOM 2338 C C . VAL B 1 4 ? 9.602 -57.062 -52.969 1 44 4 VAL B C 1
ATOM 2340 O O . VAL B 1 4 ? 8.805 -57.469 -52.125 1 44 4 VAL B O 1
ATOM 2343 N N . LEU B 1 5 ? 10.875 -57.188 -52.625 1 38.47 5 LEU B N 1
ATOM 2344 C CA . LEU B 1 5 ? 11.391 -56.938 -51.281 1 38.47 5 LEU B CA 1
ATOM 2345 C C . LEU B 1 5 ? 10.961 -55.594 -50.75 1 38.47 5 LEU B C 1
ATOM 2347 O O . LEU B 1 5 ? 11.312 -54.562 -51.312 1 38.47 5 LEU B O 1
ATOM 2351 N N . LYS B 1 6 ? 9.766 -55.5 -50.094 1 42.38 6 LYS B N 1
ATOM 2352 C CA . LYS B 1 6 ? 9.328 -54.281 -49.406 1 42.38 6 LYS B CA 1
ATOM 2353 C C . LYS B 1 6 ? 10.312 -53.875 -48.312 1 42.38 6 LYS B C 1
ATOM 2355 O O . LYS B 1 6 ? 10.523 -54.656 -47.375 1 42.38 6 LYS B O 1
ATOM 2360 N N . ILE B 1 7 ? 11.32 -53.094 -48.656 1 39.72 7 ILE B N 1
ATOM 2361 C CA . ILE B 1 7 ? 12.188 -52.5 -47.656 1 39.72 7 ILE B CA 1
ATOM 2362 C C . ILE B 1 7 ? 11.352 -51.656 -46.688 1 39.72 7 ILE B C 1
ATOM 2364 O O . ILE B 1 7 ? 10.711 -50.688 -47.094 1 39.72 7 ILE B O 1
ATOM 2368 N N . LEU B 1 8 ? 10.844 -52.344 -45.625 1 36.66 8 LEU B N 1
ATOM 2369 C CA . LEU B 1 8 ? 10.242 -51.562 -44.562 1 36.66 8 LEU B CA 1
ATOM 2370 C C . LEU B 1 8 ? 11.25 -50.625 -43.938 1 36.66 8 LEU B C 1
ATOM 2372 O O . LEU B 1 8 ? 12.242 -51.031 -43.344 1 36.66 8 LEU B O 1
ATOM 2376 N N . LEU B 1 9 ? 11.328 -49.406 -44.531 1 37.06 9 LEU B N 1
ATOM 2377 C CA . LEU B 1 9 ? 12.133 -48.375 -43.875 1 37.06 9 LEU B CA 1
ATOM 2378 C C . LEU B 1 9 ? 11.602 -48.062 -42.5 1 37.06 9 LEU B C 1
ATOM 2380 O O . LEU B 1 9 ? 10.469 -47.594 -42.344 1 37.06 9 LEU B O 1
ATOM 2384 N N . ILE B 1 10 ? 12.117 -48.812 -41.5 1 39.84 10 ILE B N 1
ATOM 2385 C CA . ILE B 1 10 ? 11.836 -48.469 -40.125 1 39.84 10 ILE B CA 1
ATOM 2386 C C . ILE B 1 10 ? 12.383 -47.062 -39.844 1 39.84 10 ILE B C 1
ATOM 2388 O O . ILE B 1 10 ? 13.602 -46.844 -39.906 1 39.84 10 ILE B O 1
ATOM 2392 N N . VAL B 1 11 ? 11.617 -46.062 -40.125 1 39.31 11 VAL B N 1
ATOM 2393 C CA . VAL B 1 11 ? 12 -44.719 -39.625 1 39.31 11 VAL B CA 1
ATOM 2394 C C . VAL B 1 11 ? 12.078 -44.719 -38.125 1 39.31 11 VAL B C 1
ATOM 2396 O O . VAL B 1 11 ? 11.062 -44.906 -37.438 1 39.31 11 VAL B O 1
ATOM 2399 N N . GLN B 1 12 ? 13.219 -45.125 -37.594 1 40.88 12 GLN B N 1
ATOM 2400 C CA . GLN B 1 12 ? 13.43 -44.906 -36.188 1 40.88 12 GLN B CA 1
ATOM 2401 C C . GLN B 1 12 ? 13.281 -43.406 -35.812 1 40.88 12 GLN B C 1
ATOM 2403 O O . GLN B 1 12 ? 14.062 -42.594 -36.281 1 40.88 12 GLN B O 1
ATOM 2408 N N . THR B 1 13 ? 12.109 -43.062 -35.594 1 40.75 13 THR B N 1
ATOM 2409 C CA . THR B 1 13 ? 11.969 -41.719 -35.031 1 40.75 13 THR B CA 1
ATOM 2410 C C . THR B 1 13 ? 12.711 -41.625 -33.688 1 40.75 13 THR B C 1
ATOM 2412 O O . THR B 1 13 ? 12.422 -42.375 -32.75 1 40.75 13 THR B O 1
ATOM 2415 N N . PHE B 1 14 ? 14.016 -41.344 -33.812 1 39.97 14 PHE B N 1
ATOM 2416 C CA . PHE B 1 14 ? 14.672 -40.938 -32.594 1 39.97 14 PHE B CA 1
ATOM 2417 C C . PHE B 1 14 ? 13.859 -39.875 -31.875 1 39.97 14 PHE B C 1
ATOM 2419 O O . PHE B 1 14 ? 13.703 -38.75 -32.406 1 39.97 14 PHE B O 1
ATOM 2426 N N . ALA B 1 15 ? 12.945 -40.344 -31.109 1 38.28 15 ALA B N 1
ATOM 2427 C CA . ALA B 1 15 ? 12.406 -39.375 -30.156 1 38.28 15 ALA B CA 1
ATOM 2428 C C . ALA B 1 15 ? 13.516 -38.75 -29.312 1 38.28 15 ALA B C 1
ATOM 2430 O O . ALA B 1 15 ? 14.164 -39.438 -28.516 1 38.28 15 ALA B O 1
ATOM 2431 N N . ALA B 1 16 ? 14.188 -37.781 -29.859 1 37.09 16 ALA B N 1
ATOM 2432 C CA . ALA B 1 16 ? 14.969 -36.969 -28.938 1 37.09 16 ALA B CA 1
ATOM 2433 C C . ALA B 1 16 ? 14.156 -36.594 -27.703 1 37.09 16 ALA B C 1
ATOM 2435 O O . ALA B 1 16 ? 13.141 -35.906 -27.797 1 37.09 16 ALA B O 1
ATOM 2436 N N . SER B 1 17 ? 14.133 -37.5 -26.766 1 34.81 17 SER B N 1
ATOM 2437 C CA . SER B 1 17 ? 13.672 -37 -25.469 1 34.81 17 SER B CA 1
ATOM 2438 C C . SER B 1 17 ? 14.312 -35.656 -25.125 1 34.81 17 SER B C 1
ATOM 2440 O O . SER B 1 17 ? 15.531 -35.594 -24.938 1 34.81 17 SER B O 1
ATOM 2442 N N . SER B 1 18 ? 13.82 -34.625 -25.625 1 34.66 18 SER B N 1
ATOM 2443 C CA . SER B 1 18 ? 14.227 -33.406 -24.938 1 34.66 18 SER B CA 1
ATOM 2444 C C . SER B 1 18 ? 14.203 -33.594 -23.422 1 34.66 18 SER B C 1
ATOM 2446 O O . SER B 1 18 ? 13.141 -33.781 -22.828 1 34.66 18 SER B O 1
ATOM 2448 N N . VAL B 1 19 ? 15.164 -34.312 -22.906 1 32.06 19 VAL B N 1
ATOM 2449 C CA . VAL B 1 19 ? 15.352 -34.094 -21.484 1 32.06 19 VAL B CA 1
ATOM 2450 C C . VAL B 1 19 ? 15.156 -32.625 -21.141 1 32.06 19 VAL B C 1
ATOM 2452 O O . VAL B 1 19 ? 15.883 -31.766 -21.641 1 32.06 19 VAL B O 1
ATOM 2455 N N . TYR B 1 20 ? 13.969 -32.219 -21 1 33.5 20 TYR B N 1
ATOM 2456 C CA . TYR B 1 20 ? 13.852 -31 -20.203 1 33.5 20 TYR B CA 1
ATOM 2457 C C . TYR B 1 20 ? 14.82 -31.031 -19.016 1 33.5 20 TYR B C 1
ATOM 2459 O O . TYR B 1 20 ? 14.688 -31.891 -18.125 1 33.5 20 TYR B O 1
ATOM 2467 N N . VAL B 1 21 ? 16.125 -30.953 -19.281 1 33.69 21 VAL B N 1
ATOM 2468 C CA . VAL B 1 21 ? 17 -30.625 -18.156 1 33.69 21 VAL B CA 1
ATOM 2469 C C . VAL B 1 21 ? 16.25 -29.766 -17.141 1 33.69 21 VAL B C 1
ATOM 2471 O O . VAL B 1 21 ? 15.734 -28.703 -17.5 1 33.69 21 VAL B O 1
ATOM 2474 N N . LEU B 1 22 ? 15.57 -30.359 -16.234 1 36.06 22 LEU B N 1
ATOM 2475 C CA . LEU B 1 22 ? 15.273 -29.609 -15.016 1 36.06 22 LEU B CA 1
ATOM 2476 C C . LEU B 1 22 ? 16.406 -28.641 -14.695 1 36.06 22 LEU B C 1
ATOM 2478 O O . LEU B 1 22 ? 17.547 -29.047 -14.477 1 36.06 22 LEU B O 1
ATOM 2482 N N . GLY B 1 23 ? 16.641 -27.609 -15.5 1 38.25 23 GLY B N 1
ATOM 2483 C CA . GLY B 1 23 ? 17.641 -26.578 -15.312 1 38.25 23 GLY B CA 1
ATOM 2484 C C . GLY B 1 23 ? 18.078 -26.406 -13.859 1 38.25 23 GLY B C 1
ATOM 2485 O O . GLY B 1 23 ? 17.344 -26.828 -12.953 1 38.25 23 GLY B O 1
ATOM 2486 N N . GLU B 1 24 ? 19.375 -26.219 -13.586 1 48.16 24 GLU B N 1
ATOM 2487 C CA . GLU B 1 24 ? 20.062 -25.812 -12.367 1 48.16 24 GLU B CA 1
ATOM 2488 C C . GLU B 1 24 ? 19.203 -24.891 -11.516 1 48.16 24 GLU B C 1
ATOM 2490 O O . GLU B 1 24 ? 18.422 -24.094 -12.047 1 48.16 24 GLU B O 1
ATOM 2495 N N . ASP B 1 25 ? 18.891 -25.188 -10.289 1 55.5 25 ASP B N 1
ATOM 2496 C CA . ASP B 1 25 ? 18.25 -24.453 -9.203 1 55.5 25 ASP B CA 1
ATOM 2497 C C . ASP B 1 25 ? 18.656 -22.969 -9.227 1 55.5 25 ASP B C 1
ATOM 2499 O O . ASP B 1 25 ? 19.781 -22.625 -8.852 1 55.5 25 ASP B O 1
ATOM 2503 N N . LYS B 1 26 ? 18.375 -22.188 -10.242 1 66.19 26 LYS B N 1
ATOM 2504 C CA . LYS B 1 26 ? 18.625 -20.75 -10.234 1 66.19 26 LYS B CA 1
ATOM 2505 C C . LYS B 1 26 ? 18.344 -20.141 -8.867 1 66.19 26 LYS B C 1
ATOM 2507 O O . LYS B 1 26 ? 17.297 -20.406 -8.273 1 66.19 26 LYS B O 1
ATOM 2512 N N . LYS B 1 27 ? 19.422 -19.609 -8.383 1 83.56 27 LYS B N 1
ATOM 2513 C CA . LYS B 1 27 ? 19.391 -19.047 -7.035 1 83.56 27 LYS B CA 1
ATOM 2514 C C . LYS B 1 27 ? 18.766 -17.656 -7.027 1 83.56 27 LYS B C 1
ATOM 2516 O O . LYS B 1 27 ? 19.203 -16.766 -7.762 1 83.56 27 LYS B O 1
ATOM 2521 N N . VAL B 1 28 ? 17.656 -17.516 -6.398 1 79.94 28 VAL B N 1
ATOM 2522 C CA . VAL B 1 28 ? 17.031 -16.219 -6.191 1 79.94 28 VAL B CA 1
ATOM 2523 C C . VAL B 1 28 ? 17.703 -15.484 -5.031 1 79.94 28 VAL B C 1
ATOM 2525 O O . VAL B 1 28 ? 17.641 -15.945 -3.889 1 79.94 28 VAL B O 1
ATOM 2528 N N . CYS B 1 29 ? 18.344 -14.383 -5.371 1 89.06 29 CYS B N 1
ATOM 2529 C CA . CYS B 1 29 ? 19.125 -13.68 -4.359 1 89.06 29 CYS B CA 1
ATOM 2530 C C . CYS B 1 29 ? 18.438 -12.391 -3.936 1 89.06 29 CYS B C 1
ATOM 2532 O O . CYS B 1 29 ? 18.953 -11.641 -3.1 1 89.06 29 CYS B O 1
ATOM 2534 N N . HIS B 1 30 ? 17.328 -12.094 -4.586 1 91.12 30 HIS B N 1
ATOM 2535 C CA . HIS B 1 30 ? 16.547 -10.914 -4.238 1 91.12 30 HIS B CA 1
ATOM 2536 C C . HIS B 1 30 ? 15.102 -11.281 -3.949 1 91.12 30 HIS B C 1
ATOM 2538 O O . HIS B 1 30 ? 14.594 -12.273 -4.469 1 91.12 30 HIS B O 1
ATOM 2544 N N . ASN B 1 31 ? 14.492 -10.453 -3.111 1 90.75 31 ASN B N 1
ATOM 2545 C CA . ASN B 1 31 ? 13.086 -10.664 -2.791 1 90.75 31 ASN B CA 1
ATOM 2546 C C . ASN B 1 31 ? 12.172 -9.891 -3.734 1 90.75 31 ASN B C 1
ATOM 2548 O O . ASN B 1 31 ? 12.648 -9.078 -4.535 1 90.75 31 ASN B O 1
ATOM 2552 N N . ASN B 1 32 ? 10.898 -10.227 -3.682 1 92.94 32 ASN B N 1
ATOM 2553 C CA . ASN B 1 32 ? 9.883 -9.461 -4.395 1 92.94 32 ASN B CA 1
ATOM 2554 C C . ASN B 1 32 ? 10.078 -9.531 -5.906 1 92.94 32 ASN B C 1
ATOM 2556 O O . ASN B 1 32 ? 10.102 -8.5 -6.582 1 92.94 32 ASN B O 1
ATOM 2560 N N . LEU B 1 33 ? 10.234 -10.773 -6.398 1 95 33 LEU B N 1
ATOM 2561 C CA . LEU B 1 33 ? 10.492 -10.938 -7.824 1 95 33 LEU B CA 1
ATOM 2562 C C . LEU B 1 33 ? 9.328 -11.656 -8.508 1 95 33 LEU B C 1
ATOM 2564 O O . LEU B 1 33 ? 9.445 -12.078 -9.664 1 95 33 LEU B O 1
ATOM 2568 N N . LYS B 1 34 ? 8.172 -11.781 -7.789 1 95 34 LYS B N 1
ATOM 2569 C CA . LYS B 1 34 ? 7.043 -12.57 -8.281 1 95 34 LYS B CA 1
ATOM 2570 C C . LYS B 1 34 ? 6.535 -12.023 -9.609 1 95 34 LYS B C 1
ATOM 2572 O O . LYS B 1 34 ? 6.07 -12.781 -10.461 1 95 34 LYS B O 1
ATOM 2577 N N . HIS B 1 35 ? 6.672 -10.727 -9.867 1 96.62 35 HIS B N 1
ATOM 2578 C CA . HIS B 1 35 ? 6.16 -10.109 -11.086 1 96.62 35 HIS B CA 1
ATOM 2579 C C . HIS B 1 35 ? 6.898 -10.625 -12.312 1 96.62 35 HIS B C 1
ATOM 2581 O O . HIS B 1 35 ? 6.297 -10.797 -13.375 1 96.62 35 HIS B O 1
ATOM 2587 N N . TYR B 1 36 ? 8.148 -10.961 -12.188 1 96.56 36 TYR B N 1
ATOM 2588 C CA . TYR B 1 36 ? 8.898 -11.445 -13.344 1 96.56 36 TYR B CA 1
ATOM 2589 C C . TYR B 1 36 ? 8.406 -12.82 -13.773 1 96.56 36 TYR B C 1
ATOM 2591 O O . TYR B 1 36 ? 8.266 -13.094 -14.969 1 96.56 36 TYR B O 1
ATOM 2599 N N . GLU B 1 37 ? 8.141 -13.617 -12.773 1 93.44 37 GLU B N 1
ATOM 2600 C CA . GLU B 1 37 ? 7.625 -14.953 -13.055 1 93.44 37 GLU B CA 1
ATOM 2601 C C . GLU B 1 37 ? 6.246 -14.891 -13.703 1 93.44 37 GLU B C 1
ATOM 2603 O O . GLU B 1 37 ? 6 -15.539 -14.719 1 93.44 37 GLU B O 1
ATOM 2608 N N . GLU B 1 38 ? 5.422 -14.148 -13.133 1 94 38 GLU B N 1
ATOM 2609 C CA . GLU B 1 38 ? 4.039 -14.109 -13.602 1 94 38 GLU B CA 1
ATOM 2610 C C . GLU B 1 38 ? 3.938 -13.445 -14.969 1 94 38 GLU B C 1
ATOM 2612 O O . GLU B 1 38 ? 3.049 -13.766 -15.758 1 94 38 GLU B O 1
ATOM 2617 N N . LEU B 1 39 ? 4.844 -12.555 -15.297 1 95.5 39 LEU B N 1
ATOM 2618 C CA . LEU B 1 39 ? 4.84 -11.875 -16.594 1 95.5 39 LEU B CA 1
ATOM 2619 C C . LEU B 1 39 ? 5.656 -12.656 -17.609 1 95.5 39 LEU B C 1
ATOM 2621 O O . LEU B 1 39 ? 5.883 -12.172 -18.734 1 95.5 39 LEU B O 1
ATOM 2625 N N . ARG B 1 40 ? 6.18 -13.797 -17.172 1 94.5 40 ARG B N 1
ATOM 2626 C CA . ARG B 1 40 ? 6.887 -14.742 -18.031 1 94.5 40 ARG B CA 1
ATOM 2627 C C . ARG B 1 40 ? 8.172 -14.133 -18.578 1 94.5 40 ARG B C 1
ATOM 2629 O O . ARG B 1 40 ? 8.492 -14.297 -19.75 1 94.5 40 ARG B O 1
ATOM 2636 N N . CYS B 1 41 ? 8.805 -13.359 -17.766 1 96.31 41 CYS B N 1
ATOM 2637 C CA . CYS B 1 41 ? 10.148 -12.898 -18.094 1 96.31 41 CYS B CA 1
ATOM 2638 C C . CYS B 1 41 ? 11.172 -14.016 -17.906 1 96.31 41 CYS B C 1
ATOM 2640 O O . CYS B 1 41 ? 10.984 -14.898 -17.078 1 96.31 41 CYS B O 1
ATOM 2642 N N . THR B 1 42 ? 12.234 -13.969 -18.656 1 95.69 42 THR B N 1
ATOM 2643 C CA . THR B 1 42 ? 13.266 -15.008 -18.594 1 95.69 42 THR B CA 1
ATOM 2644 C C . THR B 1 42 ? 14.422 -14.555 -17.703 1 95.69 42 THR B C 1
ATOM 2646 O O . THR B 1 42 ? 15.031 -13.516 -17.938 1 95.69 42 THR B O 1
ATOM 2649 N N . PRO B 1 43 ? 14.688 -15.344 -16.703 1 95.88 43 PRO B N 1
ATOM 2650 C CA . PRO B 1 43 ? 15.773 -14.938 -15.82 1 95.88 43 PRO B CA 1
ATOM 2651 C C . PRO B 1 43 ? 17.156 -15.102 -16.453 1 95.88 43 PRO B C 1
ATOM 2653 O O . PRO B 1 43 ? 17.359 -16.016 -17.25 1 95.88 43 PRO B O 1
ATOM 2656 N N . VAL B 1 44 ? 18.047 -14.18 -16.172 1 94.69 44 VAL B N 1
ATOM 2657 C CA . VAL B 1 44 ? 19.453 -14.227 -16.547 1 94.69 44 VAL B CA 1
ATOM 2658 C C . VAL B 1 44 ? 20.312 -14.375 -15.289 1 94.69 44 VAL B C 1
ATOM 2660 O O . VAL B 1 44 ? 20.219 -13.57 -14.367 1 94.69 44 VAL B O 1
ATOM 2663 N N . THR B 1 45 ? 21.141 -15.375 -15.242 1 92.81 45 THR B N 1
ATOM 2664 C CA . THR B 1 45 ? 21.922 -15.688 -14.055 1 92.81 45 THR B CA 1
ATOM 2665 C C . THR B 1 45 ? 23.375 -15.266 -14.25 1 92.81 45 THR B C 1
ATOM 2667 O O . THR B 1 45 ? 23.938 -15.398 -15.344 1 92.81 45 THR B O 1
ATOM 2670 N N . ASP B 1 46 ? 23.859 -14.695 -13.195 1 90.44 46 ASP B N 1
ATOM 2671 C CA . ASP B 1 46 ? 25.297 -14.445 -13.148 1 90.44 46 ASP B CA 1
ATOM 2672 C C . ASP B 1 46 ? 26.062 -15.734 -12.891 1 90.44 46 ASP B C 1
ATOM 2674 O O . ASP B 1 46 ? 25.766 -16.484 -11.953 1 90.44 46 ASP B O 1
ATOM 2678 N N . GLN B 1 47 ? 27.094 -16.016 -13.688 1 87.94 47 GLN B N 1
ATOM 2679 C CA . GLN B 1 47 ? 27.797 -17.281 -13.625 1 87.94 47 GLN B CA 1
ATOM 2680 C C . GLN B 1 47 ? 28.609 -17.391 -12.336 1 87.94 47 GLN B C 1
ATOM 2682 O O . GLN B 1 47 ? 28.719 -18.484 -11.758 1 87.94 47 GLN B O 1
ATOM 2687 N N . ALA B 1 48 ? 29.125 -16.266 -11.93 1 88.62 48 ALA B N 1
ATOM 2688 C CA . ALA B 1 48 ? 30 -16.266 -10.758 1 88.62 48 ALA B CA 1
ATOM 2689 C C . ALA B 1 48 ? 29.203 -16.516 -9.484 1 88.62 48 ALA B C 1
ATOM 2691 O O . ALA B 1 48 ? 29.547 -17.375 -8.672 1 88.62 48 ALA B O 1
ATOM 2692 N N . SER B 1 49 ? 28.078 -15.891 -9.312 1 87.88 49 SER B N 1
ATOM 2693 C CA . SER B 1 49 ? 27.312 -15.945 -8.07 1 87.88 49 SER B CA 1
ATOM 2694 C C . SER B 1 49 ? 26.188 -16.969 -8.172 1 87.88 49 SER B C 1
ATOM 2696 O O . SER B 1 49 ? 25.688 -17.453 -7.148 1 87.88 49 SER B O 1
ATOM 2698 N N . GLY B 1 50 ? 25.844 -17.328 -9.391 1 91.06 50 GLY B N 1
ATOM 2699 C CA . GLY B 1 50 ? 24.688 -18.203 -9.602 1 91.06 50 GLY B CA 1
ATOM 2700 C C . GLY B 1 50 ? 23.359 -17.5 -9.367 1 91.06 50 GLY B C 1
ATOM 2701 O O . GLY B 1 50 ? 22.297 -18.109 -9.508 1 91.06 50 GLY B O 1
ATOM 2702 N N . CYS B 1 51 ? 23.359 -16.219 -9.047 1 93.12 51 CYS B N 1
ATOM 2703 C CA . CYS B 1 51 ? 22.156 -15.453 -8.734 1 93.12 51 CYS B CA 1
ATOM 2704 C C . CYS B 1 51 ? 21.516 -14.898 -10 1 93.12 51 CYS B C 1
ATOM 2706 O O . CYS B 1 51 ? 22.219 -14.555 -10.953 1 93.12 51 CYS B O 1
ATOM 2708 N N . ILE B 1 52 ? 20.266 -14.906 -9.938 1 94.44 52 ILE B N 1
ATOM 2709 C CA . ILE B 1 52 ? 19.562 -14.164 -10.969 1 94.44 52 ILE B CA 1
ATOM 2710 C C . ILE B 1 52 ? 19.844 -12.672 -10.828 1 94.44 52 ILE B C 1
ATOM 2712 O O . ILE B 1 52 ? 19.609 -12.078 -9.766 1 94.44 52 ILE B O 1
ATOM 2716 N N . VAL B 1 53 ? 20.312 -12.023 -11.852 1 94.06 53 VAL B N 1
ATOM 2717 C CA . VAL B 1 53 ? 20.75 -10.641 -11.711 1 94.06 53 VAL B CA 1
ATOM 2718 C C . VAL B 1 53 ? 19.906 -9.727 -12.586 1 94.06 53 VAL B C 1
ATOM 2720 O O . VAL B 1 53 ? 19.906 -8.508 -12.406 1 94.06 53 VAL B O 1
ATOM 2723 N N . ASN B 1 54 ? 19.25 -10.266 -13.539 1 95.94 54 ASN B N 1
ATOM 2724 C CA . ASN B 1 54 ? 18.297 -9.516 -14.359 1 95.94 54 ASN B CA 1
ATOM 2725 C C . ASN B 1 54 ? 17.328 -10.438 -15.086 1 95.94 54 ASN B C 1
ATOM 2727 O O . ASN B 1 54 ? 17.438 -11.664 -14.984 1 95.94 54 ASN B O 1
ATOM 2731 N N . TYR B 1 55 ? 16.359 -9.844 -15.719 1 96.56 55 TYR B N 1
ATOM 2732 C CA . TYR B 1 55 ? 15.383 -10.586 -16.516 1 96.56 55 TYR B CA 1
ATOM 2733 C C . TYR B 1 55 ? 15.266 -10 -17.906 1 96.56 55 TYR B C 1
ATOM 2735 O O . TYR B 1 55 ? 15.414 -8.789 -18.109 1 96.56 55 TYR B O 1
ATOM 2743 N N . ASP B 1 56 ? 15.062 -10.906 -18.812 1 96.44 56 ASP B N 1
ATOM 2744 C CA . ASP B 1 56 ? 14.656 -10.492 -20.156 1 96.44 56 ASP B CA 1
ATOM 2745 C C . ASP B 1 56 ? 13.133 -10.438 -20.266 1 96.44 56 ASP B C 1
ATOM 2747 O O . ASP B 1 56 ? 12.469 -11.484 -20.281 1 96.44 56 ASP B O 1
ATOM 2751 N N . CYS B 1 57 ? 12.602 -9.188 -20.375 1 96 57 CYS B N 1
ATOM 2752 C CA . CYS B 1 57 ? 11.164 -8.992 -20.484 1 96 57 CYS B CA 1
ATOM 2753 C C . CYS B 1 57 ? 10.773 -8.438 -21.844 1 96 57 CYS B C 1
ATOM 2755 O O . CYS B 1 57 ? 9.797 -7.703 -21.969 1 96 57 CYS B O 1
ATOM 2757 N N . GLY B 1 58 ? 11.508 -8.703 -22.781 1 93.38 58 GLY B N 1
ATOM 2758 C CA . GLY B 1 58 ? 11.281 -8.195 -24.125 1 93.38 58 GLY B CA 1
ATOM 2759 C C . GLY B 1 58 ? 9.906 -8.547 -24.672 1 93.38 58 GLY B C 1
ATOM 2760 O O . GLY B 1 58 ? 9.352 -7.809 -25.5 1 93.38 58 GLY B O 1
ATOM 2761 N N . SER B 1 59 ? 9.336 -9.656 -24.297 1 91.12 59 SER B N 1
ATOM 2762 C CA . SER B 1 59 ? 8.023 -10.086 -24.766 1 91.12 59 SER B CA 1
ATOM 2763 C C . SER B 1 59 ? 6.945 -9.078 -24.406 1 91.12 59 SER B C 1
ATOM 2765 O O . SER B 1 59 ? 5.949 -8.938 -25.125 1 91.12 59 SER B O 1
ATOM 2767 N N . ILE B 1 60 ? 7.109 -8.359 -23.328 1 91.31 60 ILE B N 1
ATOM 2768 C CA . ILE B 1 60 ? 6.141 -7.352 -22.891 1 91.31 60 ILE B CA 1
ATOM 2769 C C . ILE B 1 60 ? 6.195 -6.145 -23.828 1 91.31 60 ILE B C 1
ATOM 2771 O O . ILE B 1 60 ? 5.156 -5.617 -24.234 1 91.31 60 ILE B O 1
ATOM 2775 N N . ALA B 1 61 ? 7.438 -5.77 -24.188 1 85.06 61 ALA B N 1
ATOM 2776 C CA . ALA B 1 61 ? 7.633 -4.594 -25.031 1 85.06 61 ALA B CA 1
ATOM 2777 C C . ALA B 1 61 ? 7.043 -4.816 -26.422 1 85.06 61 ALA B C 1
ATOM 2779 O O . ALA B 1 61 ? 6.715 -3.855 -27.125 1 85.06 61 ALA B O 1
ATOM 2780 N N . LYS B 1 62 ? 6.898 -5.98 -26.766 1 89.62 62 LYS B N 1
ATOM 2781 C CA . LYS B 1 62 ? 6.426 -6.312 -28.109 1 89.62 62 LYS B CA 1
ATOM 2782 C C . LYS B 1 62 ? 4.902 -6.363 -28.156 1 89.62 62 LYS B C 1
ATOM 2784 O O . LYS B 1 62 ? 4.316 -6.477 -29.234 1 89.62 62 LYS B O 1
ATOM 2789 N N . GLN B 1 63 ? 4.293 -6.246 -27.047 1 91.69 63 GLN B N 1
ATOM 2790 C CA . GLN B 1 63 ? 2.838 -6.316 -27 1 91.69 63 GLN B CA 1
ATOM 2791 C C . GLN B 1 63 ? 2.207 -5.066 -27.609 1 91.69 63 GLN B C 1
ATOM 2793 O O . GLN B 1 63 ? 2.715 -3.959 -27.438 1 91.69 63 GLN B O 1
ATOM 2798 N N . LYS B 1 64 ? 1.179 -5.328 -28.312 1 92.81 64 LYS B N 1
ATOM 2799 C CA . LYS B 1 64 ? 0.427 -4.215 -28.891 1 92.81 64 LYS B CA 1
ATOM 2800 C C . LYS B 1 64 ? -0.48 -3.566 -27.844 1 92.81 64 LYS B C 1
ATOM 2802 O O . LYS B 1 64 ? -1.073 -4.258 -27.016 1 92.81 64 LYS B O 1
ATOM 2807 N N . GLU B 1 65 ? -0.665 -2.285 -27.969 1 89.06 65 GLU B N 1
ATOM 2808 C CA . GLU B 1 65 ? -1.425 -1.536 -26.984 1 89.06 65 GLU B CA 1
ATOM 2809 C C . GLU B 1 65 ? -2.92 -1.819 -27.094 1 89.06 65 GLU B C 1
ATOM 2811 O O . GLU B 1 65 ? -3.658 -1.714 -26.125 1 89.06 65 GLU B O 1
ATOM 2816 N N . ASP B 1 66 ? -3.301 -2.146 -28.344 1 91.75 66 ASP B N 1
ATOM 2817 C CA . ASP B 1 66 ? -4.734 -2.297 -28.578 1 91.75 66 ASP B CA 1
ATOM 2818 C C . ASP B 1 66 ? -5.16 -3.758 -28.453 1 91.75 66 ASP B C 1
ATOM 2820 O O . ASP B 1 66 ? -6.109 -4.191 -29.109 1 91.75 66 ASP B O 1
ATOM 2824 N N . LYS B 1 67 ? -4.383 -4.5 -27.797 1 95.56 67 LYS B N 1
ATOM 2825 C CA . LYS B 1 67 ? -4.68 -5.902 -27.516 1 95.56 67 LYS B CA 1
ATOM 2826 C C . LYS B 1 67 ? -4.527 -6.219 -26.031 1 95.56 67 LYS B C 1
ATOM 2828 O O . LYS B 1 67 ? -3.938 -5.438 -25.281 1 95.56 67 LYS B O 1
ATOM 2833 N N . CYS B 1 68 ? -5.156 -7.301 -25.672 1 95.5 68 CYS B N 1
ATOM 2834 C CA . CYS B 1 68 ? -4.902 -7.859 -24.344 1 95.5 68 CYS B CA 1
ATOM 2835 C C . CYS B 1 68 ? -4.016 -9.094 -24.438 1 95.5 68 CYS B C 1
ATOM 2837 O O . CYS B 1 68 ? -3.992 -9.773 -25.469 1 95.5 68 CYS B O 1
ATOM 2839 N N . TYR B 1 69 ? -3.299 -9.32 -23.453 1 95.12 69 TYR B N 1
ATOM 2840 C CA . TYR B 1 69 ? -2.424 -10.492 -23.391 1 95.12 69 TYR B CA 1
ATOM 2841 C C . TYR B 1 69 ? -2.574 -11.227 -22.078 1 95.12 69 TYR B C 1
ATOM 2843 O O . TYR B 1 69 ? -2.701 -10.602 -21.016 1 95.12 69 TYR B O 1
ATOM 2851 N N . TYR B 1 70 ? -2.629 -12.539 -22.156 1 95.38 70 TYR B N 1
ATOM 2852 C CA . TYR B 1 70 ? -2.643 -13.398 -20.969 1 95.38 70 TYR B CA 1
ATOM 2853 C C . TYR B 1 70 ? -1.896 -14.703 -21.234 1 95.38 70 TYR B C 1
ATOM 2855 O O . TYR B 1 70 ? -2.182 -15.406 -22.219 1 95.38 70 TYR B O 1
ATOM 2863 N N . GLN B 1 71 ? -0.915 -14.953 -20.422 1 93.69 71 GLN B N 1
ATOM 2864 C CA . GLN B 1 71 ? -0.115 -16.172 -20.562 1 93.69 71 GLN B CA 1
ATOM 2865 C C . GLN B 1 71 ? 0.448 -16.297 -21.969 1 93.69 71 GLN B C 1
ATOM 2867 O O . GLN B 1 71 ? 0.419 -17.375 -22.562 1 93.69 71 GLN B O 1
ATOM 2872 N N . GLY B 1 72 ? 0.827 -15.18 -22.5 1 91.88 72 GLY B N 1
ATOM 2873 C CA . GLY B 1 72 ? 1.499 -15.18 -23.797 1 91.88 72 GLY B CA 1
ATOM 2874 C C . GLY B 1 72 ? 0.538 -15.172 -24.969 1 91.88 72 GLY B C 1
ATOM 2875 O O . GLY B 1 72 ? 0.96 -15.094 -26.125 1 91.88 72 GLY B O 1
ATOM 2876 N N . LYS B 1 73 ? -0.685 -15.258 -24.672 1 94.56 73 LYS B N 1
ATOM 2877 C CA . LYS B 1 73 ? -1.698 -15.289 -25.719 1 94.56 73 LYS B CA 1
ATOM 2878 C C . LYS B 1 73 ? -2.316 -13.906 -25.922 1 94.56 73 LYS B C 1
ATOM 2880 O O . LYS B 1 73 ? -2.58 -13.188 -24.953 1 94.56 73 LYS B O 1
ATOM 2885 N N . GLU B 1 74 ? -2.582 -13.633 -27.172 1 95.69 74 GLU B N 1
ATOM 2886 C CA . GLU B 1 74 ? -3.146 -12.336 -27.562 1 95.69 74 GLU B CA 1
ATOM 2887 C C . GLU B 1 74 ? -4.664 -12.414 -27.688 1 95.69 74 GLU B C 1
ATOM 2889 O O . GLU B 1 74 ? -5.203 -13.391 -28.219 1 95.69 74 GLU B O 1
ATOM 2894 N N . TYR B 1 75 ? -5.387 -11.383 -27.219 1 96.62 75 TYR B N 1
ATOM 2895 C CA . TYR B 1 75 ? -6.836 -11.242 -27.281 1 96.62 75 TYR B CA 1
ATOM 2896 C C . TYR B 1 75 ? -7.23 -9.898 -27.875 1 96.62 75 TYR B C 1
ATOM 2898 O O . TYR B 1 75 ? -6.598 -8.875 -27.594 1 96.62 75 TYR B O 1
ATOM 2906 N N . SER B 1 76 ? -8.242 -9.938 -28.656 1 96.75 76 SER B N 1
ATOM 2907 C CA . SER B 1 76 ? -8.781 -8.703 -29.203 1 96.75 76 SER B CA 1
ATOM 2908 C C . SER B 1 76 ? -9.891 -8.141 -28.328 1 96.75 76 SER B C 1
ATOM 2910 O O . SER B 1 76 ? -10.43 -8.852 -27.469 1 96.75 76 SER B O 1
ATOM 2912 N N . PHE B 1 77 ? -10.141 -6.867 -28.609 1 95.06 77 PHE B N 1
ATOM 2913 C CA . PHE B 1 77 ? -11.266 -6.27 -27.906 1 95.06 77 PHE B CA 1
ATOM 2914 C C . PHE B 1 77 ? -12.523 -7.109 -28.078 1 95.06 77 PHE B C 1
ATOM 2916 O O . PHE B 1 77 ? -12.836 -7.551 -29.188 1 95.06 77 PHE B O 1
ATOM 2923 N N . GLY B 1 78 ? -13.141 -7.391 -26.906 1 95.62 78 GLY B N 1
ATOM 2924 C CA . GLY B 1 78 ? -14.359 -8.172 -26.953 1 95.62 78 GLY B CA 1
ATOM 2925 C C . GLY B 1 78 ? -14.133 -9.648 -26.672 1 95.62 78 GLY B C 1
ATOM 2926 O O . GLY B 1 78 ? -15.07 -10.359 -26.297 1 95.62 78 GLY B O 1
ATOM 2927 N N . ASP B 1 79 ? -12.914 -10.117 -26.875 1 96.69 79 ASP B N 1
ATOM 2928 C CA . ASP B 1 79 ? -12.602 -11.523 -26.594 1 96.69 79 ASP B CA 1
ATOM 2929 C C . ASP B 1 79 ? -12.789 -11.844 -25.125 1 96.69 79 ASP B C 1
ATOM 2931 O O . ASP B 1 79 ? -12.57 -10.992 -24.25 1 96.69 79 ASP B O 1
ATOM 2935 N N . GLU B 1 80 ? -13.219 -13.07 -24.875 1 95.5 80 GLU B N 1
ATOM 2936 C CA . GLU B 1 80 ? -13.453 -13.516 -23.5 1 95.5 80 GLU B CA 1
ATOM 2937 C C . GLU B 1 80 ? -12.414 -14.547 -23.078 1 95.5 80 GLU B C 1
ATOM 2939 O O . GLU B 1 80 ? -12 -15.391 -23.875 1 95.5 80 GLU B O 1
ATOM 2944 N N . LEU B 1 81 ? -11.984 -14.375 -21.922 1 94.56 81 LEU B N 1
ATOM 2945 C CA . LEU B 1 81 ? -11.188 -15.367 -21.203 1 94.56 81 LEU B CA 1
ATOM 2946 C C . LEU B 1 81 ? -12.047 -16.141 -20.203 1 94.56 81 LEU B C 1
ATOM 2948 O O . LEU B 1 81 ? -12.562 -15.555 -19.25 1 94.56 81 LEU B O 1
ATOM 2952 N N . VAL B 1 82 ? -12.141 -17.484 -20.438 1 90.19 82 VAL B N 1
ATOM 2953 C CA . VAL B 1 82 ? -13.031 -18.266 -19.594 1 90.19 82 VAL B CA 1
ATOM 2954 C C . VAL B 1 82 ? -12.242 -18.891 -18.438 1 90.19 82 VAL B C 1
ATOM 2956 O O . VAL B 1 82 ? -11.008 -18.906 -18.469 1 90.19 82 VAL B O 1
ATOM 2959 N N . SER B 1 83 ? -12.961 -19.453 -17.5 1 88.5 83 SER B N 1
ATOM 2960 C CA . SER B 1 83 ? -12.391 -19.922 -16.234 1 88.5 83 SER B CA 1
ATOM 2961 C C . SER B 1 83 ? -11.336 -21 -16.484 1 88.5 83 SER B C 1
ATOM 2963 O O . SER B 1 83 ? -10.32 -21.047 -15.781 1 88.5 83 SER B O 1
ATOM 2965 N N . SER B 1 84 ? -11.531 -21.781 -17.453 1 90.38 84 SER B N 1
ATOM 2966 C CA . SER B 1 84 ? -10.617 -22.891 -17.719 1 90.38 84 SER B CA 1
ATOM 2967 C C . SER B 1 84 ? -9.266 -22.391 -18.203 1 90.38 84 SER B C 1
ATOM 2969 O O . SER B 1 84 ? -8.266 -23.109 -18.141 1 90.38 84 SER B O 1
ATOM 2971 N N . GLU B 1 85 ? -9.234 -21.203 -18.703 1 91.25 85 GLU B N 1
ATOM 2972 C CA . GLU B 1 85 ? -8.016 -20.609 -19.234 1 91.25 85 GLU B CA 1
ATOM 2973 C C . GLU B 1 85 ? -7.312 -19.75 -18.188 1 91.25 85 GLU B C 1
ATOM 2975 O O . GLU B 1 85 ? -6.188 -19.297 -18.391 1 91.25 85 GLU B O 1
ATOM 2980 N N . ILE B 1 86 ? -8.016 -19.578 -17.156 1 94 86 ILE B N 1
ATOM 2981 C CA . ILE B 1 86 ? -7.5 -18.688 -16.125 1 94 86 ILE B CA 1
ATOM 2982 C C . ILE B 1 86 ? -6.852 -19.516 -15.008 1 94 86 ILE B C 1
ATOM 2984 O O . ILE B 1 86 ? -7.457 -20.453 -14.484 1 94 86 ILE B O 1
ATOM 2988 N N . LEU B 1 87 ? -5.648 -19.203 -14.648 1 91.81 87 LEU B N 1
ATOM 2989 C CA . LEU B 1 87 ? -4.887 -19.953 -13.656 1 91.81 87 LEU B CA 1
ATOM 2990 C C . LEU B 1 87 ? -5.508 -19.812 -12.273 1 91.81 87 LEU B C 1
ATOM 2992 O O . LEU B 1 87 ? -5.559 -20.766 -11.5 1 91.81 87 LEU B O 1
ATOM 2996 N N . SER B 1 88 ? -5.988 -18.625 -11.953 1 91.31 88 SER B N 1
ATOM 2997 C CA . SER B 1 88 ? -6.582 -18.359 -10.648 1 91.31 88 SER B CA 1
ATOM 2998 C C . SER B 1 88 ? -7.98 -18.953 -10.539 1 91.31 88 SER B C 1
ATOM 3000 O O . SER B 1 88 ? -8.781 -18.844 -11.469 1 91.31 88 SER B O 1
ATOM 3002 N N . ASN B 1 89 ? -8.227 -19.547 -9.406 1 91.25 89 ASN B N 1
ATOM 3003 C CA . ASN B 1 89 ? -9.562 -20.078 -9.156 1 91.25 89 ASN B CA 1
ATOM 3004 C C . ASN B 1 89 ? -10.508 -19.016 -8.625 1 91.25 89 ASN B C 1
ATOM 3006 O O . ASN B 1 89 ? -11.672 -19.281 -8.328 1 91.25 89 ASN B O 1
ATOM 3010 N N . CYS B 1 90 ? -10.023 -17.797 -8.586 1 89.31 90 CYS B N 1
ATOM 3011 C CA . CYS B 1 90 ? -10.828 -16.75 -7.969 1 89.31 90 CYS B CA 1
ATOM 3012 C C . CYS B 1 90 ? -11.414 -15.82 -9.023 1 89.31 90 CYS B C 1
ATOM 3014 O O . CYS B 1 90 ? -12.055 -14.82 -8.688 1 89.31 90 CYS B O 1
ATOM 3016 N N . ILE B 1 91 ? -11.094 -16.125 -10.266 1 91.81 91 ILE B N 1
ATOM 3017 C CA . ILE B 1 91 ? -11.617 -15.328 -11.375 1 91.81 91 ILE B CA 1
ATOM 3018 C C . ILE B 1 91 ? -12.547 -16.188 -12.234 1 91.81 91 ILE B C 1
ATOM 3020 O O . ILE B 1 91 ? -12.164 -17.266 -12.672 1 91.81 91 ILE B O 1
ATOM 3024 N N . ALA B 1 92 ? -13.742 -15.703 -12.398 1 91.69 92 ALA B N 1
ATOM 3025 C CA . ALA B 1 92 ? -14.727 -16.469 -13.156 1 91.69 92 ALA B CA 1
ATOM 3026 C C . ALA B 1 92 ? -14.516 -16.297 -14.656 1 91.69 92 ALA B C 1
ATOM 3028 O O . ALA B 1 92 ? -14.555 -17.266 -15.414 1 91.69 92 ALA B O 1
ATOM 3029 N N . SER B 1 93 ? -14.375 -15.086 -15.07 1 94.38 93 SER B N 1
ATOM 3030 C CA . SER B 1 93 ? -14.156 -14.766 -16.469 1 94.38 93 SER B CA 1
ATOM 3031 C C . SER B 1 93 ? -13.617 -13.352 -16.641 1 94.38 93 SER B C 1
ATOM 3033 O O . SER B 1 93 ? -13.727 -12.531 -15.727 1 94.38 93 SER B O 1
ATOM 3035 N N . CYS B 1 94 ? -13 -13.188 -17.781 1 95.19 94 CYS B N 1
ATOM 3036 C CA . CYS B 1 94 ? -12.531 -11.852 -18.141 1 95.19 94 CYS B CA 1
ATOM 3037 C C . CYS B 1 94 ? -12.875 -11.523 -19.594 1 95.19 94 CYS B C 1
ATOM 3039 O O . CYS B 1 94 ? -13.094 -12.422 -20.406 1 95.19 94 CYS B O 1
ATOM 3041 N N . ARG B 1 95 ? -12.945 -10.242 -19.844 1 95.31 95 ARG B N 1
ATOM 3042 C CA . ARG B 1 95 ? -13.164 -9.742 -21.203 1 95.31 95 ARG B CA 1
ATOM 3043 C C . ARG B 1 95 ? -12.18 -8.633 -21.547 1 95.31 95 ARG B C 1
ATOM 3045 O O . ARG B 1 95 ? -11.922 -7.75 -20.719 1 95.31 95 ARG B O 1
ATOM 3052 N N . CYS B 1 96 ? -11.609 -8.766 -22.719 1 95.94 96 CYS B N 1
ATOM 3053 C CA . CYS B 1 96 ? -10.703 -7.707 -23.172 1 95.94 96 CYS B CA 1
ATOM 3054 C C . CYS B 1 96 ? -11.477 -6.461 -23.578 1 95.94 96 CYS B C 1
ATOM 3056 O O . CYS B 1 96 ? -12.336 -6.516 -24.453 1 95.94 96 CYS B O 1
ATOM 3058 N N . THR B 1 97 ? -11.164 -5.363 -22.906 1 92.56 97 THR B N 1
ATOM 3059 C CA . THR B 1 97 ? -11.859 -4.109 -23.172 1 92.56 97 THR B CA 1
ATOM 3060 C C . THR B 1 97 ? -10.875 -3.025 -23.609 1 92.56 97 THR B C 1
ATOM 3062 O O . THR B 1 97 ? -9.664 -3.178 -23.438 1 92.56 97 THR B O 1
ATOM 3065 N N . ASN B 1 98 ? -11.461 -2.016 -24.219 1 88.06 98 ASN B N 1
ATOM 3066 C CA . ASN B 1 98 ? -10.695 -0.84 -24.625 1 88.06 98 ASN B CA 1
ATOM 3067 C C . ASN B 1 98 ? -10.742 0.252 -23.562 1 88.06 98 ASN B C 1
ATOM 3069 O O . ASN B 1 98 ? -11.797 0.816 -23.297 1 88.06 98 ASN B O 1
ATOM 3073 N N . VAL B 1 99 ? -9.633 0.507 -22.984 1 80.12 99 VAL B N 1
ATOM 3074 C CA . VAL B 1 99 ? -9.516 1.614 -22.047 1 80.12 99 VAL B CA 1
ATOM 3075 C C . VAL B 1 99 ? -8.57 2.672 -22.609 1 80.12 99 VAL B C 1
ATOM 3077 O O . VAL B 1 99 ? -7.348 2.52 -22.531 1 80.12 99 VAL B O 1
ATOM 3080 N N . ASN B 1 100 ? -9.109 3.76 -23.062 1 78.88 100 ASN B N 1
ATOM 3081 C CA . ASN B 1 100 ? -8.344 4.852 -23.656 1 78.88 100 ASN B CA 1
ATOM 3082 C C . ASN B 1 100 ? -7.398 4.344 -24.734 1 78.88 100 ASN B C 1
ATOM 3084 O O . ASN B 1 100 ? -6.219 4.699 -24.75 1 78.88 100 ASN B O 1
ATOM 3088 N N . GLY B 1 101 ? -7.859 3.436 -25.516 1 84.25 101 GLY B N 1
ATOM 3089 C CA . GLY B 1 101 ? -7.082 2.92 -26.625 1 84.25 101 GLY B CA 1
ATOM 3090 C C . GLY B 1 101 ? -6.16 1.782 -26.234 1 84.25 101 GLY B C 1
ATOM 3091 O O . GLY B 1 101 ? -5.418 1.261 -27.078 1 84.25 101 GLY B O 1
ATOM 3092 N N . ARG B 1 102 ? -6.23 1.406 -25 1 87 102 ARG B N 1
ATOM 3093 C CA . ARG B 1 102 ? -5.352 0.356 -24.5 1 87 102 ARG B CA 1
ATOM 3094 C C . ARG B 1 102 ? -6.152 -0.856 -24.031 1 87 102 ARG B C 1
ATOM 3096 O O . ARG B 1 102 ? -7.23 -0.709 -23.453 1 87 102 ARG B O 1
ATOM 3103 N N . GLY B 1 103 ? -5.613 -1.974 -24.359 1 89.12 103 GLY B N 1
ATOM 3104 C CA . GLY B 1 103 ? -6.27 -3.197 -23.938 1 89.12 103 GLY B CA 1
ATOM 3105 C C . GLY B 1 103 ? -6.148 -3.445 -22.438 1 89.12 103 GLY B C 1
ATOM 3106 O O . GLY B 1 103 ? -5.066 -3.303 -21.859 1 89.12 103 GLY B O 1
ATOM 3107 N N . SER B 1 104 ? -7.277 -3.771 -21.844 1 89.88 104 SER B N 1
ATOM 3108 C CA . SER B 1 104 ? -7.332 -4.152 -20.438 1 89.88 104 SER B CA 1
ATOM 3109 C C . SER B 1 104 ? -8.438 -5.172 -20.188 1 89.88 104 SER B C 1
ATOM 3111 O O . SER B 1 104 ? -9.523 -5.078 -20.766 1 89.88 104 SER B O 1
ATOM 3113 N N . PHE B 1 105 ? -8.094 -6.137 -19.344 1 92.44 105 PHE B N 1
ATOM 3114 C CA . PHE B 1 105 ? -9.117 -7.125 -19.016 1 92.44 105 PHE B CA 1
ATOM 3115 C C . PHE B 1 105 ? -10.062 -6.59 -17.953 1 92.44 105 PHE B C 1
ATOM 3117 O O . PHE B 1 105 ? -9.633 -5.926 -17 1 92.44 105 PHE B O 1
ATOM 3124 N N . ASN B 1 106 ? -11.258 -6.793 -18.188 1 89.75 106 ASN B N 1
ATOM 3125 C CA . ASN B 1 106 ? -12.281 -6.668 -17.156 1 89.75 106 ASN B CA 1
ATOM 3126 C C . ASN B 1 106 ? -12.742 -8.031 -16.656 1 89.75 106 ASN B C 1
ATOM 3128 O O . ASN B 1 106 ? -13.242 -8.844 -17.438 1 89.75 106 ASN B O 1
ATOM 3132 N N . CYS B 1 107 ? -12.625 -8.25 -15.352 1 90.88 107 CYS B N 1
ATOM 3133 C CA . CYS B 1 107 ? -12.805 -9.609 -14.875 1 90.88 107 CYS B CA 1
ATOM 3134 C C . CYS B 1 107 ? -13.914 -9.688 -13.828 1 90.88 107 CYS B C 1
ATOM 3136 O O . CYS B 1 107 ? -14.117 -8.742 -13.062 1 90.88 107 CYS B O 1
ATOM 3138 N N . ALA B 1 108 ? -14.578 -10.758 -13.891 1 87.62 108 ALA B N 1
ATOM 3139 C CA . ALA B 1 108 ? -15.539 -11.109 -12.852 1 87.62 108 ALA B CA 1
ATOM 3140 C C . ALA B 1 108 ? -14.883 -11.945 -11.75 1 87.62 108 ALA B C 1
ATOM 3142 O O . ALA B 1 108 ? -14.469 -13.078 -11.992 1 87.62 108 ALA B O 1
ATOM 3143 N N . ASN B 1 109 ? -14.828 -11.344 -10.562 1 84.5 109 ASN B N 1
ATOM 3144 C CA . ASN B 1 109 ? -14.211 -12.031 -9.43 1 84.5 109 ASN B CA 1
ATOM 3145 C C . ASN B 1 109 ? -15.219 -12.867 -8.656 1 84.5 109 ASN B C 1
ATOM 3147 O O . ASN B 1 109 ? -16.406 -12.516 -8.594 1 84.5 109 ASN B O 1
ATOM 3151 N N . ILE B 1 110 ? -14.688 -13.938 -8.148 1 85.5 110 ILE B N 1
ATOM 3152 C CA . ILE B 1 110 ? -15.508 -14.766 -7.258 1 85.5 110 ILE B CA 1
ATOM 3153 C C . ILE B 1 110 ? -15.523 -14.148 -5.859 1 85.5 110 ILE B C 1
ATOM 3155 O O . ILE B 1 110 ? -14.477 -13.828 -5.301 1 85.5 110 ILE B O 1
ATOM 3159 N N . GLU B 1 111 ? -16.734 -13.906 -5.336 1 81.38 111 GLU B N 1
ATOM 3160 C CA . GLU B 1 111 ? -16.891 -13.352 -3.996 1 81.38 111 GLU B CA 1
ATOM 3161 C C . GLU B 1 111 ? -17.062 -14.453 -2.955 1 81.38 111 GLU B C 1
ATOM 3163 O O . GLU B 1 111 ? -17.969 -15.289 -3.08 1 81.38 111 GLU B O 1
ATOM 3168 N N . CYS B 1 112 ? -16.188 -14.375 -1.977 1 85.25 112 CYS B N 1
ATOM 3169 C CA . CYS B 1 112 ? -16.234 -15.414 -0.955 1 85.25 112 CYS B CA 1
ATOM 3170 C C . CYS B 1 112 ? -17.094 -14.984 0.23 1 85.25 112 CYS B C 1
ATOM 3172 O O . CYS B 1 112 ? -16.891 -13.906 0.788 1 85.25 112 CYS B O 1
ATOM 3174 N N . ALA B 1 113 ? -17.953 -15.797 0.644 1 82.94 113 ALA B N 1
ATOM 3175 C CA . ALA B 1 113 ? -18.875 -15.492 1.735 1 82.94 113 ALA B CA 1
ATOM 3176 C C . ALA B 1 113 ? -18.109 -15.18 3.023 1 82.94 113 ALA B C 1
ATOM 3178 O O . ALA B 1 113 ? -18.562 -14.367 3.834 1 82.94 113 ALA B O 1
ATOM 3179 N N . GLU B 1 114 ? -16.984 -15.797 3.152 1 84.62 114 GLU B N 1
ATOM 3180 C CA . GLU B 1 114 ? -16.234 -15.641 4.402 1 84.62 114 GLU B CA 1
ATOM 3181 C C . GLU B 1 114 ? -15.672 -14.227 4.531 1 84.62 114 GLU B C 1
ATOM 3183 O O . GLU B 1 114 ? -15.281 -13.812 5.621 1 84.62 114 GLU B O 1
ATOM 3188 N N . VAL B 1 115 ? -15.578 -13.516 3.445 1 76.75 115 VAL B N 1
ATOM 3189 C CA . VAL B 1 115 ? -15.133 -12.125 3.49 1 76.75 115 VAL B CA 1
ATOM 3190 C C . VAL B 1 115 ? -16.219 -11.25 4.117 1 76.75 115 VAL B C 1
ATOM 3192 O O . VAL B 1 115 ? -15.914 -10.273 4.797 1 76.75 115 VAL B O 1
ATOM 3195 N N . PHE B 1 116 ? -17.469 -11.68 3.965 1 73.44 116 PHE B N 1
ATOM 3196 C CA . PHE B 1 116 ? -18.609 -10.93 4.473 1 73.44 116 PHE B CA 1
ATOM 3197 C C . PHE B 1 116 ? -18.953 -11.367 5.891 1 73.44 116 PHE B C 1
ATOM 3199 O O . PHE B 1 116 ? -19.516 -10.586 6.668 1 73.44 116 PHE B O 1
ATOM 3206 N N . GLN B 1 117 ? -18.656 -12.562 6.16 1 76.94 117 GLN B N 1
ATOM 3207 C CA . GLN B 1 117 ? -18.859 -13.133 7.488 1 76.94 117 GLN B CA 1
ATOM 3208 C C . GLN B 1 117 ? -17.594 -13.789 8.016 1 76.94 117 GLN B C 1
ATOM 3210 O O . GLN B 1 117 ? -17.5 -15.016 8.047 1 76.94 117 GLN B O 1
ATOM 3215 N N . PRO B 1 118 ? -16.766 -12.93 8.492 1 73 118 PRO B N 1
ATOM 3216 C CA . PRO B 1 118 ? -15.469 -13.484 8.891 1 73 118 PRO B CA 1
ATOM 3217 C C . PRO B 1 118 ? -15.547 -14.305 10.172 1 73 118 PRO B C 1
ATOM 3219 O O . PRO B 1 118 ? -14.664 -15.125 10.438 1 73 118 PRO B O 1
ATOM 3222 N N . SER B 1 119 ? -16.609 -14.125 10.922 1 81 119 SER B N 1
ATOM 3223 C CA . SER B 1 119 ? -16.719 -14.844 12.188 1 81 119 SER B CA 1
ATOM 3224 C C . SER B 1 119 ? -17.109 -16.297 11.977 1 81 119 SER B C 1
ATOM 3226 O O . SER B 1 119 ? -17.875 -16.609 11.062 1 81 119 SER B O 1
ATOM 3228 N N . ILE B 1 120 ? -16.438 -17.156 12.625 1 84 120 ILE B N 1
ATOM 3229 C CA . ILE B 1 120 ? -16.734 -18.578 12.617 1 84 120 ILE B CA 1
ATOM 3230 C C . ILE B 1 120 ? -17.078 -19.047 14.031 1 84 120 ILE B C 1
ATOM 3232 O O . ILE B 1 120 ? -16.656 -18.438 15.008 1 84 120 ILE B O 1
ATOM 3236 N N . LYS B 1 121 ? -17.906 -20.062 14.039 1 84.62 121 LYS B N 1
ATOM 3237 C CA . LYS B 1 121 ? -18.25 -20.625 15.344 1 84.62 121 LYS B CA 1
ATOM 3238 C C . LYS B 1 121 ? -17 -21.062 16.094 1 84.62 121 LYS B C 1
ATOM 3240 O O . LYS B 1 121 ? -16.062 -21.578 15.5 1 84.62 121 LYS B O 1
ATOM 3245 N N . LYS B 1 122 ? -17.125 -20.844 17.406 1 84.94 122 LYS B N 1
ATOM 3246 C C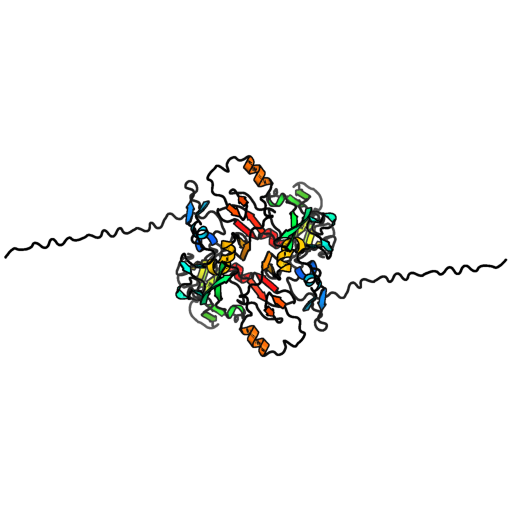A . LYS B 1 122 ? -16.016 -21.281 18.25 1 84.94 122 LYS B CA 1
ATOM 3247 C C . LYS B 1 122 ? -15.742 -22.766 18.078 1 84.94 122 LYS B C 1
ATOM 3249 O O . LYS B 1 122 ? -16.672 -23.578 18.031 1 84.94 122 LYS B O 1
ATOM 3254 N N . GLY B 1 123 ? -14.523 -23.188 17.938 1 84.12 123 GLY B N 1
ATOM 3255 C CA . GLY B 1 123 ? -14.133 -24.578 17.781 1 84.12 123 GLY B CA 1
ATOM 3256 C C . GLY B 1 123 ? -14.164 -25.062 16.359 1 84.12 123 GLY B C 1
ATOM 3257 O O . GLY B 1 123 ? -13.906 -26.234 16.078 1 84.12 123 GLY B O 1
ATOM 3258 N N . CYS B 1 124 ? -14.531 -24.188 15.555 1 90.38 124 CYS B N 1
ATOM 3259 C CA . CYS B 1 124 ? -14.586 -24.594 14.148 1 90.38 124 CYS B CA 1
ATOM 3260 C C . CYS B 1 124 ? -13.43 -23.984 13.367 1 90.38 124 CYS B C 1
ATOM 3262 O O . CYS B 1 124 ? -12.867 -22.969 13.766 1 90.38 124 CYS B O 1
ATOM 3264 N N . VAL B 1 125 ? -13.047 -24.688 12.297 1 91.75 125 VAL B N 1
ATOM 3265 C CA . VAL B 1 125 ? -12.016 -24.188 11.398 1 91.75 125 VAL B CA 1
ATOM 3266 C C . VAL B 1 125 ? -12.516 -24.25 9.953 1 91.75 125 VAL B C 1
ATOM 3268 O O . VAL B 1 125 ? -13.172 -25.219 9.562 1 91.75 125 VAL B O 1
ATOM 3271 N N . ARG B 1 126 ? -12.188 -23.297 9.164 1 93.81 126 ARG B N 1
ATOM 3272 C CA . ARG B 1 126 ? -12.57 -23.281 7.758 1 93.81 126 ARG B CA 1
ATOM 3273 C C . ARG B 1 126 ? -11.758 -24.297 6.957 1 93.81 126 ARG B C 1
ATOM 3275 O O . ARG B 1 126 ? -10.562 -24.453 7.191 1 93.81 126 ARG B O 1
ATOM 3282 N N . GLN B 1 127 ? -12.469 -24.922 6.086 1 95 127 GLN B N 1
ATOM 3283 C CA . GLN B 1 127 ? -11.844 -25.906 5.203 1 95 127 GLN B CA 1
ATOM 3284 C C . GLN B 1 127 ? -11.578 -25.312 3.822 1 95 127 GLN B C 1
ATOM 3286 O O . GLN B 1 127 ? -12.414 -24.594 3.275 1 95 127 GLN B O 1
ATOM 3291 N N . TYR B 1 128 ? -10.367 -25.625 3.289 1 96.12 128 TYR B N 1
ATOM 3292 C CA . TYR B 1 128 ? -9.992 -25.078 1.99 1 96.12 128 TYR B CA 1
ATOM 3293 C C . TYR B 1 128 ? -9.547 -26.188 1.045 1 96.12 128 TYR B C 1
ATOM 3295 O O . TYR B 1 128 ? -9.273 -27.312 1.479 1 96.12 128 TYR B O 1
ATOM 3303 N N . SER B 1 129 ? -9.562 -25.891 -0.212 1 96.25 129 SER B N 1
ATOM 3304 C CA . SER B 1 129 ? -9.047 -26.734 -1.29 1 96.25 129 SER B CA 1
ATOM 3305 C C . SER B 1 129 ? -8.25 -25.922 -2.297 1 96.25 129 SER B C 1
ATOM 3307 O O . SER B 1 129 ? -8.594 -24.766 -2.586 1 96.25 129 SER B O 1
ATOM 3309 N N . HIS B 1 130 ? -7.172 -26.562 -2.885 1 95.62 130 HIS B N 1
ATOM 3310 C CA . HIS B 1 130 ? -6.367 -25.859 -3.881 1 95.62 130 HIS B CA 1
ATOM 3311 C C . HIS B 1 130 ? -7.164 -25.625 -5.16 1 95.62 130 HIS B C 1
ATOM 3313 O O . HIS B 1 130 ? -6.781 -24.797 -5.988 1 95.62 130 HIS B O 1
ATOM 3319 N N . ASP B 1 131 ? -8.289 -26.25 -5.273 1 94.62 131 ASP B N 1
ATOM 3320 C CA . ASP B 1 131 ? -9.102 -26.141 -6.48 1 94.62 131 ASP B CA 1
ATOM 3321 C C . ASP B 1 131 ? -10.234 -25.141 -6.293 1 94.62 131 ASP B C 1
ATOM 3323 O O . ASP B 1 131 ? -11.062 -24.953 -7.184 1 94.62 131 ASP B O 1
ATOM 3327 N N . SER B 1 132 ? -10.266 -24.531 -5.121 1 94.12 132 SER B N 1
ATOM 3328 C CA . SER B 1 132 ? -11.352 -23.594 -4.82 1 94.12 132 SER B CA 1
ATOM 3329 C C . SER B 1 132 ? -10.805 -22.25 -4.383 1 94.12 132 SER B C 1
ATOM 3331 O O . SER B 1 132 ? -9.797 -22.172 -3.676 1 94.12 132 SER B O 1
ATOM 3333 N N . CYS B 1 133 ? -11.531 -21.266 -4.816 1 91.25 133 CYS B N 1
ATOM 3334 C CA . CYS B 1 133 ? -11.156 -19.922 -4.406 1 91.25 133 CYS B CA 1
ATOM 3335 C C . CYS B 1 133 ? -11.516 -19.672 -2.945 1 91.25 133 CYS B C 1
ATOM 3337 O O . CYS B 1 133 ? -10.734 -19.062 -2.203 1 91.25 133 CYS B O 1
ATOM 3339 N N . CYS B 1 134 ? -12.656 -20.141 -2.576 1 93.12 134 CYS B N 1
ATOM 3340 C CA . CYS B 1 134 ? -13.195 -19.844 -1.252 1 93.12 134 CYS B CA 1
ATOM 3341 C C . CYS B 1 134 ? -13.172 -21.094 -0.37 1 93.12 134 CYS B C 1
ATOM 3343 O O . CYS B 1 134 ? -12.875 -22.188 -0.844 1 93.12 134 CYS B O 1
ATOM 3345 N N . SER B 1 135 ? -13.406 -20.828 0.918 1 93.75 135 SER B N 1
ATOM 3346 C CA . SER B 1 135 ? -13.578 -21.953 1.815 1 93.75 135 SER B CA 1
ATOM 3347 C C . SER B 1 135 ? -14.664 -22.906 1.312 1 93.75 135 SER B C 1
ATOM 3349 O O . SER B 1 135 ? -15.68 -22.453 0.773 1 93.75 135 SER B O 1
ATOM 3351 N N . ILE B 1 136 ? -14.43 -24.156 1.509 1 95.38 136 ILE B N 1
ATOM 3352 C CA . ILE B 1 136 ? -15.391 -25.141 1.003 1 95.38 136 ILE B CA 1
ATOM 3353 C C . ILE B 1 136 ? -16.266 -25.641 2.15 1 95.38 136 ILE B C 1
ATOM 3355 O O . ILE B 1 136 ? -17.078 -26.547 1.963 1 95.38 136 ILE B O 1
ATOM 3359 N N . GLY B 1 137 ? -16.031 -25.109 3.309 1 92.19 137 GLY B N 1
ATOM 3360 C CA . GLY B 1 137 ? -16.812 -25.5 4.477 1 92.19 137 GLY B CA 1
ATOM 3361 C C . GLY B 1 137 ? -16.094 -25.219 5.785 1 92.19 137 GLY B C 1
ATOM 3362 O O . GLY B 1 137 ? -15.227 -24.344 5.852 1 92.19 137 GLY B O 1
ATOM 3363 N N . GLN B 1 138 ? -16.672 -25.828 6.75 1 91.12 138 GLN B N 1
ATOM 3364 C CA . GLN B 1 138 ? -16.078 -25.75 8.078 1 91.12 138 GLN B CA 1
ATOM 3365 C C . GLN B 1 138 ? -16.078 -27.109 8.773 1 91.12 138 GLN B C 1
ATOM 3367 O O . GLN B 1 138 ? -16.953 -27.938 8.516 1 91.12 138 GLN B O 1
ATOM 3372 N N . ASN B 1 139 ? -15.094 -27.328 9.492 1 90.5 139 ASN B N 1
ATOM 3373 C CA . ASN B 1 139 ? -15.016 -28.5 10.359 1 90.5 139 ASN B CA 1
ATOM 3374 C C . ASN B 1 139 ? -15.031 -28.094 11.836 1 90.5 139 ASN B C 1
ATOM 3376 O O . ASN B 1 139 ? -14.188 -27.312 12.281 1 90.5 139 ASN B O 1
ATOM 3380 N N . CYS B 1 140 ? -16.078 -28.578 12.602 1 88.38 140 CYS B N 1
ATOM 3381 C CA . CYS B 1 140 ? -16.219 -28.25 14.016 1 88.38 140 CYS B CA 1
ATOM 3382 C C . CYS B 1 140 ? -15.891 -29.453 14.883 1 88.38 140 CYS B C 1
ATOM 3384 O O . CYS B 1 140 ? -16.344 -30.578 14.602 1 88.38 140 CYS B O 1
ATOM 3386 N N . ARG B 1 141 ? -14.961 -29.25 15.844 1 75.62 141 ARG B N 1
ATOM 3387 C CA . ARG B 1 141 ? -14.609 -30.328 16.75 1 75.62 141 ARG B CA 1
ATOM 3388 C C . ARG B 1 141 ? -15.789 -30.703 17.641 1 75.62 141 ARG B C 1
ATOM 3390 O O . ARG B 1 141 ? -16.469 -29.828 18.188 1 75.62 141 ARG B O 1
ATOM 3397 N N . ASP B 1 142 ? -16.516 -31.75 17.453 1 62.72 142 ASP B N 1
ATOM 3398 C CA . ASP B 1 142 ? -17.391 -32.25 18.5 1 62.72 142 ASP B CA 1
ATOM 3399 C C . ASP B 1 142 ? -16.609 -32.594 19.766 1 62.72 142 ASP B C 1
ATOM 3401 O O . ASP B 1 142 ? -15.508 -33.156 19.672 1 62.72 142 ASP B O 1
ATOM 3405 N N . ARG B 1 143 ? -16.969 -31.969 21.031 1 51.88 143 ARG B N 1
ATOM 3406 C CA . ARG B 1 143 ? -16.344 -32.219 22.312 1 51.88 143 ARG B CA 1
ATOM 3407 C C . ARG B 1 143 ? -16.094 -33.719 22.531 1 51.88 143 ARG B C 1
ATOM 3409 O O . ARG B 1 143 ? -15.25 -34.125 23.328 1 51.88 143 ARG B O 1
ATOM 3416 N N . GLU B 1 144 ? -17.016 -34.531 22.281 1 45.62 144 GLU B N 1
ATOM 3417 C CA . GLU B 1 144 ? -17.016 -35.938 22.688 1 45.62 144 GLU B CA 1
ATOM 3418 C C . GLU B 1 144 ? -16.328 -36.812 21.641 1 45.62 144 GLU B C 1
ATOM 3420 O O . GLU B 1 144 ? -16.719 -36.781 20.469 1 45.62 144 GLU B O 1
ATOM 3425 N N . GLY B 1 145 ? -15.242 -37.781 21.891 1 48.53 145 GLY B N 1
ATOM 3426 C CA . GLY B 1 145 ? -14.523 -39 21.578 1 48.53 145 GLY B CA 1
ATOM 3427 C C . GLY B 1 145 ? -13.867 -39 20.219 1 48.53 145 GLY B C 1
ATOM 3428 O O . GLY B 1 145 ? -13.516 -40.031 19.672 1 48.53 145 GLY B O 1
ATOM 3429 N N . SER B 1 146 ? -14.398 -38.156 19.328 1 49.03 146 SER B N 1
ATOM 3430 C CA . SER B 1 146 ? -14.023 -38.562 17.984 1 49.03 146 SER B CA 1
ATOM 3431 C C . SER B 1 146 ? -12.508 -38.594 17.828 1 49.03 146 SER B C 1
ATOM 3433 O O . SER B 1 146 ? -11.781 -37.906 18.531 1 49.03 146 SER B O 1
ATOM 3435 N N . ASP B 1 147 ? -11.992 -39.531 16.875 1 50.69 147 ASP B N 1
ATOM 3436 C CA . ASP B 1 147 ? -10.688 -39.969 16.391 1 50.69 147 ASP B CA 1
ATOM 3437 C C . ASP B 1 147 ? -9.766 -38.781 16.156 1 50.69 147 ASP B C 1
ATOM 3439 O O . ASP B 1 147 ? -10.234 -37.656 15.992 1 50.69 147 ASP B O 1
ATOM 3443 N N . ALA B 1 148 ? -8.32 -39.156 16 1 55.72 148 ALA B N 1
ATOM 3444 C CA . ALA B 1 148 ? -7.066 -38.406 15.914 1 55.72 148 ALA B CA 1
ATOM 3445 C C . ALA B 1 148 ? -7.156 -37.312 14.852 1 55.72 148 ALA B C 1
ATOM 3447 O O . ALA B 1 148 ? -7.246 -37.625 13.656 1 55.72 148 ALA B O 1
ATOM 3448 N N . ALA B 1 149 ? -7.633 -36.125 15.172 1 73.44 149 ALA B N 1
ATOM 3449 C CA . ALA B 1 149 ? -7.703 -34.969 14.273 1 73.44 149 ALA B CA 1
ATOM 3450 C C . ALA B 1 149 ? -6.352 -34.719 13.609 1 73.44 149 ALA B C 1
ATOM 3452 O O . ALA B 1 149 ? -5.309 -34.781 14.266 1 73.44 149 ALA B O 1
ATOM 3453 N N . VAL B 1 150 ? -6.223 -35.094 12.297 1 87.81 150 VAL B N 1
ATOM 3454 C CA . VAL B 1 150 ? -5.035 -34.781 11.516 1 87.81 150 VAL B CA 1
ATOM 3455 C C . VAL B 1 150 ? -4.625 -33.344 11.766 1 87.81 150 VAL B C 1
ATOM 3457 O O . VAL B 1 150 ? -5.461 -32.438 11.688 1 87.81 150 VAL B O 1
ATOM 3460 N N . THR B 1 151 ? -3.393 -33.156 12.289 1 93 151 THR B N 1
ATOM 3461 C CA . THR B 1 151 ? -2.834 -31.812 12.477 1 93 151 THR B CA 1
ATOM 3462 C C . THR B 1 151 ? -1.5 -31.672 11.742 1 93 151 THR B C 1
ATOM 3464 O O . THR B 1 151 ? -0.836 -32.656 11.461 1 93 151 THR B O 1
ATOM 3467 N N . CYS B 1 152 ? -1.21 -30.578 11.297 1 95.25 152 CYS B N 1
ATOM 3468 C CA . CYS B 1 152 ? 0.08 -30.203 10.727 1 95.25 152 CYS B CA 1
ATOM 3469 C C . CYS B 1 152 ? 0.811 -29.203 11.617 1 95.25 152 CYS B C 1
ATOM 3471 O O . CYS B 1 152 ? 0.183 -28.344 12.242 1 95.25 152 CYS B O 1
ATOM 3473 N N . GLU B 1 153 ? 2.062 -29.422 11.719 1 94.06 153 GLU B N 1
ATOM 3474 C CA . GLU B 1 153 ? 2.865 -28.531 12.547 1 94.06 153 GLU B CA 1
ATOM 3475 C C . GLU B 1 153 ? 4.086 -28.016 11.781 1 94.06 153 GLU B C 1
ATOM 3477 O O . GLU B 1 153 ? 4.758 -28.797 11.094 1 94.06 153 GLU B O 1
ATOM 3482 N N . TYR B 1 154 ? 4.305 -26.75 11.93 1 93.19 154 TYR B N 1
ATOM 3483 C CA . TYR B 1 154 ? 5.469 -26.109 11.336 1 93.19 154 TYR B CA 1
ATOM 3484 C C . TYR B 1 154 ? 5.75 -24.766 12 1 93.19 154 TYR B C 1
ATOM 3486 O O . TYR B 1 154 ? 4.828 -23.984 12.25 1 93.19 154 TYR B O 1
ATOM 3494 N N . GLY B 1 155 ? 7.016 -24.438 12.242 1 90.25 155 GLY B N 1
ATOM 3495 C CA . GLY B 1 155 ? 7.406 -23.156 12.805 1 90.25 155 GLY B CA 1
ATOM 3496 C C . GLY B 1 155 ? 6.715 -22.844 14.117 1 90.25 155 GLY B C 1
ATOM 3497 O O . GLY B 1 155 ? 6.371 -21.703 14.391 1 90.25 155 GLY B O 1
ATOM 3498 N N . GLY B 1 156 ? 6.266 -23.781 14.805 1 91 156 GLY B N 1
ATOM 3499 C CA . GLY B 1 156 ? 5.641 -23.578 16.109 1 91 156 GLY B CA 1
ATOM 3500 C C . GLY B 1 156 ? 4.141 -23.375 16.016 1 91 156 GLY B C 1
ATOM 3501 O O . GLY B 1 156 ? 3.479 -23.141 17.031 1 91 156 GLY B O 1
ATOM 3502 N N . GLU B 1 157 ? 3.623 -23.406 14.859 1 93.5 157 GLU B N 1
ATOM 3503 C CA . GLU B 1 157 ? 2.186 -23.25 14.664 1 93.5 157 GLU B CA 1
ATOM 3504 C C . GLU B 1 157 ? 1.539 -24.578 14.273 1 93.5 157 GLU B C 1
ATOM 3506 O O . GLU B 1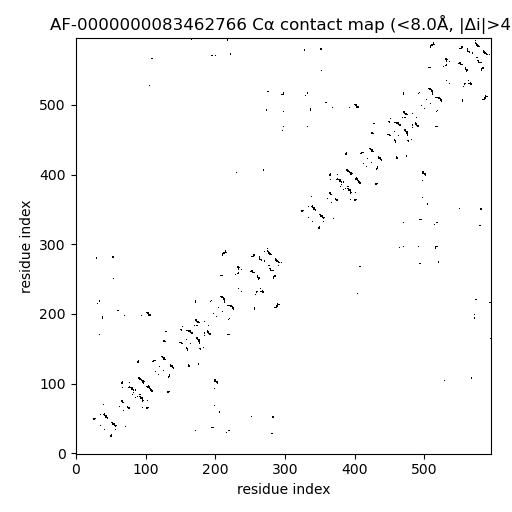 157 ? 2.191 -25.438 13.68 1 93.5 157 GLU B O 1
ATOM 3511 N N . VAL B 1 158 ? 0.315 -24.719 14.695 1 93.56 158 VAL B N 1
ATOM 3512 C CA . VAL B 1 158 ? -0.411 -25.953 14.422 1 93.56 158 VAL B CA 1
ATOM 3513 C C . VAL B 1 158 ? -1.688 -25.641 13.641 1 93.56 158 VAL B C 1
ATOM 3515 O O . VAL B 1 158 ? -2.395 -24.688 13.953 1 93.56 158 VAL B O 1
ATOM 3518 N N . TRP B 1 159 ? -1.951 -26.438 12.656 1 95 159 TRP B N 1
ATOM 3519 C CA . TRP B 1 159 ? -3.16 -26.328 11.852 1 95 159 TRP B CA 1
ATOM 3520 C C . TRP B 1 159 ? -3.906 -27.656 11.797 1 95 159 TRP B C 1
ATOM 3522 O O . TRP B 1 159 ? -3.291 -28.719 11.844 1 95 159 TRP B O 1
ATOM 3532 N N . GLU B 1 160 ? -5.203 -27.547 11.664 1 93.06 160 GLU B N 1
ATOM 3533 C CA . GLU B 1 160 ? -6.031 -28.734 11.516 1 93.06 160 GLU B CA 1
ATOM 3534 C C . GLU B 1 160 ? -6.191 -29.109 10.039 1 93.06 160 GLU B C 1
ATOM 3536 O O . GLU B 1 160 ? -5.918 -28.297 9.156 1 93.06 160 GLU B O 1
ATOM 3541 N N . GLU B 1 161 ? -6.586 -30.328 9.891 1 93.94 161 GLU B N 1
ATOM 3542 C CA . GLU B 1 161 ? -6.797 -30.797 8.523 1 93.94 161 GLU B CA 1
ATOM 3543 C C . GLU B 1 161 ? -7.738 -29.875 7.762 1 93.94 161 GLU B C 1
ATOM 3545 O O . GLU B 1 161 ? -8.805 -29.516 8.266 1 93.94 161 GLU B O 1
ATOM 3550 N N . GLY B 1 162 ? -7.309 -29.5 6.559 1 95.69 162 GLY B N 1
ATOM 3551 C CA . GLY B 1 162 ? -8.141 -28.672 5.703 1 95.69 162 GLY B CA 1
ATOM 3552 C C . GLY B 1 162 ? -7.91 -27.188 5.906 1 95.69 162 GLY B C 1
ATOM 3553 O O . GLY B 1 162 ? -8.367 -26.359 5.105 1 95.69 162 GLY B O 1
ATOM 3554 N N . GLN B 1 163 ? -7.195 -26.859 6.93 1 95.19 163 GLN B N 1
ATOM 3555 C CA . GLN B 1 163 ? -6.906 -25.453 7.215 1 95.19 163 GLN B CA 1
ATOM 3556 C C . GLN B 1 163 ? -5.789 -24.938 6.32 1 95.19 163 GLN B C 1
ATOM 3558 O O . GLN B 1 163 ? -4.816 -25.641 6.055 1 95.19 163 GLN B O 1
ATOM 3563 N N . ALA B 1 164 ? -5.992 -23.766 5.871 1 95.06 164 ALA B N 1
ATOM 3564 C CA . ALA B 1 164 ? -4.941 -23.141 5.07 1 95.06 164 ALA B CA 1
ATOM 3565 C C . ALA B 1 164 ? -3.904 -22.469 5.961 1 95.06 164 ALA B C 1
ATOM 3567 O O . ALA B 1 164 ? -4.23 -21.984 7.047 1 95.06 164 ALA B O 1
ATOM 3568 N N . PHE B 1 165 ? -2.658 -22.484 5.492 1 95.19 165 PHE B N 1
ATOM 3569 C CA . PHE B 1 165 ? -1.615 -21.734 6.18 1 95.19 165 PHE B CA 1
ATOM 3570 C C . PHE B 1 165 ? -0.58 -21.219 5.188 1 95.19 165 PHE B C 1
ATOM 3572 O O . PHE B 1 165 ? -0.512 -21.688 4.051 1 95.19 165 PHE B O 1
ATOM 3579 N N . TYR B 1 166 ? 0.171 -20.25 5.562 1 93.88 166 TYR B N 1
ATOM 3580 C CA . TYR B 1 166 ? 1.096 -19.5 4.723 1 93.88 166 TYR B CA 1
ATOM 3581 C C . TYR B 1 166 ? 2.469 -19.391 5.375 1 93.88 166 TYR B C 1
ATOM 3583 O O . TYR B 1 166 ? 2.68 -18.562 6.262 1 93.88 166 TYR B O 1
ATOM 3591 N N . PRO B 1 167 ? 3.377 -20.188 4.852 1 92.94 167 PRO B N 1
ATOM 3592 C CA . PRO B 1 167 ? 4.688 -20.203 5.5 1 92.94 167 PRO B CA 1
ATOM 3593 C C . PRO B 1 167 ? 5.473 -18.906 5.258 1 92.94 167 PRO B C 1
ATOM 3595 O O . PRO B 1 167 ? 5.566 -18.438 4.121 1 92.94 167 PRO B O 1
ATOM 3598 N N . LYS B 1 168 ? 6.129 -18.406 6.25 1 87.94 168 LYS B N 1
ATOM 3599 C CA . LYS B 1 168 ? 6.891 -17.156 6.164 1 87.94 168 LYS B CA 1
ATOM 3600 C C . LYS B 1 168 ? 8.109 -17.328 5.262 1 87.94 168 LYS B C 1
ATOM 3602 O O . LYS B 1 168 ? 8.531 -16.391 4.59 1 87.94 168 LYS B O 1
ATOM 3607 N N . GLU B 1 169 ? 8.633 -18.516 5.219 1 89.06 169 GLU B N 1
ATOM 3608 C CA . GLU B 1 169 ? 9.844 -18.797 4.453 1 89.06 169 GLU B CA 1
ATOM 3609 C C . GLU B 1 169 ? 9.547 -18.859 2.957 1 89.06 169 GLU B C 1
ATOM 3611 O O . GLU B 1 169 ? 10.461 -18.719 2.137 1 89.06 169 GLU B O 1
ATOM 3616 N N . LYS B 1 170 ? 8.352 -19.188 2.643 1 92 170 LYS B N 1
ATOM 3617 C CA . LYS B 1 170 ? 7.898 -19.25 1.256 1 92 170 LYS B CA 1
ATOM 3618 C C . LYS B 1 170 ? 6.66 -18.391 1.041 1 92 170 LYS B C 1
ATOM 3620 O O . LYS B 1 170 ? 5.547 -18.906 0.909 1 92 170 LYS B O 1
ATOM 3625 N N . PRO B 1 171 ? 6.902 -17.125 0.909 1 91.06 171 PRO B N 1
ATOM 3626 C CA . PRO B 1 171 ? 5.773 -16.188 0.933 1 91.06 171 PRO B CA 1
ATOM 3627 C C . PRO B 1 171 ? 4.832 -16.375 -0.255 1 91.06 171 PRO B C 1
ATOM 3629 O O . PRO B 1 171 ? 3.691 -15.898 -0.219 1 91.06 171 PRO B O 1
ATOM 3632 N N . CYS B 1 172 ? 5.254 -17.094 -1.243 1 94.12 172 CYS B N 1
ATOM 3633 C CA . CYS B 1 172 ? 4.406 -17.219 -2.424 1 94.12 172 CYS B CA 1
ATOM 3634 C C . CYS B 1 172 ? 3.754 -18.609 -2.484 1 94.12 172 CYS B C 1
ATOM 3636 O O . CYS B 1 172 ? 3.361 -19.062 -3.559 1 94.12 172 CYS B O 1
ATOM 3638 N N . LYS B 1 173 ? 3.643 -19.281 -1.319 1 95.12 173 LYS B N 1
ATOM 3639 C CA . LYS B 1 173 ? 2.994 -20.594 -1.239 1 95.12 173 LYS B CA 1
ATOM 3640 C C . LYS B 1 173 ? 1.746 -20.531 -0.362 1 95.12 173 LYS B C 1
ATOM 3642 O O . LYS B 1 173 ? 1.752 -19.891 0.692 1 95.12 173 LYS B O 1
ATOM 3647 N N . LYS B 1 174 ? 0.696 -21.047 -0.863 1 95.75 174 LYS B N 1
ATOM 3648 C CA . LYS B 1 174 ? -0.482 -21.375 -0.064 1 95.75 174 LYS B CA 1
ATOM 3649 C C . LYS B 1 174 ? -0.535 -22.875 0.257 1 95.75 174 LYS B C 1
ATOM 3651 O O . LYS B 1 174 ? -0.5 -23.703 -0.648 1 95.75 174 LYS B O 1
ATOM 3656 N N . CYS B 1 175 ? -0.643 -23.172 1.555 1 97.38 175 CYS B N 1
ATOM 3657 C CA . CYS B 1 175 ? -0.632 -24.578 1.962 1 97.38 175 CYS B CA 1
ATOM 3658 C C . CYS B 1 175 ? -1.94 -24.953 2.645 1 97.38 175 CYS B C 1
ATOM 3660 O O . CYS B 1 175 ? -2.619 -24.109 3.215 1 97.38 175 CYS B O 1
ATOM 3662 N N . ILE B 1 176 ? -2.318 -26.156 2.486 1 97.56 176 ILE B N 1
ATOM 3663 C CA . ILE B 1 176 ? -3.471 -26.75 3.162 1 97.56 176 ILE B CA 1
ATOM 3664 C C . ILE B 1 176 ? -3.045 -28 3.918 1 97.56 176 ILE B C 1
ATOM 3666 O O . ILE B 1 176 ? -2.416 -28.891 3.346 1 97.56 176 ILE B O 1
ATOM 3670 N N . CYS B 1 177 ? -3.398 -27.984 5.203 1 97.5 177 CYS B N 1
ATOM 3671 C CA . CYS B 1 177 ? -2.994 -29.109 6.043 1 97.5 177 CYS B CA 1
ATOM 3672 C C . CYS B 1 177 ? -3.693 -30.391 5.617 1 97.5 177 CYS B C 1
ATOM 3674 O O . CYS B 1 177 ? -4.926 -30.453 5.566 1 97.5 177 CYS B O 1
ATOM 3676 N N . LYS B 1 178 ? -2.918 -31.359 5.281 1 95.75 178 LYS B N 1
ATOM 3677 C CA . LYS B 1 178 ? -3.373 -32.688 4.93 1 95.75 178 LYS B CA 1
ATOM 3678 C C . LYS B 1 178 ? -2.516 -33.781 5.605 1 95.75 178 LYS B C 1
ATOM 3680 O O . LYS B 1 178 ? -1.354 -33.531 5.941 1 95.75 178 LYS B O 1
ATOM 3685 N N . GLN B 1 179 ? -3.184 -34.844 5.785 1 93.94 179 GLN B N 1
ATOM 3686 C CA . GLN B 1 179 ? -2.436 -35.969 6.344 1 93.94 179 GLN B CA 1
ATOM 3687 C C . GLN B 1 179 ? -1.159 -36.25 5.547 1 93.94 179 GLN B C 1
ATOM 3689 O O . GLN B 1 179 ? -1.18 -36.25 4.316 1 93.94 179 GLN B O 1
ATOM 3694 N N . GLY B 1 180 ? -0.035 -36.406 6.246 1 94.12 180 GLY B N 1
ATOM 3695 C CA . GLY B 1 180 ? 1.218 -36.75 5.578 1 94.12 180 GLY B CA 1
ATOM 3696 C C . GLY B 1 180 ? 2.121 -35.531 5.398 1 94.12 180 GLY B C 1
ATOM 3697 O O . GLY B 1 180 ? 3.268 -35.656 4.969 1 94.12 180 GLY B O 1
ATOM 3698 N N . PHE B 1 181 ? 1.563 -34.375 5.66 1 95.62 181 PHE B N 1
ATOM 3699 C CA . PHE B 1 181 ? 2.404 -33.188 5.562 1 95.62 181 PHE B CA 1
ATOM 3700 C C . PHE B 1 181 ? 3.701 -33.375 6.34 1 95.62 181 PHE B C 1
ATOM 3702 O O . PHE B 1 181 ? 3.676 -33.75 7.516 1 95.62 181 PHE B O 1
ATOM 3709 N N . ASN B 1 182 ? 4.824 -33.031 5.68 1 93.44 182 ASN B N 1
ATOM 3710 C CA . ASN B 1 182 ? 6.121 -33.312 6.285 1 93.44 182 ASN B CA 1
ATOM 3711 C C . ASN B 1 182 ? 6.98 -32.062 6.391 1 93.44 182 ASN B C 1
ATOM 3713 O O . ASN B 1 182 ? 8.188 -32.156 6.598 1 93.44 182 ASN B O 1
ATOM 3717 N N . GLY B 1 183 ? 6.453 -30.953 6.105 1 93.06 183 GLY B N 1
ATOM 3718 C CA . GLY B 1 183 ? 7.199 -29.703 6.254 1 93.06 183 GLY B CA 1
ATOM 3719 C C . GLY B 1 183 ? 7.746 -29.172 4.941 1 93.06 183 GLY B C 1
ATOM 3720 O O . GLY B 1 183 ? 8.422 -28.156 4.914 1 93.06 183 GLY B O 1
ATOM 3721 N N . THR B 1 184 ? 7.426 -29.906 3.922 1 94.12 184 THR B N 1
ATOM 3722 C CA . THR B 1 184 ? 7.828 -29.406 2.609 1 94.12 184 THR B CA 1
ATOM 3723 C C . THR B 1 184 ? 6.695 -28.625 1.952 1 94.12 184 THR B C 1
ATOM 3725 O O . THR B 1 184 ? 5.523 -28.969 2.115 1 94.12 184 THR B O 1
ATOM 3728 N N . PHE B 1 185 ? 7.059 -27.672 1.241 1 95.69 185 PHE B N 1
ATOM 3729 C CA . PHE B 1 185 ? 6.062 -26.75 0.698 1 95.69 185 PHE B CA 1
ATOM 3730 C C . PHE B 1 185 ? 5.828 -27.031 -0.784 1 95.69 185 PHE B C 1
ATOM 3732 O O . PHE B 1 185 ? 5.906 -26.109 -1.606 1 95.69 185 PHE B O 1
ATOM 3739 N N . VAL B 1 186 ? 5.602 -28.266 -1.057 1 95.81 186 VAL B N 1
ATOM 3740 C CA . VAL B 1 186 ? 5.383 -28.688 -2.438 1 95.81 186 VAL B CA 1
ATOM 3741 C C . VAL B 1 186 ? 3.998 -29.312 -2.57 1 95.81 186 VAL B C 1
ATOM 3743 O O . VAL B 1 186 ? 3.334 -29.594 -1.569 1 95.81 186 VAL B O 1
ATOM 3746 N N . SER B 1 187 ? 3.52 -29.453 -3.801 1 94.12 187 SER B N 1
ATOM 3747 C CA . SER B 1 187 ? 2.277 -30.172 -4.051 1 94.12 187 SER B CA 1
ATOM 3748 C C . SER B 1 187 ? 2.336 -31.578 -3.471 1 94.12 187 SER B C 1
ATOM 3750 O O . SER B 1 187 ? 3.391 -32.219 -3.48 1 94.12 187 SER B O 1
ATOM 3752 N N . PRO B 1 188 ? 1.364 -32.094 -2.924 1 95.94 188 PRO B N 1
ATOM 3753 C CA . PRO B 1 188 ? -0.011 -31.578 -2.961 1 95.94 188 PRO B CA 1
ATOM 3754 C C . PRO B 1 188 ? -0.342 -30.672 -1.773 1 95.94 188 PRO B C 1
ATOM 3756 O O . PRO B 1 188 ? -1.478 -30.203 -1.644 1 95.94 188 PRO B O 1
ATOM 3759 N N . TYR B 1 189 ? 0.559 -30.453 -0.92 1 96.88 189 TYR B N 1
ATOM 3760 C CA . TYR B 1 189 ? 0.291 -29.719 0.307 1 96.88 189 TYR B CA 1
ATOM 3761 C C . TYR B 1 189 ? 0.259 -28.219 0.043 1 96.88 189 TYR B C 1
ATOM 3763 O O . TYR B 1 189 ? -0.548 -27.484 0.631 1 96.88 189 TYR B O 1
ATOM 3771 N N . CYS B 1 190 ? 1.143 -27.797 -0.814 1 97.5 190 CYS B N 1
ATOM 3772 C CA . CYS B 1 190 ? 1.259 -26.375 -1.071 1 97.5 190 CYS B CA 1
ATOM 3773 C C . CYS B 1 190 ? 1.234 -26.078 -2.568 1 97.5 190 CYS B C 1
ATOM 3775 O O . CYS B 1 190 ? 1.684 -26.906 -3.369 1 97.5 190 CYS B O 1
ATOM 3777 N N . GLU B 1 191 ? 0.701 -25.016 -2.924 1 96.31 191 GLU B N 1
ATOM 3778 C CA . GLU B 1 191 ? 0.686 -24.531 -4.297 1 96.31 191 GLU B CA 1
ATOM 3779 C C . GLU B 1 191 ? 1.092 -23.062 -4.363 1 96.31 191 GLU B C 1
ATOM 3781 O O . GLU B 1 191 ? 1.066 -22.359 -3.352 1 96.31 191 GLU B O 1
ATOM 3786 N N . ASP B 1 192 ? 1.501 -22.625 -5.578 1 94.56 192 ASP B N 1
ATOM 3787 C CA . ASP B 1 192 ? 1.932 -21.25 -5.773 1 94.56 192 ASP B CA 1
ATOM 3788 C C . ASP B 1 192 ? 0.739 -20.297 -5.773 1 94.56 192 ASP B C 1
ATOM 3790 O O . ASP B 1 192 ? -0.31 -20.609 -6.344 1 94.56 192 ASP B O 1
ATOM 3794 N N . ILE B 1 193 ? 0.965 -19.188 -5.156 1 93.44 193 ILE B N 1
ATOM 3795 C CA . ILE B 1 193 ? -0.021 -18.109 -5.195 1 93.44 193 ILE B CA 1
ATOM 3796 C C . ILE B 1 193 ? 0.027 -17.422 -6.555 1 93.44 193 ILE B C 1
ATOM 3798 O O . ILE B 1 193 ? 1.107 -17.188 -7.105 1 93.44 193 ILE B O 1
ATOM 3802 N N . ILE B 1 194 ? -1.115 -17.141 -7.102 1 92.88 194 ILE B N 1
ATOM 3803 C CA . ILE B 1 194 ? -1.228 -16.391 -8.352 1 92.88 194 ILE B CA 1
ATOM 3804 C C . ILE B 1 194 ? -1.692 -14.961 -8.055 1 92.88 194 ILE B C 1
ATOM 3806 O O . ILE B 1 194 ? -2.686 -14.758 -7.352 1 92.88 194 ILE B O 1
ATOM 3810 N N . CYS B 1 195 ? -1.005 -13.984 -8.633 1 92.69 195 CYS B N 1
ATOM 3811 C CA . CYS B 1 195 ? -1.287 -12.586 -8.305 1 92.69 195 CYS B CA 1
ATOM 3812 C C . CYS B 1 195 ? -2.141 -11.938 -9.391 1 92.69 195 CYS B C 1
ATOM 3814 O O . CYS B 1 195 ? -2.564 -10.789 -9.242 1 92.69 195 CYS B O 1
ATOM 3816 N N . GLU B 1 196 ? -2.342 -12.617 -10.477 1 92.06 196 GLU B N 1
ATOM 3817 C CA . GLU B 1 196 ? -3.24 -12.188 -11.539 1 92.06 196 GLU B CA 1
ATOM 3818 C C . GLU B 1 196 ? -2.828 -10.828 -12.094 1 92.06 196 GLU B C 1
ATOM 3820 O O . GLU B 1 196 ? -3.68 -9.984 -12.391 1 92.06 196 GLU B O 1
ATOM 3825 N N . MET B 1 197 ? -1.633 -10.5 -12.234 1 92.62 197 MET B N 1
ATOM 3826 C CA . MET B 1 197 ? -1.113 -9.18 -12.594 1 92.62 197 MET B CA 1
ATOM 3827 C C . MET B 1 197 ? -1.522 -8.805 -14.008 1 92.62 197 MET B C 1
ATOM 3829 O O . MET B 1 197 ? -1.942 -7.668 -14.258 1 92.62 197 MET B O 1
ATOM 3833 N N . GLU B 1 198 ? -1.486 -9.742 -14.938 1 92.56 198 GLU B N 1
ATOM 3834 C CA . GLU B 1 198 ? -1.843 -9.453 -16.328 1 92.56 198 GLU B CA 1
ATOM 3835 C C . GLU B 1 198 ? -3.33 -9.133 -16.453 1 92.56 198 GLU B C 1
ATOM 3837 O O . GLU B 1 198 ? -3.744 -8.461 -17.391 1 92.56 198 GLU B O 1
ATOM 3842 N N . LEU B 1 199 ? -4.07 -9.633 -15.555 1 92.12 199 LEU B N 1
ATOM 3843 C CA . LEU B 1 199 ? -5.516 -9.453 -15.633 1 92.12 199 LEU B CA 1
ATOM 3844 C C . LEU B 1 199 ? -5.934 -8.117 -15.031 1 92.12 199 LEU B C 1
ATOM 3846 O O . LEU B 1 199 ? -6.855 -7.473 -15.531 1 92.12 199 LEU B O 1
ATOM 3850 N N . HIS B 1 200 ? -5.156 -7.73 -14.078 1 88.38 200 HIS B N 1
ATOM 3851 C CA . HIS B 1 200 ? -5.66 -6.586 -13.328 1 88.38 200 HIS B CA 1
ATOM 3852 C C . HIS B 1 200 ? -4.785 -5.355 -13.555 1 88.38 200 HIS B C 1
ATOM 3854 O O . HIS B 1 200 ? -5.211 -4.23 -13.281 1 88.38 200 HIS B O 1
ATOM 3860 N N . TYR B 1 201 ? -3.594 -5.523 -14.07 1 88.94 201 TYR B N 1
ATOM 3861 C CA . TYR B 1 201 ? -2.67 -4.395 -14.109 1 88.94 201 TYR B CA 1
ATOM 3862 C C . TYR B 1 201 ? -2.053 -4.242 -15.492 1 88.94 201 TYR B C 1
ATOM 3864 O O . TYR B 1 201 ? -0.964 -3.678 -15.633 1 88.94 201 TYR B O 1
ATOM 3872 N N . ALA B 1 202 ? -2.688 -4.723 -16.516 1 89.38 202 ALA B N 1
ATOM 3873 C CA . ALA B 1 202 ? -2.143 -4.684 -17.859 1 89.38 202 ALA B CA 1
ATOM 3874 C C . ALA B 1 202 ? -1.87 -3.246 -18.297 1 89.38 202 ALA B C 1
ATOM 3876 O O . ALA B 1 202 ? -0.851 -2.969 -18.938 1 89.38 202 ALA B O 1
ATOM 3877 N N . ASP B 1 203 ? -2.777 -2.355 -18 1 85.56 203 ASP B N 1
ATOM 3878 C CA . ASP B 1 203 ? -2.611 -0.96 -18.391 1 85.56 203 ASP B CA 1
ATOM 3879 C C . ASP B 1 203 ? -1.424 -0.323 -17.672 1 85.56 203 ASP B C 1
ATOM 3881 O O . ASP B 1 203 ? -0.652 0.423 -18.281 1 85.56 203 ASP B O 1
ATOM 3885 N N . TYR B 1 204 ? -1.216 -0.624 -16.375 1 87.94 204 TYR B N 1
ATOM 3886 C CA . TYR B 1 204 ? -0.082 -0.114 -15.617 1 87.94 204 TYR B CA 1
ATOM 3887 C C . TYR B 1 204 ? 1.233 -0.649 -16.172 1 87.94 204 TYR B C 1
ATOM 3889 O O . TYR B 1 204 ? 2.205 0.097 -16.312 1 87.94 204 TYR B O 1
ATOM 3897 N N . ILE B 1 205 ? 1.222 -1.937 -16.484 1 91.44 205 ILE B N 1
ATOM 3898 C CA . ILE B 1 205 ? 2.41 -2.578 -17.031 1 91.44 205 ILE B CA 1
ATOM 3899 C C . ILE B 1 205 ? 2.779 -1.928 -18.359 1 91.44 205 ILE B C 1
ATOM 3901 O O . ILE B 1 205 ? 3.941 -1.589 -18.594 1 91.44 205 ILE B O 1
ATOM 3905 N N . SER B 1 206 ? 1.808 -1.668 -19.203 1 87.81 206 SER B N 1
ATOM 3906 C CA . SER B 1 206 ? 2.043 -1.08 -20.516 1 87.81 206 SER B CA 1
ATOM 3907 C C . SER B 1 206 ? 2.527 0.361 -20.391 1 87.81 206 SER B C 1
ATOM 3909 O O . SER B 1 206 ? 3.25 0.853 -21.266 1 87.81 206 SER B O 1
ATOM 3911 N N . GLU B 1 207 ? 2.158 1.013 -19.328 1 87.12 207 GLU B N 1
ATOM 3912 C CA . GLU B 1 207 ? 2.543 2.404 -19.125 1 87.12 207 GLU B CA 1
ATOM 3913 C C . GLU B 1 207 ? 3.922 2.504 -18.469 1 87.12 207 GLU B C 1
ATOM 3915 O O . GLU B 1 207 ? 4.434 3.604 -18.25 1 87.12 207 GLU B O 1
ATOM 3920 N N . GLY B 1 208 ? 4.492 1.394 -18.203 1 92 208 GLY B N 1
ATOM 3921 C CA . GLY B 1 208 ? 5.828 1.376 -17.641 1 92 208 GLY B CA 1
ATOM 3922 C C . GLY B 1 208 ? 5.844 1.521 -16.125 1 92 208 GLY B C 1
ATOM 3923 O O . GLY B 1 208 ? 6.863 1.889 -15.539 1 92 208 GLY B O 1
ATOM 3924 N N . CYS B 1 209 ? 4.719 1.223 -15.469 1 95.19 209 CYS B N 1
ATOM 3925 C CA . CYS B 1 209 ? 4.664 1.267 -14.008 1 95.19 209 CYS B CA 1
ATOM 3926 C C . CYS B 1 209 ? 5.434 0.099 -13.398 1 95.19 209 CYS B C 1
ATOM 3928 O O . CYS B 1 209 ? 5.742 -0.873 -14.086 1 95.19 209 CYS B O 1
ATOM 3930 N N . THR B 1 210 ? 5.758 0.271 -12.156 1 97.25 210 THR B N 1
ATOM 3931 C CA . THR B 1 210 ? 6.473 -0.781 -11.445 1 97.25 210 THR B CA 1
ATOM 3932 C C . THR B 1 210 ? 5.652 -1.279 -10.258 1 97.25 210 THR B C 1
ATOM 3934 O O . THR B 1 210 ? 4.914 -0.511 -9.641 1 97.25 210 THR B O 1
ATOM 3937 N N . PRO B 1 211 ? 5.77 -2.607 -9.977 1 96.62 211 PRO B N 1
ATOM 3938 C CA . PRO B 1 211 ? 5.027 -3.123 -8.82 1 96.62 211 PRO B CA 1
ATOM 3939 C C . PRO B 1 211 ? 5.621 -2.676 -7.488 1 96.62 211 PRO B C 1
ATOM 3941 O O . PRO B 1 211 ? 6.844 -2.58 -7.355 1 96.62 211 PRO B O 1
ATOM 3944 N N . VAL B 1 212 ? 4.738 -2.395 -6.535 1 95.69 212 VAL B N 1
ATOM 3945 C CA . VAL B 1 212 ? 5.145 -2.018 -5.188 1 95.69 212 VAL B CA 1
ATOM 3946 C C . VAL B 1 212 ? 4.711 -3.096 -4.195 1 95.69 212 VAL B C 1
ATOM 3948 O O . VAL B 1 212 ? 3.523 -3.414 -4.094 1 95.69 212 VAL B O 1
ATOM 3951 N N . TYR B 1 213 ? 5.707 -3.668 -3.518 1 94.69 213 TYR B N 1
ATOM 3952 C CA . TYR B 1 213 ? 5.449 -4.699 -2.516 1 94.69 213 TYR B CA 1
ATOM 3953 C C . TYR B 1 213 ? 5.395 -4.098 -1.117 1 94.69 213 TYR B C 1
ATOM 3955 O O . TYR B 1 213 ? 5.777 -2.943 -0.915 1 94.69 213 TYR B O 1
ATOM 3963 N N . TYR B 1 214 ? 4.727 -4.816 -0.234 1 92.75 214 TYR B N 1
ATOM 3964 C CA . TYR B 1 214 ? 4.773 -4.406 1.164 1 92.75 214 TYR B CA 1
ATOM 3965 C C . TYR B 1 214 ? 5.906 -5.113 1.901 1 92.75 214 TYR B C 1
ATOM 3967 O O . TYR B 1 214 ? 5.824 -6.312 2.17 1 92.75 214 TYR B O 1
ATOM 3975 N N . GLY B 1 215 ? 6.906 -4.359 2.203 1 91.88 215 GLY B N 1
ATOM 3976 C CA . GLY B 1 215 ? 8.07 -4.969 2.818 1 91.88 215 GLY B CA 1
ATOM 3977 C C . GLY B 1 215 ? 8.844 -5.871 1.874 1 91.88 215 GLY B C 1
ATOM 3978 O O . GLY B 1 215 ? 8.758 -5.719 0.653 1 91.88 215 GLY B O 1
ATOM 3979 N N . ASP B 1 216 ? 9.633 -6.789 2.488 1 88.94 216 ASP B N 1
ATOM 3980 C CA . ASP B 1 216 ? 10.539 -7.613 1.692 1 88.94 216 ASP B CA 1
ATOM 3981 C C . ASP B 1 216 ? 10.055 -9.062 1.637 1 88.94 216 ASP B C 1
ATOM 3983 O O . ASP B 1 216 ? 10.688 -9.906 1.001 1 88.94 216 ASP B O 1
ATOM 3987 N N . ASP B 1 217 ? 8.953 -9.352 2.205 1 87.56 217 ASP B N 1
ATOM 3988 C CA . ASP B 1 217 ? 8.555 -10.75 2.307 1 87.56 217 ASP B CA 1
ATOM 3989 C C . ASP B 1 217 ? 7.117 -10.953 1.839 1 87.56 217 ASP B C 1
ATOM 3991 O O . ASP B 1 217 ? 6.414 -11.828 2.342 1 87.56 217 ASP B O 1
ATOM 3995 N N . SER B 1 218 ? 6.684 -10.18 0.941 1 90.94 218 SER B N 1
ATOM 3996 C CA . SER B 1 218 ? 5.348 -10.352 0.38 1 90.94 218 SER B CA 1
ATOM 3997 C C . SER B 1 218 ? 5.402 -11.055 -0.974 1 90.94 218 SER B C 1
ATOM 3999 O O . SER B 1 218 ? 6.457 -11.086 -1.615 1 90.94 218 SER B O 1
ATOM 4001 N N . CYS B 1 219 ? 4.355 -11.68 -1.313 1 93.88 219 CYS B N 1
ATOM 4002 C CA . CYS B 1 219 ? 4.316 -12.391 -2.588 1 93.88 219 CYS B CA 1
ATOM 4003 C C . CYS B 1 219 ? 3.803 -11.477 -3.699 1 93.88 219 CYS B C 1
ATOM 4005 O O . CYS B 1 219 ? 4.473 -11.305 -4.719 1 93.88 219 CYS B O 1
ATOM 4007 N N . CYS B 1 220 ? 2.682 -10.875 -3.508 1 94.69 220 CYS B N 1
ATOM 4008 C CA . CYS B 1 220 ? 2.051 -10.07 -4.547 1 94.69 220 CYS B CA 1
ATOM 4009 C C . CYS B 1 220 ? 2.182 -8.586 -4.242 1 94.69 220 CYS B C 1
ATOM 4011 O O . CYS B 1 220 ? 2.164 -8.18 -3.08 1 94.69 220 CYS B O 1
ATOM 4013 N N . PRO B 1 221 ? 2.309 -7.77 -5.301 1 94.5 221 PRO B N 1
ATOM 4014 C CA . PRO B 1 221 ? 2.355 -6.324 -5.07 1 94.5 221 PRO B CA 1
ATOM 4015 C C . PRO B 1 221 ? 1.021 -5.762 -4.582 1 94.5 221 PRO B C 1
ATOM 4017 O O . PRO B 1 221 ? -0.036 -6.324 -4.875 1 94.5 221 PRO B O 1
ATOM 4020 N N . ILE B 1 222 ? 1.071 -4.68 -3.857 1 92.5 222 ILE B N 1
ATOM 4021 C CA . ILE B 1 222 ? -0.146 -4.086 -3.312 1 92.5 222 ILE B CA 1
ATOM 4022 C C . ILE B 1 222 ? -0.673 -3.02 -4.27 1 92.5 222 ILE B C 1
ATOM 4024 O O . ILE B 1 222 ? -1.856 -2.672 -4.23 1 92.5 222 ILE B O 1
ATOM 4028 N N . TYR B 1 223 ? 0.183 -2.447 -5.059 1 92.38 223 TYR B N 1
ATOM 4029 C CA . TYR B 1 223 ? -0.215 -1.527 -6.117 1 92.38 223 TYR B CA 1
ATOM 4030 C C . TYR B 1 223 ? 0.92 -1.319 -7.113 1 92.38 223 TYR B C 1
ATOM 4032 O O . TYR B 1 223 ? 1.954 -1.986 -7.035 1 92.38 223 TYR B O 1
ATOM 4040 N N . TRP B 1 224 ? 0.723 -0.528 -8.133 1 92.88 224 TRP B N 1
ATOM 4041 C CA . TRP B 1 224 ? 1.724 -0.217 -9.148 1 92.88 224 TRP B CA 1
ATOM 4042 C C . TRP B 1 22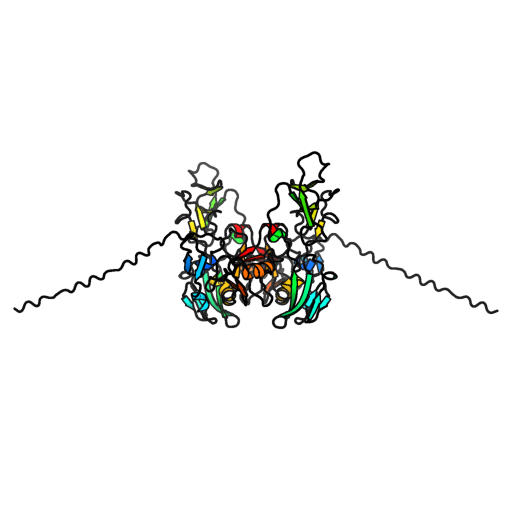4 ? 1.997 1.282 -9.203 1 92.88 224 TRP B C 1
ATOM 4044 O O . TRP B 1 224 ? 1.065 2.088 -9.227 1 92.88 224 TRP B O 1
ATOM 4054 N N . HIS B 1 225 ? 3.229 1.608 -9.125 1 93.62 225 HIS B N 1
ATOM 4055 C CA . HIS B 1 225 ? 3.676 2.996 -9.125 1 93.62 225 HIS B CA 1
ATOM 4056 C C . HIS B 1 225 ? 4.121 3.432 -10.516 1 93.62 225 HIS B C 1
ATOM 4058 O O . HIS B 1 225 ? 5.035 2.836 -11.094 1 93.62 225 HIS B O 1
ATOM 4064 N N . CYS B 1 226 ? 3.506 4.488 -11.039 1 92 226 CYS B N 1
ATOM 4065 C CA . CYS B 1 226 ? 3.787 4.93 -12.398 1 92 226 CYS B CA 1
ATOM 4066 C C . CYS B 1 226 ? 4.801 6.07 -12.406 1 92 226 CYS B C 1
ATOM 4068 O O . CYS B 1 226 ? 4.871 6.848 -11.453 1 92 226 CYS B O 1
ATOM 4070 N N . PRO B 1 227 ? 5.547 6.117 -13.477 1 92.88 227 PRO B N 1
ATOM 4071 C CA . PRO B 1 227 ? 6.531 7.195 -13.578 1 92.88 227 PRO B CA 1
ATOM 4072 C C . PRO B 1 227 ? 5.891 8.547 -13.875 1 92.88 227 PRO B C 1
ATOM 4074 O O . PRO B 1 227 ? 4.797 8.609 -14.445 1 92.88 227 PRO B O 1
ATOM 4077 N N . THR B 1 228 ? 6.559 9.539 -13.414 1 84.81 228 THR B N 1
ATOM 4078 C CA . THR B 1 228 ? 6.207 10.914 -13.75 1 84.81 228 THR B CA 1
ATOM 4079 C C . THR B 1 228 ? 7.41 11.656 -14.328 1 84.81 228 THR B C 1
ATOM 4081 O O . THR B 1 228 ? 8.555 11.211 -14.172 1 84.81 228 THR B O 1
ATOM 4084 N N . LYS B 1 229 ? 7.125 12.734 -15.008 1 82.12 229 LYS B N 1
ATOM 4085 C CA . LYS B 1 229 ? 8.188 13.523 -15.617 1 82.12 229 LYS B CA 1
ATOM 4086 C C . LYS B 1 229 ? 9.117 14.109 -14.562 1 82.12 229 LYS B C 1
ATOM 4088 O O . LYS B 1 229 ? 10.25 14.477 -14.859 1 82.12 229 LYS B O 1
ATOM 4093 N N . ASN B 1 230 ? 8.703 14.133 -13.336 1 78.75 230 ASN B N 1
ATOM 4094 C CA . ASN B 1 230 ? 9.453 14.789 -12.266 1 78.75 230 ASN B CA 1
ATOM 4095 C C . ASN B 1 230 ? 10.32 13.789 -11.5 1 78.75 230 ASN B C 1
ATOM 4097 O O . ASN B 1 230 ? 11.062 14.172 -10.602 1 78.75 230 ASN B O 1
ATOM 4101 N N . ASP B 1 231 ? 10.25 12.57 -11.961 1 87.75 231 ASP B N 1
ATOM 4102 C CA . ASP B 1 231 ? 11.055 11.555 -11.281 1 87.75 231 ASP B CA 1
ATOM 4103 C C . ASP B 1 231 ? 12.547 11.805 -11.492 1 87.75 231 ASP B C 1
ATOM 4105 O O . ASP B 1 231 ? 12.969 12.164 -12.594 1 87.75 231 ASP B O 1
ATOM 4109 N N . THR B 1 232 ? 13.328 11.648 -10.414 1 88.56 232 THR B N 1
ATOM 4110 C CA . THR B 1 232 ? 14.773 11.82 -10.492 1 88.56 232 THR B CA 1
ATOM 4111 C C . THR B 1 232 ? 15.492 10.727 -9.703 1 88.56 232 THR B C 1
ATOM 4113 O O . THR B 1 232 ? 14.867 10.008 -8.922 1 88.56 232 THR B O 1
ATOM 4116 N N . ILE B 1 233 ? 16.766 10.555 -10.023 1 92 233 ILE B N 1
ATOM 4117 C CA . ILE B 1 233 ? 17.625 9.656 -9.273 1 92 233 ILE B CA 1
ATOM 4118 C C . ILE B 1 233 ? 18.25 10.406 -8.102 1 92 233 ILE B C 1
ATOM 4120 O O . ILE B 1 233 ? 18.578 11.586 -8.211 1 92 233 ILE B O 1
ATOM 4124 N N . VAL B 1 234 ? 18.422 9.695 -7.012 1 88.56 234 VAL B N 1
ATOM 4125 C CA . VAL B 1 234 ? 19.062 10.297 -5.848 1 88.56 234 VAL B CA 1
ATOM 4126 C C . VAL B 1 234 ? 20.406 10.898 -6.262 1 88.56 234 VAL B C 1
ATOM 4128 O O . VAL B 1 234 ? 21.219 10.242 -6.918 1 88.56 234 VAL B O 1
ATOM 4131 N N . LYS B 1 235 ? 20.625 12.094 -5.836 1 83.62 235 LYS B N 1
ATOM 4132 C CA . LYS B 1 235 ? 21.797 12.859 -6.277 1 83.62 235 LYS B CA 1
ATOM 4133 C C . LYS B 1 235 ? 23.094 12.148 -5.895 1 83.62 235 LYS B C 1
ATOM 4135 O O . LYS B 1 235 ? 24.031 12.078 -6.695 1 83.62 235 LYS B O 1
ATOM 4140 N N . GLU B 1 236 ? 23.156 11.656 -4.707 1 83.31 236 GLU B N 1
ATOM 4141 C CA . GLU B 1 236 ? 24.359 10.977 -4.223 1 83.31 236 GLU B CA 1
ATOM 4142 C C . GLU B 1 236 ? 24.719 9.781 -5.102 1 83.31 236 GLU B C 1
ATOM 4144 O O . GLU B 1 236 ? 25.891 9.461 -5.293 1 83.31 236 GLU B O 1
ATOM 4149 N N . ASP B 1 237 ? 23.688 9.172 -5.613 1 87 237 ASP B N 1
ATOM 4150 C CA . ASP B 1 237 ? 23.906 7.961 -6.402 1 87 237 ASP B CA 1
ATOM 4151 C C . ASP B 1 237 ? 24.375 8.305 -7.812 1 87 237 ASP B C 1
ATOM 4153 O O . ASP B 1 237 ? 25.109 7.523 -8.438 1 87 237 ASP B O 1
ATOM 4157 N N . VAL B 1 238 ? 23.984 9.414 -8.32 1 84.19 238 VAL B N 1
ATOM 4158 C CA . VAL B 1 238 ? 24.422 9.875 -9.633 1 84.19 238 VAL B CA 1
ATOM 4159 C C . VAL B 1 238 ? 25.906 10.227 -9.578 1 84.19 238 VAL B C 1
ATOM 4161 O O . VAL B 1 238 ? 26.672 9.898 -10.492 1 84.19 238 VAL B O 1
ATOM 4164 N N . GLU B 1 239 ? 26.266 10.867 -8.547 1 81.88 239 GLU B N 1
ATOM 4165 C CA . GLU B 1 239 ? 27.641 11.312 -8.391 1 81.88 239 GLU B CA 1
ATOM 4166 C C . GLU B 1 239 ? 28.578 10.125 -8.211 1 81.88 239 GLU B C 1
ATOM 4168 O O . GLU B 1 239 ? 29.703 10.125 -8.75 1 81.88 239 GLU B O 1
ATOM 4173 N N . LYS B 1 240 ? 28.188 9.195 -7.465 1 79.75 240 LYS B N 1
ATOM 4174 C CA . LYS B 1 240 ? 29.016 8.008 -7.246 1 79.75 240 LYS B CA 1
ATOM 4175 C C . LYS B 1 240 ? 29.266 7.266 -8.555 1 79.75 240 LYS B C 1
ATOM 4177 O O . LYS B 1 240 ? 30.344 6.738 -8.781 1 79.75 240 LYS B O 1
ATOM 4182 N N . ASP B 1 241 ? 28.281 7.164 -9.344 1 73.56 241 ASP B N 1
ATOM 4183 C CA . ASP B 1 241 ? 28.391 6.402 -10.586 1 73.56 241 ASP B CA 1
ATOM 4184 C C . ASP B 1 241 ? 29.297 7.113 -11.594 1 73.56 241 ASP B C 1
ATOM 4186 O O . ASP B 1 241 ? 29.938 6.465 -12.422 1 73.56 241 ASP B O 1
ATOM 4190 N N . LYS B 1 242 ? 29.219 8.406 -11.523 1 67.25 242 LYS B N 1
ATOM 4191 C CA . LYS B 1 242 ? 30.141 9.133 -12.375 1 67.25 242 LYS B CA 1
ATOM 4192 C C . LYS B 1 242 ? 31.578 8.727 -12.094 1 67.25 242 LYS B C 1
ATOM 4194 O O . LYS B 1 242 ? 32.406 8.695 -13.008 1 67.25 242 LYS B O 1
ATOM 4199 N N . VAL B 1 243 ? 31.703 8.359 -10.883 1 57.34 243 VAL B N 1
ATOM 4200 C CA . VAL B 1 243 ? 33.062 8.031 -10.461 1 57.34 243 VAL B CA 1
ATOM 4201 C C . VAL B 1 243 ? 33.312 6.543 -10.695 1 57.34 243 VAL B C 1
ATOM 4203 O O . VAL B 1 243 ? 34.469 6.148 -10.984 1 57.34 243 VAL B O 1
ATOM 4206 N N . THR B 1 244 ? 32.281 5.805 -10.328 1 55.47 244 THR B N 1
ATOM 4207 C CA . THR B 1 244 ? 32.469 4.367 -10.484 1 55.47 244 THR B CA 1
ATOM 4208 C C . THR B 1 244 ? 32.188 3.939 -11.922 1 55.47 244 THR B C 1
ATOM 4210 O O . THR B 1 244 ? 31.109 4.152 -12.445 1 55.47 244 THR B O 1
ATOM 4213 N N . ILE B 1 245 ? 33 4.086 -12.773 1 46.69 245 ILE B N 1
ATOM 4214 C CA . ILE B 1 245 ? 33.094 3.707 -14.172 1 46.69 245 ILE B CA 1
ATOM 4215 C C . ILE B 1 245 ? 32.25 2.455 -14.43 1 46.69 245 ILE B C 1
ATOM 4217 O O . ILE B 1 245 ? 32.219 1.951 -15.555 1 46.69 245 ILE B O 1
ATOM 4221 N N . LYS B 1 246 ? 31.844 1.885 -13.391 1 48.88 246 LYS B N 1
ATOM 4222 C CA . LYS B 1 246 ? 31.391 0.543 -13.742 1 48.88 246 LYS B CA 1
ATOM 4223 C C . LYS B 1 246 ? 30.125 0.599 -14.594 1 48.88 246 LYS B C 1
ATOM 4225 O O . LYS B 1 246 ? 29.578 -0.44 -14.961 1 48.88 246 LYS B O 1
ATOM 4230 N N . ASN B 1 247 ? 29.391 1.716 -14.555 1 54.06 247 ASN B N 1
ATOM 4231 C CA . ASN B 1 247 ? 28.312 1.586 -15.531 1 54.06 247 ASN B CA 1
ATOM 4232 C C . ASN B 1 247 ? 28.859 1.336 -16.938 1 54.06 247 ASN B C 1
ATOM 4234 O O . ASN B 1 247 ? 29.094 2.279 -17.703 1 54.06 247 ASN B O 1
ATOM 4238 N N . LYS B 1 248 ? 29.719 0.254 -16.875 1 54.34 248 LYS B N 1
ATOM 4239 C CA . LYS B 1 248 ? 30.25 -0.158 -18.172 1 54.34 248 LYS B CA 1
ATOM 4240 C C . LYS B 1 248 ? 29.141 -0.307 -19.203 1 54.34 248 LYS B C 1
ATOM 4242 O O . LYS B 1 248 ? 28 -0.643 -18.859 1 54.34 248 LYS B O 1
ATOM 4247 N N . ASP B 1 249 ? 29.406 0.041 -20.312 1 61.56 249 ASP B N 1
ATOM 4248 C CA . ASP B 1 249 ? 28.656 -0.197 -21.547 1 61.56 249 ASP B CA 1
ATOM 4249 C C . ASP B 1 249 ? 28.141 -1.631 -21.594 1 61.56 249 ASP B C 1
ATOM 4251 O O . ASP B 1 249 ? 28.891 -2.582 -21.406 1 61.56 249 ASP B O 1
ATOM 4255 N N . GLY B 1 250 ? 26.797 -1.892 -21.438 1 75.12 250 GLY B N 1
ATOM 4256 C CA . GLY B 1 250 ? 26.219 -3.207 -21.672 1 75.12 250 GLY B CA 1
ATOM 4257 C C . GLY B 1 250 ? 25.562 -3.797 -20.438 1 75.12 250 GLY B C 1
ATOM 4258 O O . GLY B 1 250 ? 24.906 -4.84 -20.5 1 75.12 250 GLY B O 1
ATOM 4259 N N . GLU B 1 251 ? 25.828 -3.111 -19.234 1 85.38 251 GLU B N 1
ATOM 4260 C CA . GLU B 1 251 ? 25.219 -3.68 -18.031 1 85.38 251 GLU B CA 1
ATOM 4261 C C . GLU B 1 251 ? 23.703 -3.424 -18.016 1 85.38 251 GLU B C 1
ATOM 4263 O O . GLU B 1 251 ? 23.25 -2.377 -18.469 1 85.38 251 GLU B O 1
ATOM 4268 N N . PRO B 1 252 ? 23.047 -4.438 -17.547 1 91.56 252 PRO B N 1
ATOM 4269 C CA . PRO B 1 252 ? 21.594 -4.27 -17.484 1 91.56 252 PRO B CA 1
ATOM 4270 C C . PRO B 1 252 ? 21.172 -3.107 -16.594 1 91.56 252 PRO B C 1
ATOM 4272 O O . PRO B 1 252 ? 21.797 -2.863 -15.555 1 91.56 252 PRO B O 1
ATOM 4275 N N . LYS B 1 253 ? 20.219 -2.32 -17.078 1 95.19 253 LYS B N 1
ATOM 4276 C CA . LYS B 1 253 ? 19.703 -1.162 -16.359 1 95.19 253 LYS B CA 1
ATOM 4277 C C . LYS B 1 253 ? 18.203 -1.281 -16.141 1 95.19 253 LYS B C 1
ATOM 4279 O O . LYS B 1 253 ? 17.516 -2.016 -16.859 1 95.19 253 LYS B O 1
ATOM 4284 N N . CYS B 1 254 ? 17.766 -0.578 -15.078 1 96.88 254 CYS B N 1
ATOM 4285 C CA . CYS B 1 254 ? 16.328 -0.438 -14.898 1 96.88 254 CYS B CA 1
ATOM 4286 C C . CYS B 1 254 ? 15.789 0.76 -15.672 1 96.88 254 CYS B C 1
ATOM 4288 O O . CYS B 1 254 ? 16.484 1.77 -15.82 1 96.88 254 CYS B O 1
ATOM 4290 N N . LYS B 1 255 ? 14.688 0.534 -16.141 1 95.44 255 LYS B N 1
ATOM 4291 C CA . LYS B 1 255 ? 14.016 1.616 -16.859 1 95.44 255 LYS B CA 1
ATOM 4292 C C . LYS B 1 255 ? 12.75 2.061 -16.141 1 95.44 255 LYS B C 1
ATOM 4294 O O . LYS B 1 255 ? 11.922 1.229 -15.75 1 95.44 255 LYS B O 1
ATOM 4299 N N . PHE B 1 256 ? 12.57 3.422 -15.938 1 97 256 PHE B N 1
ATOM 4300 C CA . PHE B 1 256 ? 11.406 3.996 -15.289 1 97 256 PHE B CA 1
ATOM 4301 C C . PHE B 1 256 ? 11.062 5.359 -15.883 1 97 256 PHE B C 1
ATOM 4303 O O . PHE B 1 256 ? 11.633 6.375 -15.477 1 97 256 PHE B O 1
ATOM 4310 N N . GLY B 1 257 ? 10.008 5.25 -16.734 1 94.12 257 GLY B N 1
ATOM 4311 C CA . GLY B 1 257 ? 9.766 6.461 -17.5 1 94.12 257 GLY B CA 1
ATOM 4312 C C . GLY B 1 257 ? 10.953 6.883 -18.344 1 94.12 257 GLY B C 1
ATOM 4313 O O . GLY B 1 257 ? 11.461 6.09 -19.141 1 94.12 257 GLY B O 1
ATOM 4314 N N . ASN B 1 258 ? 11.352 8.109 -18.109 1 93.38 258 ASN B N 1
ATOM 4315 C CA . ASN B 1 258 ? 12.469 8.625 -18.891 1 93.38 258 ASN B CA 1
ATOM 4316 C C . ASN B 1 258 ? 13.805 8.328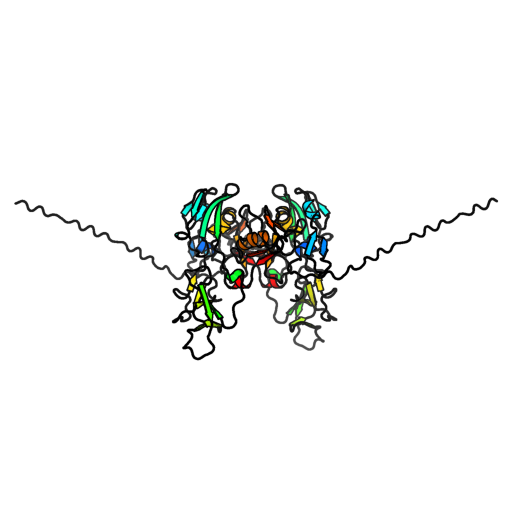 -18.203 1 93.38 258 ASN B C 1
ATOM 4318 O O . ASN B 1 258 ? 14.867 8.695 -18.719 1 93.38 258 ASN B O 1
ATOM 4322 N N . LEU B 1 259 ? 13.75 7.633 -17.172 1 95.44 259 LEU B N 1
ATOM 4323 C CA . LEU B 1 259 ? 14.977 7.363 -16.406 1 95.44 259 LEU B CA 1
ATOM 4324 C C . LEU B 1 259 ? 15.555 6.008 -16.797 1 95.44 259 LEU B C 1
ATOM 4326 O O . LEU B 1 259 ? 14.812 5.043 -17 1 95.44 259 LEU B O 1
ATOM 4330 N N . GLU B 1 260 ? 16.844 5.949 -16.969 1 94.19 260 GLU B N 1
ATOM 4331 C CA . GLU B 1 260 ? 17.656 4.73 -16.984 1 94.19 260 GLU B CA 1
ATOM 4332 C C . GLU B 1 260 ? 18.562 4.652 -15.758 1 94.19 260 GLU B C 1
ATOM 4334 O O . GLU B 1 260 ? 19.453 5.488 -15.586 1 94.19 260 GLU B O 1
ATOM 4339 N N . MET B 1 261 ? 18.328 3.67 -14.984 1 95.06 261 MET B N 1
ATOM 4340 C CA . MET B 1 261 ? 18.984 3.607 -13.688 1 95.06 261 MET B CA 1
ATOM 4341 C C . MET B 1 261 ? 19.922 2.404 -13.617 1 95.06 261 MET B C 1
ATOM 4343 O O . MET B 1 261 ? 19.516 1.277 -13.898 1 95.06 261 MET B O 1
ATOM 4347 N N . ALA B 1 262 ? 21.141 2.664 -13.219 1 93.75 262 ALA B N 1
ATOM 4348 C CA . ALA B 1 262 ? 22.094 1.574 -12.992 1 93.75 262 ALA B CA 1
ATOM 4349 C C . ALA B 1 262 ? 21.734 0.802 -11.727 1 93.75 262 ALA B C 1
ATOM 4351 O O . ALA B 1 262 ? 21.094 1.339 -10.82 1 93.75 262 ALA B O 1
ATOM 4352 N N . VAL B 1 263 ? 22.109 -0.491 -11.711 1 93.38 263 VAL B N 1
ATOM 4353 C CA . VAL B 1 263 ? 21.891 -1.313 -10.531 1 93.38 263 VAL B CA 1
ATOM 4354 C C . VAL B 1 263 ? 22.5 -0.632 -9.305 1 93.38 263 VAL B C 1
ATOM 4356 O O . VAL B 1 263 ? 23.656 -0.177 -9.352 1 93.38 263 VAL B O 1
ATOM 4359 N N . GLY B 1 264 ? 21.75 -0.488 -8.273 1 91.94 264 GLY B N 1
ATOM 4360 C CA . GLY B 1 264 ? 22.219 0.15 -7.051 1 91.94 264 GLY B CA 1
ATOM 4361 C C . GLY B 1 264 ? 21.672 1.553 -6.867 1 91.94 264 GLY B C 1
ATOM 4362 O O . GLY B 1 264 ? 21.656 2.076 -5.75 1 91.94 264 GLY B O 1
ATOM 4363 N N . GLN B 1 265 ? 21.219 2.232 -7.938 1 93.06 265 GLN B N 1
ATOM 4364 C CA . GLN B 1 265 ? 20.703 3.598 -7.848 1 93.06 265 GLN B CA 1
ATOM 4365 C C . GLN B 1 265 ? 19.297 3.623 -7.277 1 93.06 265 GLN B C 1
ATOM 4367 O O . GLN B 1 265 ? 18.5 2.721 -7.539 1 93.06 265 GLN B O 1
ATOM 4372 N N . ARG B 1 266 ? 18.984 4.719 -6.504 1 93.56 266 ARG B N 1
ATOM 4373 C CA . ARG B 1 266 ? 17.703 4.879 -5.855 1 93.56 266 ARG B CA 1
ATOM 4374 C C . ARG B 1 266 ? 16.875 5.984 -6.52 1 93.56 266 ARG B C 1
ATOM 4376 O O . ARG B 1 266 ? 17.438 6.949 -7.043 1 93.56 266 ARG B O 1
ATOM 4383 N N . LEU B 1 267 ? 15.578 5.777 -6.512 1 92.12 267 LEU B N 1
ATOM 4384 C CA . LEU B 1 267 ? 14.648 6.812 -6.957 1 92.12 267 LEU B CA 1
ATOM 4385 C C . LEU B 1 267 ? 14.484 7.891 -5.891 1 92.12 267 LEU B C 1
ATOM 4387 O O . LEU B 1 267 ? 14.359 7.582 -4.703 1 92.12 267 LEU B O 1
ATOM 4391 N N . ALA B 1 268 ? 14.508 9.109 -6.293 1 85.81 268 ALA B N 1
ATOM 4392 C CA . ALA B 1 268 ? 14.328 10.219 -5.359 1 85.81 268 ALA B CA 1
ATOM 4393 C C . ALA B 1 268 ? 12.852 10.562 -5.191 1 85.81 268 ALA B C 1
ATOM 4395 O O . ALA B 1 268 ? 12.078 10.484 -6.145 1 85.81 268 ALA B O 1
ATOM 4396 N N . PRO B 1 269 ? 12.492 11.039 -4.043 1 82.31 269 PRO B N 1
ATOM 4397 C CA . PRO B 1 269 ? 13.258 11.023 -2.797 1 82.31 269 PRO B CA 1
ATOM 4398 C C . PRO B 1 269 ? 13.484 9.609 -2.26 1 82.31 269 PRO B C 1
ATOM 4400 O O . PRO B 1 269 ? 12.758 8.68 -2.631 1 82.31 269 PRO B O 1
ATOM 4403 N N . PRO B 1 270 ? 14.68 9.328 -1.54 1 75.94 270 PRO B N 1
ATOM 4404 C CA . PRO B 1 270 ? 15.008 7.961 -1.12 1 75.94 270 PRO B CA 1
ATOM 4405 C C . PRO B 1 270 ? 13.836 7.258 -0.436 1 75.94 270 PRO B C 1
ATOM 4407 O O . PRO B 1 270 ? 13.688 6.039 -0.556 1 75.94 270 PRO B O 1
ATOM 4410 N N . ILE B 1 271 ? 13.258 7.797 0.396 1 77.31 271 ILE B N 1
ATOM 4411 C CA . ILE B 1 271 ? 12 7.301 0.947 1 77.31 271 ILE B CA 1
ATOM 4412 C C . ILE B 1 271 ? 10.883 8.305 0.663 1 77.31 271 ILE B C 1
ATOM 4414 O O . ILE B 1 271 ? 10.969 9.469 1.062 1 77.31 271 ILE B O 1
ATOM 4418 N N . ARG B 1 272 ? 10.141 7.863 -0.385 1 63.72 272 ARG B N 1
ATOM 4419 C CA . ARG B 1 272 ? 9.086 8.789 -0.763 1 63.72 272 ARG B CA 1
ATOM 4420 C C . ARG B 1 272 ? 8.102 9 0.386 1 63.72 272 ARG B C 1
ATOM 4422 O O . ARG B 1 272 ? 8.172 8.305 1.402 1 63.72 272 ARG B O 1
ATOM 4429 N N . GLU B 1 273 ? 7.238 9.992 -0.051 1 60.28 273 GLU B N 1
ATOM 4430 C CA . GLU B 1 273 ? 6.035 10.234 0.739 1 60.28 273 GLU B CA 1
ATOM 4431 C C . GLU B 1 273 ? 5.227 8.953 0.915 1 60.28 273 GLU B C 1
ATOM 4433 O O . GLU B 1 273 ? 5.172 8.117 0.01 1 60.28 273 GLU B O 1
ATOM 4438 N N . ASN B 1 274 ? 5.066 8.477 2.068 1 73.06 274 ASN B N 1
ATOM 4439 C CA . ASN B 1 274 ? 4.266 7.297 2.387 1 73.06 274 ASN B CA 1
ATOM 4440 C C . ASN B 1 274 ? 5.133 6.051 2.527 1 73.06 274 ASN B C 1
ATOM 4442 O O . ASN B 1 274 ? 4.723 4.957 2.143 1 73.06 274 ASN B O 1
ATOM 4446 N N . CYS B 1 275 ? 6.445 6.273 2.668 1 88.12 275 CYS B N 1
ATOM 4447 C CA . CYS B 1 275 ? 7.344 5.191 3.049 1 88.12 275 CYS B CA 1
ATOM 4448 C C . CYS B 1 275 ? 7.68 4.312 1.85 1 88.12 275 CYS B C 1
ATOM 4450 O O . CYS B 1 275 ? 8.109 3.172 2.012 1 88.12 275 CYS B O 1
ATOM 4452 N N . LEU B 1 276 ? 7.406 4.867 0.6 1 91.88 276 LEU B N 1
ATOM 4453 C CA . LEU B 1 276 ? 7.766 4.137 -0.609 1 91.88 276 LEU B CA 1
ATOM 4454 C C . LEU B 1 276 ? 9.266 4.234 -0.88 1 91.88 276 LEU B C 1
ATOM 4456 O O . LEU B 1 276 ? 9.82 5.332 -0.908 1 91.88 276 LEU B O 1
ATOM 4460 N N . GLU B 1 277 ? 9.93 3.129 -0.956 1 92.56 277 GLU B N 1
ATOM 4461 C CA . GLU B 1 277 ? 11.336 3.033 -1.315 1 92.56 277 GLU B CA 1
ATOM 4462 C C . GLU B 1 277 ? 11.523 2.281 -2.631 1 92.56 277 GLU B C 1
ATOM 4464 O O . GLU B 1 277 ? 11.023 1.163 -2.787 1 92.56 277 GLU B O 1
ATOM 4469 N N . CYS B 1 278 ? 12.258 2.973 -3.555 1 94.75 278 CYS B N 1
ATOM 4470 C CA . CYS B 1 278 ? 12.5 2.348 -4.848 1 94.75 278 CYS B CA 1
ATOM 4471 C C . CYS B 1 278 ? 13.977 2.42 -5.223 1 94.75 278 CYS B C 1
ATOM 4473 O O . CYS B 1 278 ? 14.633 3.434 -4.977 1 94.75 278 CYS B O 1
ATOM 4475 N N . SER B 1 279 ? 14.477 1.334 -5.781 1 95.06 279 SER B N 1
ATOM 4476 C CA . SER B 1 279 ? 15.844 1.285 -6.289 1 95.06 279 SER B CA 1
ATOM 4477 C C . SER B 1 279 ? 15.977 0.26 -7.41 1 95.06 279 SER B C 1
ATOM 4479 O O . SER B 1 279 ? 15.109 -0.593 -7.586 1 95.06 279 SER B O 1
ATOM 4481 N N . CYS B 1 280 ? 17.031 0.422 -8.195 1 96.44 280 CYS B N 1
ATOM 4482 C CA . CYS B 1 280 ? 17.328 -0.591 -9.203 1 96.44 280 CYS B CA 1
ATOM 4483 C C . CYS B 1 280 ? 18.141 -1.734 -8.602 1 96.44 280 CYS B C 1
ATOM 4485 O O . CYS B 1 280 ? 19.312 -1.566 -8.289 1 96.44 280 CYS B O 1
ATOM 4487 N N . LYS B 1 281 ? 17.484 -2.906 -8.445 1 95.69 281 LYS B N 1
ATOM 4488 C CA . LYS B 1 281 ? 18.172 -4.078 -7.918 1 95.69 281 LYS B CA 1
ATOM 4489 C C . LYS B 1 281 ? 18.266 -5.184 -8.969 1 95.69 281 LYS B C 1
ATOM 4491 O O . LYS B 1 281 ? 19.344 -5.742 -9.195 1 95.69 281 LYS B O 1
ATOM 4496 N N . VAL B 1 282 ? 17.141 -5.473 -9.594 1 96.5 282 VAL B N 1
ATOM 4497 C CA . VAL B 1 282 ? 17.047 -6.512 -10.609 1 96.5 282 VAL B CA 1
ATOM 4498 C C . VAL B 1 282 ? 16.312 -5.973 -11.836 1 96.5 282 VAL B C 1
ATOM 4500 O O . VAL B 1 282 ? 15.086 -6.027 -11.898 1 96.5 282 VAL B O 1
ATOM 4503 N N . PRO B 1 283 ? 17.062 -5.523 -12.805 1 96.69 283 PRO B N 1
ATOM 4504 C CA . PRO B 1 283 ? 16.438 -4.965 -14.008 1 96.69 283 PRO B CA 1
ATOM 4505 C C . PRO B 1 283 ? 15.57 -5.98 -14.742 1 96.69 283 PRO B C 1
ATOM 4507 O O . PRO B 1 283 ? 15.766 -7.188 -14.602 1 96.69 283 PRO B O 1
ATOM 4510 N N . PRO B 1 284 ? 14.547 -5.496 -15.516 1 97.31 284 PRO B N 1
ATOM 4511 C CA . PRO B 1 284 ? 14.406 -4.113 -15.969 1 97.31 284 PRO B CA 1
ATOM 4512 C C . PRO B 1 284 ? 13.461 -3.299 -15.094 1 97.31 284 PRO B C 1
ATOM 4514 O O . PRO B 1 284 ? 13.406 -2.07 -15.203 1 97.31 284 PRO B O 1
ATOM 4517 N N . PHE B 1 285 ? 12.68 -3.887 -14.172 1 97.69 285 PHE B N 1
ATOM 4518 C CA . PHE B 1 285 ? 11.766 -3.16 -13.289 1 97.69 285 PHE B CA 1
ATOM 4519 C C . PHE B 1 285 ? 12.516 -2.58 -12.102 1 97.69 285 PHE B C 1
ATOM 4521 O O . PHE B 1 285 ? 13.508 -3.15 -11.641 1 97.69 285 PHE B O 1
ATOM 4528 N N . LEU B 1 286 ? 11.961 -1.431 -11.586 1 97.19 286 LEU B N 1
ATOM 4529 C CA . LEU B 1 286 ? 12.414 -0.985 -10.273 1 97.19 286 LEU B CA 1
ATOM 4530 C C . LEU B 1 286 ? 11.93 -1.931 -9.18 1 97.19 286 LEU B C 1
ATOM 4532 O O . LEU B 1 286 ? 10.859 -2.537 -9.305 1 97.19 286 LEU B O 1
ATOM 4536 N N . SER B 1 287 ? 12.859 -2.068 -8.219 1 96.38 287 SER B N 1
ATOM 4537 C CA . SER B 1 287 ? 12.453 -2.734 -6.988 1 96.38 287 SER B CA 1
ATOM 4538 C C . SER B 1 287 ? 11.852 -1.743 -5.996 1 96.38 287 SER B C 1
ATOM 4540 O O . SER B 1 287 ? 12.57 -0.916 -5.43 1 96.38 287 SER B O 1
ATOM 4542 N N . CYS B 1 288 ? 10.531 -1.845 -5.828 1 96.62 288 CYS B N 1
ATOM 4543 C CA . CYS B 1 288 ? 9.852 -0.893 -4.953 1 96.62 288 CYS B CA 1
ATOM 4544 C C . CYS B 1 288 ? 9.102 -1.613 -3.838 1 96.62 288 CYS B C 1
ATOM 4546 O O . CYS B 1 288 ? 8.469 -2.641 -4.078 1 96.62 288 CYS B O 1
ATOM 4548 N N . ALA B 1 289 ? 9.211 -1.058 -2.625 1 95.38 289 ALA B N 1
ATOM 4549 C CA . ALA B 1 289 ? 8.523 -1.622 -1.468 1 95.38 289 ALA B CA 1
ATOM 4550 C C . ALA B 1 289 ? 8.188 -0.538 -0.448 1 95.38 289 ALA B C 1
ATOM 4552 O O . ALA B 1 289 ? 8.867 0.487 -0.373 1 95.38 289 ALA B O 1
ATOM 4553 N N . ILE B 1 290 ? 7.062 -0.75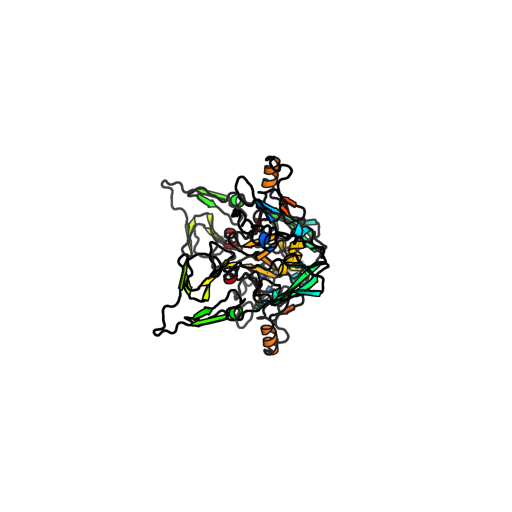4 0.227 1 93.19 290 ILE B N 1
ATOM 4554 C CA . ILE B 1 290 ? 6.766 0.076 1.39 1 93.19 290 ILE B CA 1
ATOM 4555 C C . ILE B 1 290 ? 7.691 -0.306 2.545 1 93.19 290 ILE B C 1
ATOM 4557 O O . ILE B 1 290 ? 7.777 -1.479 2.916 1 93.19 290 ILE B O 1
ATOM 4561 N N . ASN B 1 291 ? 8.438 0.628 2.998 1 91.06 291 ASN B N 1
ATOM 4562 C CA . ASN B 1 291 ? 9.312 0.416 4.148 1 91.06 291 ASN B CA 1
ATOM 4563 C C . ASN B 1 291 ? 8.508 0.262 5.438 1 91.06 291 ASN B C 1
ATOM 4565 O O . ASN B 1 291 ? 7.898 1.222 5.914 1 91.06 291 ASN B O 1
ATOM 4569 N N . ILE B 1 292 ? 8.617 -0.901 6.047 1 87.25 292 ILE B N 1
ATOM 4570 C CA . ILE B 1 292 ? 7.773 -1.262 7.18 1 87.25 292 ILE B CA 1
ATOM 4571 C C . ILE B 1 292 ? 8.117 -0.385 8.383 1 87.25 292 ILE B C 1
ATOM 4573 O O . ILE B 1 292 ? 7.227 0.08 9.094 1 87.25 292 ILE B O 1
ATOM 4577 N N . GLU B 1 293 ? 9.406 -0.2 8.641 1 84.06 293 GLU B N 1
ATOM 4578 C CA . GLU B 1 293 ? 9.836 0.624 9.773 1 84.06 293 GLU B CA 1
ATOM 4579 C C . GLU B 1 293 ? 9.344 2.061 9.625 1 84.06 293 GLU B C 1
ATOM 4581 O O . GLU B 1 293 ? 8.891 2.674 10.594 1 84.06 293 GLU B O 1
ATOM 4586 N N . CYS B 1 294 ? 9.383 2.529 8.453 1 85.19 294 CYS B N 1
ATOM 4587 C CA . CYS B 1 294 ? 8.875 3.867 8.164 1 85.19 294 CYS B CA 1
ATOM 4588 C C . CYS B 1 294 ? 7.359 3.924 8.336 1 85.19 294 CYS B C 1
ATOM 4590 O O . CYS B 1 294 ? 6.832 4.879 8.914 1 85.19 294 CYS B O 1
ATOM 4592 N N . GLN B 1 295 ? 6.676 2.908 7.832 1 84.31 295 GLN B N 1
ATOM 4593 C CA . GLN B 1 295 ? 5.219 2.861 7.875 1 84.31 295 GLN B CA 1
ATOM 4594 C C . GLN B 1 295 ? 4.711 2.816 9.312 1 84.31 295 GLN B C 1
ATOM 4596 O O . GLN B 1 295 ? 3.674 3.4 9.633 1 84.31 295 GLN B O 1
ATOM 4601 N N . LYS B 1 296 ? 5.434 2.141 10.156 1 78 296 LYS B N 1
ATOM 4602 C CA . LYS B 1 296 ? 5.047 2.049 11.562 1 78 296 LYS B CA 1
ATOM 4603 C C . LYS B 1 296 ? 5.125 3.412 12.25 1 78 296 LYS B C 1
ATOM 4605 O O . LYS B 1 296 ? 4.492 3.629 13.281 1 78 296 LYS B O 1
ATOM 4610 N N . LYS B 1 297 ? 5.977 4.289 11.664 1 76.5 297 LYS B N 1
ATOM 4611 C CA . LYS B 1 297 ? 6.199 5.609 12.242 1 76.5 297 LYS B CA 1
ATOM 4612 C C . LYS B 1 297 ? 5.352 6.668 11.539 1 76.5 297 LYS B C 1
ATOM 4614 O O . LYS B 1 297 ? 5.547 7.867 11.75 1 76.5 297 LYS B O 1
ATOM 4619 N N . SER B 1 298 ? 4.371 6.18 10.625 1 73.12 298 SER B N 1
ATOM 4620 C CA . SER B 1 298 ? 3.605 7.117 9.805 1 73.12 298 SER B CA 1
ATOM 4621 C C . SER B 1 298 ? 2.105 6.867 9.938 1 73.12 298 SER B C 1
ATOM 4623 O O . SER B 1 298 ? 1.673 5.723 10.086 1 73.12 298 SER B O 1
#

Sequence (596 aa):
MTDVLKILLIVQTFAASSVYVLGEDKKVCHNNLKHYEELRCTPVTDQASGCIVNYDCGSIAKQKEDKCYYQGKEYSFGDELVSSEILSNCIASCRCTNVNGRGSFNCANIECAEVFQPSIKKGCVRQYSHDSCCSIGQNCRDREGSDAAVTCEYGGEVWEEGQAFYPKEKPCKKCICKQGFNGTFVSPYCEDIICEMELHYADYISEGCTPVYYGDDSCCPIYWHCPTKNDTIVKEDVEKDKVTIKNKDGEPKCKFGNLEMAVGQRLAPPIRENCLECSCKVPPFLSCAINIECQKKSMTDVLKILLIVQTFAASSVYVLGEDKKVCHNNLKHYEELRCTPVTDQASGCIVNYDCGSIAKQKEDKCYYQGKEYSFGDELVSSEILSNCIASCRCTNVNGRGSFNCANIECAEVFQPSIKKGCVRQYSHDSCCSIGQNCRDREGSDAAVTCEYGGEVWEEGQAFYPKEKPCKKCICKQGFNGTFVSPYCEDIICEMELHYADYISEGCTPVYYGDDSCCPIYWHCPTKNDTIVKEDVEKDKVTIKNKDGEPKCKFGNLEMAVGQRLAPPIRENCLECSCKVPPFLSCAINIECQKKS

pLDDT: mean 84.41, std 17.22, range [30.97, 97.69]

Nearest PDB structures (foldseek):
  4csq-assembly1_A  TM=2.541E-01  e=3.663E+00  Pseudomonas aeruginosa
  3s6y-assembly1_C  TM=1.305E-01  e=9.360E+00  Mammalian orthoreovirus 3 Dearing
  4csq-assembly1_A  TM=2.541E-01  e=3.656E+00  Pseudomonas aeruginosa
  3s6y-assembly1_C  TM=1.252E-01  e=9.877E+00  Mammalian orthoreovirus 3 Dearing